Protein AF-A0A2V7U912-F1 (afdb_monomer_lite)

Secondary structure (DSSP, 8-state):
--EEEE-HHHHHHHHHHH--SS--HHHH-EE-SSGGG--B-TT--EEEEEEEEE-HHHHHTT--TT--HHHHHHHHHHHHHHHHHHHHHHHSSEEEEEEEGGGTEEEEEEEEEE-EEEEEEE--HHHHTTTHHHHTT-SS------EEEEEEETTEE---S--PPBPSS---TT-EEEEEE------SS--HHHHHHIIIIIHHHHHHHHHHHHHHHHHHHTT-HHHHHHHHHHHHHHHHHHHHHHHHHHHHH-HHHHHHHHHHHHHHHHHHHT-TTTTSSS-HHHHHHHHHHHHHHTHHHHHHSSS-S-HHHHHHHHHHHHHHHTTS-GGGS-GGGSHHHHHHHHHHHT------HHHHHHHHHHHHHHHHHHH-TTSHHHHHHHTTS-HHHHHHHHHHT--TTSHHHHHHHHHTHHHHHHH---HHHHHHHHHHHHHHHHHHHHIIIIIHHHHHHHHHHHHHHHHHH-S-SPPPP-SS-EEEEEEB--EEETTEEEPSEEEHHHHHHHHHHTTT-TTSPPPHHHHHTGGGS-TTSEEEEEE-----TT-TTPEEE-TTS-EEEEEEEE-GGGGGGGT----SS--EEEEEHHHHHHIIIIIS--HHHHHHHS--

Foldseek 3Di:
DQKAKFFCLVCVQQQLLPADPVGRCQAAWDAQPDPVRFAFRFLDKDWDWDDKDWCLCQLQVQDDPPDDLQRNLLSSLLSQLVVQVVVCVVPVFQWGWDQWLLNLTIMIITIDMFLRKTWHTDHHNLQSQFVHLVCFQAPPDFHPGMTMMFTDDPNHTDDDPDDFAADPDFADFFFKWKWKFFFAWFCQSPALLVLVCLQPFVLVVVLVLLVLVLVLLVVQLVPDVVSVSVCVSVNSVSSNVNLLSVLQNVLSVPPVNSVVRVVVNVVLQVLQCVDPVLPPDDQLSVLQNVLSVVCRVCVLLLPQQAQPQALLLVLLLCLLLQLVQVPDDLSPGDPCNHPSNVVSSLSSQLGLRDGDLVSRLSRQLSSLVSSCVRVHCPHLLNCLQAVVHRSSVSSNCLSVQAPSNDSVVSVCSNVVGPVSLVPDPRSSSVSSVSRNVSNVVSVCCCSRRNSSSSSVSSSSSSVSCCVVPNDPDGTIRNSDIDMWMWGQHWADDPNDIRHQFDWLLNLVVQCVVVPLDPSSHDDPLCVVQVVVFPRRHTFKGKTLTLHHPRQRRIFMAGPVSHGQWGFHHKHSNSSSSSHPGDRNHIITMTTTSRNVLRCCVGRVVPVVVSCVNHPD

Radius of gyration: 25.05 Å; chains: 1; bounding box: 56×65×64 Å

pLDDT: mean 96.37, std 2.94, range [59.22, 98.81]

Sequence (616 aa):
DGLMITNHHVGFGCIQNISTQDHDYVAEGFIAPSRDREPACPGYEVNVLMAFEDVTSKVLGAVRPSMSDKEAGEARKAATARIEKECADRTGQRCEVIPLYQGGEYQLYTYKKYTDVRLVFAPEQQTAFFGGDPDNFTFPRHDLDICIMRAYENGQPARPAAYLPWARTGAEDGDLVFVSGNPGSTSRLETYSQLESGRDVLQPRILSSLKRRRATLKAYAAKSPENERRAKEAIFGYENSIKARQGMLEALQDPKAMAAKAEAEKDLRARFAGDRELAAGADPWDTIAAAQKKYDQHLAEQRLVGFGGSELLHHAGNIVRYVAEKQKPNDVRLEEFRESNLASLENDLYSPAPIYDDLEEVMLADRLKEAAADLGPDHPFVKTVLGGRAPEEVAHEAVAGTKLKDVAARKALVAGGRSAVAASKDSMIVLARKIDPLARQARTFKEDEVDAVQKRAGERIAQARWKAFGRTLSPDATFTLRLAFGVVKPFPAGGTIVPARTTIHGLYDRSAAFRNRPPWNLMPRWVEHEKDLELETPLDFVCTADIIGGNSGSPVVNKDGEFVGIIFDGNIESLALDYYYTDEVARAVSVDARAIVEALRKVYGTTALVDELAPK

Structure (mmCIF, N/CA/C/O backbone):
data_AF-A0A2V7U912-F1
#
_entry.id   AF-A0A2V7U912-F1
#
loop_
_atom_site.group_PDB
_atom_site.id
_atom_site.type_symbol
_atom_site.label_atom_id
_atom_site.label_alt_id
_atom_site.label_comp_id
_atom_site.label_asym_id
_atom_site.label_entity_id
_atom_site.label_seq_id
_atom_site.pdbx_PDB_ins_code
_atom_site.Cartn_x
_atom_site.Cartn_y
_atom_site.Cartn_z
_atom_site.occupancy
_atom_site.B_iso_or_equiv
_atom_site.auth_seq_id
_atom_site.auth_comp_id
_atom_site.auth_asym_id
_atom_site.auth_atom_id
_atom_site.pdbx_PDB_model_num
ATOM 1 N N . ASP A 1 1 ? -22.887 -15.384 -1.761 1.00 93.25 1 ASP A N 1
ATOM 2 C CA . ASP A 1 1 ? -23.568 -14.083 -1.564 1.00 93.25 1 ASP A CA 1
ATOM 3 C C . ASP A 1 1 ? -22.586 -12.965 -1.198 1.00 93.25 1 ASP A C 1
ATOM 5 O O . ASP A 1 1 ? -22.634 -12.440 -0.091 1.00 93.25 1 ASP A O 1
ATOM 9 N N . GLY A 1 2 ? -21.658 -12.608 -2.092 1.00 95.44 2 GLY A N 1
ATOM 10 C CA . GLY A 1 2 ? -20.746 -11.473 -1.858 1.00 95.44 2 GLY A CA 1
ATOM 11 C C . GLY A 1 2 ? -19.746 -11.670 -0.716 1.00 95.44 2 GLY A C 1
ATOM 12 O O . GLY A 1 2 ? -19.146 -10.698 -0.268 1.00 95.44 2 GLY A O 1
ATOM 13 N N . LEU A 1 3 ? -19.599 -12.908 -0.233 1.00 96.88 3 LEU A N 1
ATOM 14 C CA . LEU A 1 3 ? -18.611 -13.293 0.764 1.00 96.88 3 LEU A CA 1
ATOM 15 C C . LEU A 1 3 ? -17.212 -13.180 0.153 1.00 96.88 3 LEU A C 1
ATOM 17 O O . LEU A 1 3 ? -17.006 -13.561 -1.000 1.00 96.88 3 LEU A O 1
ATOM 21 N N . MET A 1 4 ? -16.270 -12.662 0.926 1.00 96.94 4 MET A N 1
ATOM 22 C CA . MET A 1 4 ? -14.882 -12.495 0.526 1.00 96.94 4 MET A CA 1
ATOM 23 C C . MET A 1 4 ? -13.967 -12.889 1.675 1.00 96.94 4 MET A C 1
ATOM 25 O O . MET A 1 4 ? -14.248 -12.582 2.833 1.00 96.94 4 MET A O 1
ATOM 29 N N . ILE A 1 5 ? -12.874 -13.564 1.341 1.00 98.00 5 ILE A N 1
ATOM 30 C CA . ILE A 1 5 ? -11.811 -13.909 2.275 1.00 98.00 5 ILE A CA 1
ATOM 31 C C . ILE A 1 5 ? -10.584 -13.052 1.961 1.00 98.00 5 ILE A C 1
ATOM 33 O O . ILE A 1 5 ? -10.260 -12.811 0.801 1.00 98.00 5 ILE A O 1
ATOM 37 N N . THR A 1 6 ? -9.944 -12.550 3.004 1.00 98.56 6 THR A N 1
ATOM 38 C CA . THR A 1 6 ? -8.682 -11.808 2.978 1.00 98.56 6 THR A CA 1
ATOM 39 C C . THR A 1 6 ? -7.872 -12.200 4.218 1.00 98.56 6 THR A C 1
ATOM 41 O O . THR A 1 6 ? -8.276 -13.113 4.937 1.00 98.56 6 THR A O 1
ATOM 44 N N . ASN A 1 7 ? -6.746 -11.551 4.496 1.00 98.62 7 ASN A N 1
ATOM 45 C CA . ASN A 1 7 ? -6.005 -11.798 5.733 1.00 98.62 7 ASN A CA 1
ATOM 46 C C . ASN A 1 7 ? -6.579 -11.023 6.918 1.00 98.62 7 ASN A C 1
ATOM 48 O O . ASN A 1 7 ? -7.163 -9.947 6.756 1.00 98.62 7 ASN A O 1
ATOM 52 N N . HIS A 1 8 ? -6.346 -11.522 8.130 1.00 98.62 8 HIS A N 1
ATOM 53 C CA . HIS A 1 8 ? -6.655 -10.792 9.354 1.00 98.62 8 HIS A CA 1
ATOM 54 C C . HIS A 1 8 ? -5.934 -9.449 9.377 1.00 98.62 8 HIS A C 1
ATOM 56 O O . HIS A 1 8 ? -6.561 -8.434 9.671 1.00 98.62 8 HIS A O 1
ATOM 62 N N . HIS A 1 9 ? -4.651 -9.401 9.009 1.00 97.44 9 HIS A N 1
ATOM 63 C CA . HIS A 1 9 ? -3.916 -8.135 9.025 1.00 97.44 9 HIS A CA 1
ATOM 64 C C . HIS A 1 9 ? -4.405 -7.116 7.973 1.00 97.44 9 HIS A C 1
ATOM 66 O O . HIS A 1 9 ? -4.254 -5.915 8.179 1.00 97.44 9 HIS A O 1
ATOM 72 N N . VAL A 1 10 ? -5.057 -7.561 6.890 1.00 97.25 10 VAL A N 1
ATOM 73 C CA . VAL A 1 10 ? -5.756 -6.677 5.930 1.00 97.25 10 VAL A CA 1
ATOM 74 C C . VAL A 1 10 ? -7.081 -6.175 6.522 1.00 97.25 10 VAL A C 1
ATOM 76 O O . VAL A 1 10 ? -7.464 -5.011 6.371 1.00 97.25 10 VAL A O 1
ATOM 79 N N . GLY A 1 11 ? -7.784 -7.043 7.250 1.00 97.25 11 GLY A N 1
ATOM 80 C CA . GLY A 1 11 ? -8.996 -6.695 7.989 1.00 97.25 11 GLY A CA 1
ATOM 81 C C . GLY A 1 11 ? -8.764 -5.938 9.301 1.00 97.25 11 GLY A C 1
ATOM 82 O O . GLY A 1 11 ? -9.742 -5.479 9.890 1.00 97.25 11 GLY A O 1
ATOM 83 N N . PHE A 1 12 ? -7.514 -5.785 9.754 1.00 96.50 12 PHE A N 1
ATOM 84 C CA . PHE A 1 12 ? -7.175 -5.286 11.092 1.00 96.50 12 PHE A CA 1
ATOM 85 C C . PHE A 1 12 ? -7.799 -3.922 11.357 1.00 96.50 12 PHE A C 1
ATOM 87 O O . PHE A 1 12 ? -8.463 -3.743 12.375 1.00 96.50 12 PHE A O 1
ATOM 94 N N . GLY A 1 13 ? -7.651 -2.981 10.420 1.00 95.31 13 GLY A N 1
ATOM 95 C CA . GLY A 1 13 ? -8.232 -1.646 10.540 1.00 95.31 13 GLY A CA 1
ATOM 96 C C . GLY A 1 13 ? -9.737 -1.695 10.813 1.00 95.31 13 GLY A C 1
ATOM 97 O O . GLY A 1 13 ? -10.212 -1.034 11.732 1.00 95.31 13 GLY A O 1
ATOM 98 N N . CYS A 1 14 ? -10.488 -2.537 10.095 1.00 97.00 14 CYS A N 1
ATOM 99 C CA . CYS A 1 14 ? -11.912 -2.748 10.358 1.00 97.00 14 CYS A CA 1
ATOM 100 C C . CYS A 1 14 ? -12.139 -3.284 11.774 1.00 97.00 14 CYS A C 1
ATOM 102 O O . CYS A 1 14 ? -12.888 -2.667 12.527 1.00 97.00 14 CYS A O 1
ATOM 104 N N . ILE A 1 15 ? -11.465 -4.379 12.144 1.00 97.50 15 ILE A N 1
ATOM 105 C CA . ILE A 1 15 ? -11.622 -5.048 13.446 1.00 97.50 15 ILE A CA 1
ATOM 106 C C . ILE A 1 15 ? -11.336 -4.067 14.595 1.00 97.50 15 ILE A C 1
ATOM 108 O O . ILE A 1 15 ? -12.124 -3.962 15.536 1.00 97.50 15 ILE A O 1
ATOM 112 N N . GLN A 1 16 ? -10.260 -3.282 14.498 1.00 96.00 16 GLN A N 1
ATOM 113 C CA . GLN A 1 16 ? -9.899 -2.272 15.494 1.00 96.00 16 GLN A CA 1
ATOM 114 C C . GLN A 1 16 ? -10.906 -1.113 15.533 1.00 96.00 16 GLN A C 1
ATOM 116 O O . GLN A 1 16 ? -11.276 -0.665 16.618 1.00 96.00 16 GLN A O 1
ATOM 121 N N . ASN A 1 17 ? -11.378 -0.642 14.376 1.00 95.38 17 ASN A N 1
ATOM 122 C CA . ASN A 1 17 ? -12.305 0.491 14.287 1.00 95.38 17 ASN A CA 1
ATOM 123 C C . ASN A 1 17 ? -13.705 0.170 14.819 1.00 95.38 17 ASN A C 1
ATOM 125 O O . ASN A 1 17 ? -14.398 1.082 15.268 1.00 95.38 17 ASN A O 1
ATOM 129 N N . ILE A 1 18 ? -14.127 -1.096 14.773 1.00 95.38 18 ILE A N 1
ATOM 130 C CA . ILE A 1 18 ? -15.394 -1.542 15.372 1.00 95.38 18 ILE A CA 1
ATOM 131 C C . ILE A 1 18 ? -15.239 -1.993 16.833 1.00 95.38 18 ILE A C 1
ATOM 133 O O . ILE A 1 18 ? -16.243 -2.219 17.509 1.00 95.38 18 ILE A O 1
ATOM 137 N N . SER A 1 19 ? -14.003 -2.132 17.321 1.00 94.94 19 SER A N 1
ATOM 138 C CA . SER A 1 19 ? -13.712 -2.478 18.714 1.00 94.94 19 SER A CA 1
ATOM 139 C C . SER A 1 19 ? -13.918 -1.280 19.638 1.00 94.94 19 SER A C 1
ATOM 141 O O . SER A 1 19 ? -13.664 -0.126 19.286 1.00 94.94 19 SER A O 1
ATOM 143 N N . THR A 1 20 ? -14.342 -1.565 20.862 1.00 91.75 20 THR A N 1
ATOM 144 C CA . THR A 1 20 ? -14.591 -0.581 21.920 1.00 91.75 20 THR A CA 1
ATOM 145 C C . THR A 1 20 ? -13.786 -0.939 23.165 1.00 91.75 20 THR A C 1
ATOM 147 O O . THR A 1 20 ? -13.088 -1.947 23.189 1.00 91.75 20 THR A O 1
ATOM 150 N N . GLN A 1 21 ? -13.883 -0.120 24.211 1.00 90.06 21 GLN A N 1
ATOM 151 C CA . GLN A 1 21 ? -13.292 -0.459 25.505 1.00 90.06 21 GLN A CA 1
ATOM 152 C C . GLN A 1 21 ? -13.934 -1.715 26.132 1.00 90.06 21 GLN A C 1
ATOM 154 O O . GLN A 1 21 ? -13.252 -2.443 26.845 1.00 90.06 21 GLN A O 1
ATOM 159 N N . ASP A 1 22 ? -15.220 -1.969 25.857 1.00 92.50 22 ASP A N 1
ATOM 160 C CA . ASP A 1 22 ? -15.972 -3.096 26.429 1.00 92.50 22 ASP A CA 1
ATOM 161 C C . ASP A 1 22 ? -15.875 -4.379 25.585 1.00 92.50 22 ASP A C 1
ATOM 163 O O . ASP A 1 22 ? -16.114 -5.469 26.098 1.00 92.50 22 ASP A O 1
ATOM 167 N N . HIS A 1 23 ? -15.544 -4.245 24.297 1.00 93.25 23 HIS A N 1
ATOM 168 C CA . HIS A 1 23 ? -15.430 -5.346 23.338 1.00 93.25 23 HIS A CA 1
ATOM 169 C C . HIS A 1 23 ? -14.217 -5.127 22.437 1.00 93.25 23 HIS A C 1
ATOM 171 O O . HIS A 1 23 ? -14.279 -4.325 21.497 1.00 93.25 23 HIS A O 1
ATOM 177 N N . ASP A 1 24 ? -13.126 -5.837 22.718 1.00 95.25 24 ASP A N 1
ATOM 178 C CA . ASP A 1 24 ? -11.908 -5.787 21.913 1.00 95.25 24 ASP A CA 1
ATOM 179 C C . ASP A 1 24 ? -11.880 -6.967 20.939 1.00 95.25 24 ASP A C 1
ATOM 181 O O . ASP A 1 24 ? -11.305 -8.019 21.216 1.00 95.25 24 ASP A O 1
ATOM 185 N N . TYR A 1 25 ? -12.483 -6.791 19.763 1.00 97.06 25 TYR A N 1
ATOM 186 C CA . TYR A 1 25 ? -12.534 -7.839 18.741 1.00 97.06 25 TYR A CA 1
ATOM 187 C C . TYR A 1 25 ? -11.156 -8.195 18.173 1.00 97.06 25 TYR A C 1
ATOM 189 O O . TYR A 1 25 ? -11.006 -9.260 17.580 1.00 97.06 25 TYR A O 1
ATOM 197 N N . VAL A 1 26 ? -10.134 -7.352 18.368 1.00 96.12 26 VAL A N 1
ATOM 198 C CA . VAL A 1 26 ? -8.752 -7.703 18.013 1.00 96.12 26 VAL A CA 1
ATOM 199 C C . VAL A 1 26 ? -8.225 -8.787 18.961 1.00 96.12 26 VAL A C 1
ATOM 201 O O . VAL A 1 26 ? -7.520 -9.702 18.532 1.00 96.12 26 VAL A O 1
ATOM 204 N N . ALA A 1 27 ? -8.562 -8.706 20.249 1.00 95.31 27 ALA A N 1
ATOM 205 C CA . ALA A 1 27 ? -8.166 -9.688 21.256 1.00 95.31 27 ALA A CA 1
ATOM 206 C C . ALA A 1 27 ? -9.099 -10.910 21.310 1.00 95.31 27 ALA A C 1
ATOM 208 O O . ALA A 1 27 ? -8.628 -12.024 21.516 1.00 95.31 27 ALA A O 1
ATOM 209 N N . GLU A 1 28 ? -10.403 -10.704 21.130 1.00 96.50 28 GLU A N 1
ATOM 210 C CA . GLU A 1 28 ? -11.458 -11.714 21.313 1.00 96.50 28 GLU A CA 1
ATOM 211 C C . GLU A 1 28 ? -11.811 -12.471 20.022 1.00 96.50 28 GLU A C 1
ATOM 213 O O . GLU A 1 28 ? -12.401 -13.560 20.066 1.00 96.50 28 GLU A O 1
ATOM 218 N N . GLY A 1 29 ? -11.439 -11.909 18.867 1.00 97.62 29 GLY A N 1
ATOM 219 C CA . GLY A 1 29 ? -11.941 -12.327 17.564 1.00 97.62 29 GLY A CA 1
ATOM 220 C C . GLY A 1 29 ? -13.389 -11.877 17.355 1.00 97.62 29 GLY A C 1
ATOM 221 O O . GLY A 1 29 ? -14.019 -11.267 18.219 1.00 97.62 29 GLY A O 1
ATOM 222 N N . PHE A 1 30 ? -13.946 -12.182 16.188 1.00 98.25 30 PHE A N 1
ATOM 223 C CA . PHE A 1 30 ? -15.313 -11.828 15.832 1.00 98.25 30 PHE A CA 1
ATOM 224 C C . PHE A 1 30 ? -15.991 -12.936 15.024 1.00 98.25 30 PHE A C 1
ATOM 226 O O . PHE A 1 30 ? -15.418 -13.479 14.082 1.00 98.25 30 PHE A O 1
ATOM 233 N N . ILE A 1 31 ? -17.247 -13.229 15.361 1.00 97.94 31 ILE A N 1
ATOM 234 C CA . ILE A 1 31 ? -18.129 -14.117 14.600 1.00 97.94 31 ILE A CA 1
ATOM 235 C C . ILE A 1 31 ? -19.494 -13.439 14.507 1.00 97.94 31 ILE A C 1
ATOM 237 O O . ILE A 1 31 ? -20.138 -13.209 15.532 1.00 97.94 31 ILE A O 1
ATOM 241 N N . ALA A 1 32 ? -19.959 -13.138 13.294 1.00 97.25 32 ALA A N 1
ATOM 242 C CA . ALA A 1 32 ? -21.300 -12.603 13.091 1.00 97.25 32 ALA A CA 1
ATOM 243 C C . ALA A 1 32 ? -22.357 -13.660 13.482 1.00 97.25 32 ALA A C 1
ATOM 245 O O . ALA A 1 32 ? -22.371 -14.744 12.892 1.00 97.25 32 ALA A O 1
ATOM 246 N N . PRO A 1 33 ? -23.283 -13.370 14.420 1.00 93.56 33 PRO A N 1
ATOM 247 C CA . PRO A 1 33 ? -24.332 -14.324 14.803 1.00 93.56 33 PRO A CA 1
ATOM 248 C C . PRO A 1 33 ? -25.319 -14.635 13.668 1.00 93.56 33 PRO A C 1
ATOM 250 O O . PRO A 1 33 ? -25.927 -15.702 13.628 1.00 93.56 33 PRO A O 1
ATOM 253 N N . SER A 1 34 ? -25.506 -13.674 12.766 1.00 93.94 34 SER A N 1
ATOM 254 C CA . SER A 1 34 ? -26.397 -13.736 11.610 1.00 93.94 34 SER A CA 1
ATOM 255 C C . SER A 1 34 ? -26.018 -12.644 10.605 1.00 93.94 34 SER A C 1
ATOM 257 O O . SER A 1 34 ? -25.316 -11.690 10.947 1.00 93.94 34 SER A O 1
ATOM 259 N N . ARG A 1 35 ? -26.502 -12.755 9.360 1.00 92.94 35 ARG A N 1
ATOM 260 C CA . ARG A 1 35 ? -26.180 -11.807 8.272 1.00 92.94 35 ARG A CA 1
ATOM 261 C C . ARG A 1 35 ? -26.574 -10.358 8.594 1.00 92.94 35 ARG A C 1
ATOM 263 O O . ARG A 1 35 ? -25.845 -9.428 8.277 1.00 92.94 35 ARG A O 1
ATOM 270 N N . ASP A 1 36 ? -27.703 -10.150 9.267 1.00 93.44 36 ASP A N 1
ATOM 271 C CA . ASP A 1 36 ? -28.183 -8.826 9.695 1.00 93.44 36 ASP A CA 1
ATOM 272 C C . ASP A 1 36 ? -27.377 -8.220 10.860 1.00 93.44 36 ASP A C 1
ATOM 274 O O . ASP A 1 36 ? -27.572 -7.056 11.211 1.00 93.44 36 ASP A O 1
ATOM 278 N N . ARG A 1 37 ? -26.454 -8.994 11.443 1.00 95.81 37 ARG A N 1
ATOM 279 C CA . ARG A 1 37 ? -25.573 -8.597 12.548 1.00 95.81 37 ARG A CA 1
ATOM 280 C C . ARG A 1 37 ? -24.104 -8.471 12.132 1.00 95.81 37 ARG A C 1
ATOM 282 O O . ARG A 1 37 ? -23.261 -8.284 13.002 1.00 95.81 37 ARG A O 1
ATOM 289 N N . GLU A 1 38 ? -23.801 -8.541 10.837 1.00 97.56 38 GLU A N 1
ATOM 290 C CA . GLU A 1 38 ? -22.481 -8.221 10.280 1.00 97.56 38 GLU A CA 1
ATOM 291 C C . GLU A 1 38 ? -22.239 -6.694 10.396 1.00 97.56 38 GLU A C 1
ATOM 293 O O . GLU A 1 38 ? -22.992 -5.919 9.793 1.00 97.56 38 GLU A O 1
ATOM 298 N N . PRO A 1 39 ? -21.254 -6.209 11.181 1.00 96.94 39 PRO A N 1
ATOM 299 C CA . PRO A 1 39 ? -20.998 -4.780 11.336 1.00 96.94 39 PRO A CA 1
ATOM 300 C C . PRO A 1 39 ? -20.287 -4.214 10.106 1.00 96.94 39 PRO A C 1
ATOM 302 O O . PRO A 1 39 ? -19.410 -4.857 9.530 1.00 96.94 39 PRO A O 1
ATOM 305 N N . ALA A 1 40 ? -20.639 -2.988 9.718 1.00 96.50 40 ALA A N 1
ATOM 306 C CA . ALA A 1 40 ? -19.955 -2.280 8.640 1.00 96.50 40 ALA A CA 1
ATOM 307 C C . ALA A 1 40 ? -18.512 -1.930 9.029 1.00 96.50 40 ALA A C 1
ATOM 309 O O . ALA A 1 40 ? -18.262 -1.492 10.150 1.00 96.50 40 ALA A O 1
ATOM 310 N N . CYS A 1 41 ? -17.590 -2.074 8.080 1.00 96.81 41 CYS A N 1
ATOM 311 C CA . CYS A 1 41 ? -16.192 -1.679 8.183 1.00 96.81 41 CYS A CA 1
ATOM 312 C C . CYS A 1 41 ? -16.030 -0.207 7.755 1.00 96.81 41 CYS A C 1
ATOM 314 O O . CYS A 1 41 ? -16.136 0.094 6.562 1.00 96.81 41 CYS A O 1
ATOM 316 N N . PRO A 1 42 ? -15.782 0.736 8.686 1.00 93.81 42 PRO A N 1
ATOM 317 C CA . PRO A 1 42 ? -15.703 2.160 8.362 1.00 93.81 42 PRO A CA 1
ATOM 318 C C . PRO A 1 42 ? -14.592 2.474 7.353 1.00 93.81 42 PRO A C 1
ATOM 320 O O . PRO A 1 42 ? -13.438 2.124 7.582 1.00 93.81 42 PRO A O 1
ATOM 323 N N . GLY A 1 43 ? -14.933 3.149 6.250 1.00 90.50 43 GLY A N 1
ATOM 324 C CA . GLY A 1 43 ? -13.970 3.587 5.230 1.00 90.50 43 GLY A CA 1
ATOM 325 C C . GLY A 1 43 ? -13.440 2.481 4.309 1.00 90.50 43 GLY A C 1
ATOM 326 O O . GLY A 1 43 ? -12.653 2.776 3.413 1.00 90.50 43 GLY A O 1
ATOM 327 N N . TYR A 1 44 ? -13.880 1.229 4.475 1.00 95.31 44 TYR A N 1
ATOM 328 C CA . TYR A 1 44 ? -13.445 0.128 3.616 1.00 95.31 44 TYR A CA 1
ATOM 329 C C . TYR A 1 44 ? -14.061 0.223 2.217 1.00 95.31 44 TYR A C 1
ATOM 331 O O . TYR A 1 44 ? -15.184 0.693 2.020 1.00 95.31 44 TYR A O 1
ATOM 339 N N . GLU A 1 45 ? -13.302 -0.255 1.237 1.00 95.00 45 GLU A N 1
ATOM 340 C CA . GLU A 1 45 ? -13.673 -0.277 -0.170 1.00 95.00 45 GLU A CA 1
ATOM 341 C C . GLU A 1 45 ? -13.214 -1.598 -0.794 1.00 95.00 45 GLU A C 1
ATOM 343 O O . GLU A 1 45 ? -12.085 -2.033 -0.575 1.00 95.00 45 GLU A O 1
ATOM 348 N N . VAL A 1 46 ? -14.075 -2.219 -1.601 1.00 95.69 46 VAL A N 1
ATOM 349 C CA . VAL A 1 46 ? -13.728 -3.389 -2.420 1.00 95.69 46 VAL A CA 1
ATOM 350 C C . VAL A 1 46 ? -13.844 -3.012 -3.887 1.00 95.69 46 VAL A C 1
ATOM 352 O O . VAL A 1 46 ? -14.910 -2.589 -4.341 1.00 95.69 46 VAL A O 1
ATOM 355 N N . ASN A 1 47 ? -12.755 -3.198 -4.630 1.00 95.31 47 ASN A N 1
ATOM 356 C CA . ASN A 1 47 ? -12.679 -2.919 -6.059 1.00 95.31 47 ASN A CA 1
ATOM 357 C C . ASN A 1 47 ? -12.598 -4.222 -6.850 1.00 95.31 47 ASN A C 1
ATOM 359 O O . ASN A 1 47 ? -11.648 -4.986 -6.707 1.00 95.31 47 ASN A O 1
ATOM 363 N N . VAL A 1 48 ? -13.579 -4.455 -7.716 1.00 95.75 48 VAL A N 1
ATOM 364 C CA . VAL A 1 48 ? -13.607 -5.595 -8.635 1.00 95.75 48 VAL A CA 1
ATOM 365 C C . VAL A 1 48 ? -13.213 -5.104 -10.020 1.00 95.75 48 VAL A C 1
ATOM 367 O O . VAL A 1 48 ? -13.896 -4.246 -10.582 1.00 95.75 48 VAL A O 1
ATOM 370 N N . LEU A 1 49 ? -12.114 -5.630 -10.569 1.00 96.31 49 LEU A N 1
ATOM 371 C CA . LEU A 1 49 ? -11.686 -5.311 -11.931 1.00 96.31 49 LEU A CA 1
ATOM 372 C C . LEU A 1 49 ? -12.729 -5.813 -12.935 1.00 96.31 49 LEU A C 1
ATOM 374 O O . LEU A 1 49 ? -13.026 -7.004 -12.988 1.00 96.31 49 LEU A O 1
ATOM 378 N N . MET A 1 50 ? -13.260 -4.898 -13.741 1.00 96.00 50 MET A N 1
ATOM 379 C CA . MET A 1 50 ? -14.275 -5.184 -14.757 1.00 96.00 50 MET A CA 1
ATOM 380 C C . MET A 1 50 ? -13.678 -5.260 -16.160 1.00 96.00 50 MET A C 1
ATOM 382 O O . MET A 1 50 ? -14.107 -6.081 -16.967 1.00 96.00 50 MET A O 1
ATOM 386 N N . ALA A 1 51 ? -12.707 -4.396 -16.463 1.00 96.56 51 ALA A N 1
ATOM 387 C CA . ALA A 1 51 ? -12.042 -4.338 -17.760 1.00 96.56 51 ALA A CA 1
ATOM 388 C C . ALA A 1 51 ? -10.697 -3.610 -17.664 1.00 96.56 51 ALA A C 1
ATOM 390 O O . ALA A 1 51 ? -10.499 -2.778 -16.775 1.00 96.56 51 ALA A O 1
ATOM 391 N N . PHE A 1 52 ? -9.816 -3.870 -18.630 1.00 96.69 52 PHE A N 1
ATOM 392 C CA . PHE A 1 52 ? -8.650 -3.036 -18.902 1.00 96.69 52 PHE A CA 1
ATOM 393 C C . PHE A 1 52 ? -8.474 -2.806 -20.415 1.00 96.69 52 PHE A C 1
ATOM 395 O O . PHE A 1 52 ? -8.849 -3.657 -21.222 1.00 96.69 52 PHE A O 1
ATOM 402 N N . GLU A 1 53 ? -7.939 -1.647 -20.801 1.00 97.81 53 GLU A N 1
ATOM 403 C CA . GLU A 1 53 ? -7.727 -1.219 -22.196 1.00 97.81 53 GLU A CA 1
ATOM 404 C C . GLU A 1 53 ? -6.334 -0.588 -22.347 1.00 97.81 53 GLU A C 1
ATOM 406 O O . GLU A 1 53 ? -5.941 0.234 -21.522 1.00 97.81 53 GLU A O 1
ATOM 411 N N . ASP A 1 54 ? -5.599 -0.918 -23.414 1.00 98.06 54 ASP A N 1
ATOM 412 C CA . ASP A 1 54 ? -4.382 -0.183 -23.784 1.00 98.06 54 ASP A CA 1
ATOM 413 C C . ASP A 1 54 ? -4.754 1.203 -24.337 1.00 98.06 54 ASP A C 1
ATOM 415 O O . ASP A 1 54 ? -5.413 1.337 -25.370 1.00 98.06 54 ASP A O 1
ATOM 419 N N . VAL A 1 55 ? -4.313 2.250 -23.640 1.00 98.50 55 VAL A N 1
ATOM 420 C CA . VAL A 1 55 ? -4.536 3.656 -24.003 1.00 98.50 55 VAL A CA 1
ATOM 421 C C . VAL A 1 55 ? -3.226 4.389 -24.304 1.00 98.50 55 VAL A C 1
ATOM 423 O O . VAL A 1 55 ? -3.200 5.621 -24.381 1.00 98.50 55 VAL A O 1
ATOM 426 N N . THR A 1 56 ? -2.138 3.650 -24.531 1.00 97.50 56 THR A N 1
ATOM 427 C CA . THR A 1 56 ? -0.783 4.176 -24.744 1.00 97.50 56 THR A CA 1
ATOM 428 C C . THR A 1 56 ? -0.743 5.213 -25.856 1.00 97.50 56 THR A C 1
ATOM 430 O O . THR A 1 56 ? -0.261 6.324 -25.641 1.00 97.50 56 THR A O 1
ATOM 433 N N . SER A 1 57 ? -1.312 4.916 -27.028 1.00 97.56 57 SER A N 1
ATOM 434 C CA . SER A 1 57 ? -1.318 5.862 -28.153 1.00 97.56 57 SER A CA 1
ATOM 435 C C . SER A 1 57 ? -2.091 7.148 -27.848 1.00 97.56 57 SER A C 1
ATOM 437 O O . SER A 1 57 ? -1.696 8.215 -28.313 1.00 97.56 57 SER A O 1
ATOM 439 N N . LYS A 1 58 ? -3.162 7.074 -27.043 1.00 97.75 58 LYS A N 1
ATOM 440 C CA . LYS A 1 58 ? -3.956 8.248 -26.643 1.00 97.75 58 LYS A CA 1
ATOM 441 C C . LYS A 1 58 ? -3.162 9.145 -25.689 1.00 97.75 58 LYS A C 1
ATOM 443 O O . LYS A 1 58 ? -3.176 10.364 -25.844 1.00 97.75 58 LYS A O 1
ATOM 448 N N . VAL A 1 59 ? -2.448 8.549 -24.730 1.00 97.50 59 VAL A N 1
ATOM 449 C CA . VAL A 1 59 ? -1.644 9.293 -23.748 1.00 97.50 59 VAL A CA 1
ATOM 450 C C . VAL A 1 59 ? -0.373 9.858 -24.384 1.00 97.50 59 VAL A C 1
ATOM 452 O O . VAL A 1 59 ? -0.121 11.058 -24.283 1.00 97.50 59 VAL A O 1
ATOM 455 N N . LEU A 1 60 ? 0.412 9.026 -25.077 1.00 95.06 60 LEU A N 1
ATOM 456 C CA . LEU A 1 60 ? 1.661 9.452 -25.715 1.00 95.06 60 LEU A CA 1
ATOM 457 C C . LEU A 1 60 ? 1.416 10.428 -26.873 1.00 95.06 60 LEU A C 1
ATOM 459 O O . LEU A 1 60 ? 2.201 11.352 -27.067 1.00 95.06 60 LEU A O 1
ATOM 463 N N . GLY A 1 61 ? 0.300 10.288 -27.596 1.00 96.06 61 GLY A N 1
ATOM 464 C CA . GLY A 1 61 ? -0.084 11.194 -28.683 1.00 96.06 61 GLY A CA 1
ATOM 465 C C . GLY A 1 61 ? -0.371 12.634 -28.239 1.00 96.06 61 GLY A C 1
ATOM 466 O O . GLY A 1 61 ? -0.375 13.539 -29.072 1.00 96.06 61 GLY A O 1
ATOM 467 N N . ALA A 1 62 ? -0.573 12.879 -26.938 1.00 95.75 62 ALA A N 1
ATOM 468 C CA . ALA A 1 62 ? -0.731 14.229 -26.398 1.00 95.75 62 ALA A CA 1
ATOM 469 C C . ALA A 1 62 ? 0.599 15.006 -26.309 1.00 95.75 62 ALA A C 1
ATOM 471 O O . ALA A 1 62 ? 0.586 16.235 -26.196 1.00 95.75 62 ALA A O 1
ATOM 472 N N . VAL A 1 63 ? 1.741 14.312 -26.368 1.00 95.12 63 VAL A N 1
ATOM 473 C CA . VAL A 1 63 ? 3.074 14.899 -26.199 1.00 95.12 63 VAL A CA 1
ATOM 474 C C . VAL A 1 63 ? 3.681 15.245 -27.557 1.00 95.12 63 VAL A C 1
ATOM 476 O O . VAL A 1 63 ? 3.853 14.386 -28.418 1.00 95.12 63 VAL A O 1
ATOM 479 N N . ARG A 1 64 ? 4.048 16.517 -27.754 1.00 92.81 64 ARG A N 1
ATOM 480 C CA . ARG A 1 64 ? 4.729 16.979 -28.976 1.00 92.81 64 ARG A CA 1
ATOM 481 C C . ARG A 1 64 ? 6.247 16.998 -28.775 1.00 92.81 64 ARG A C 1
ATOM 483 O O . ARG A 1 64 ? 6.688 17.393 -27.698 1.00 92.81 64 ARG A O 1
ATOM 490 N N . PRO A 1 65 ? 7.063 16.701 -29.807 1.00 87.06 65 PRO A N 1
ATOM 491 C CA . PRO A 1 65 ? 8.525 16.691 -29.676 1.00 87.06 65 PRO A CA 1
ATOM 492 C C . PRO A 1 65 ? 9.135 17.996 -29.144 1.00 87.06 65 PRO A C 1
ATOM 494 O O . PRO A 1 65 ? 10.151 17.959 -28.455 1.00 87.06 65 PRO A O 1
ATOM 497 N N . SER A 1 66 ? 8.507 19.139 -29.441 1.00 92.25 66 SER A N 1
ATOM 498 C CA . SER A 1 66 ? 8.965 20.471 -29.033 1.00 92.25 66 SER A CA 1
ATOM 499 C C . SER A 1 66 ? 8.640 20.842 -27.583 1.00 92.25 66 SER A C 1
ATOM 501 O O . SER A 1 66 ? 9.043 21.915 -27.149 1.00 92.25 66 SER A O 1
ATOM 503 N N . MET A 1 67 ? 7.864 20.025 -26.863 1.00 95.75 67 MET A N 1
ATOM 504 C CA . MET A 1 67 ? 7.526 20.289 -25.465 1.00 95.75 67 MET A CA 1
ATOM 505 C C . MET A 1 67 ? 8.747 20.094 -24.561 1.00 95.75 67 MET A C 1
ATOM 507 O O . MET A 1 67 ? 9.521 19.137 -24.712 1.00 95.75 67 MET A O 1
ATOM 511 N N . SER A 1 68 ? 8.872 20.979 -23.577 1.00 95.00 68 SER A N 1
ATOM 512 C CA . SER A 1 68 ? 9.679 20.738 -22.383 1.00 95.00 68 SER A CA 1
ATOM 513 C C . SER A 1 68 ? 9.149 19.532 -21.598 1.00 95.00 68 SER A C 1
ATOM 515 O O . SER A 1 68 ? 8.015 19.090 -21.796 1.00 95.00 68 SER A O 1
ATOM 517 N N . ASP A 1 69 ? 9.959 18.994 -20.685 1.00 93.25 69 ASP A N 1
ATOM 518 C CA . ASP A 1 69 ? 9.551 17.845 -19.864 1.00 93.25 69 ASP A CA 1
ATOM 519 C C . ASP A 1 69 ? 8.320 18.175 -19.018 1.00 93.25 69 ASP A C 1
ATOM 521 O O . ASP A 1 69 ? 7.372 17.390 -18.977 1.00 93.25 69 ASP A O 1
ATOM 525 N N . LYS A 1 70 ? 8.278 19.386 -18.453 1.00 93.75 70 LYS A N 1
ATOM 526 C CA . LYS A 1 70 ? 7.114 19.916 -17.741 1.00 93.75 70 LYS A CA 1
ATOM 527 C C . LYS A 1 70 ? 5.854 19.925 -18.610 1.00 93.75 70 LYS A C 1
ATOM 529 O O . LYS A 1 70 ? 4.851 19.325 -18.231 1.00 93.75 70 LYS A O 1
ATOM 534 N N . GLU A 1 71 ? 5.904 20.559 -19.784 1.00 96.44 71 GLU A N 1
ATOM 535 C CA . GLU A 1 71 ? 4.750 20.630 -20.695 1.00 96.44 71 GLU A CA 1
ATOM 536 C C . GLU A 1 71 ? 4.296 19.232 -21.142 1.00 96.44 71 GLU A C 1
ATOM 538 O O . GLU A 1 71 ? 3.099 18.967 -21.249 1.00 96.44 71 GLU A O 1
ATOM 543 N N . ALA A 1 72 ? 5.238 18.309 -21.364 1.00 94.94 72 ALA A N 1
ATOM 544 C CA . ALA A 1 72 ? 4.930 16.917 -21.672 1.00 94.94 72 ALA A CA 1
ATOM 545 C C . ALA A 1 72 ? 4.242 16.209 -20.490 1.00 94.94 72 ALA A C 1
ATOM 547 O O . ALA A 1 72 ? 3.282 15.463 -20.691 1.00 94.94 72 ALA A O 1
ATOM 548 N N . GLY A 1 73 ? 4.698 16.446 -19.258 1.00 93.50 73 GLY A N 1
ATOM 549 C CA . GLY A 1 73 ? 4.075 15.935 -18.037 1.00 93.50 73 GLY A CA 1
ATOM 550 C C . GLY A 1 73 ? 2.641 16.440 -17.856 1.00 93.50 73 GLY A C 1
ATOM 551 O O . GLY A 1 73 ? 1.733 15.642 -17.610 1.00 93.50 73 GLY A O 1
ATOM 552 N N . GLU A 1 74 ? 2.415 17.740 -18.045 1.00 94.44 74 GLU A N 1
ATOM 553 C CA . GLU A 1 74 ? 1.085 18.364 -18.016 1.00 94.44 74 GLU A CA 1
ATOM 554 C C . GLU A 1 74 ? 0.168 17.799 -19.113 1.00 94.44 74 GLU A C 1
ATOM 556 O O . GLU A 1 74 ? -0.977 17.433 -18.836 1.00 94.44 74 GLU A O 1
ATOM 561 N N . ALA A 1 75 ? 0.676 17.636 -20.340 1.00 96.06 75 ALA A N 1
ATOM 562 C CA . ALA A 1 75 ? -0.085 17.072 -21.453 1.00 96.06 75 ALA A CA 1
ATOM 563 C C . ALA A 1 75 ? -0.547 15.631 -21.180 1.00 96.06 75 ALA A C 1
ATOM 565 O O . ALA A 1 75 ? -1.709 15.302 -21.437 1.00 96.06 75 ALA A O 1
ATOM 566 N N . ARG A 1 76 ? 0.325 14.786 -20.608 1.00 95.81 76 ARG A N 1
ATOM 567 C CA . ARG A 1 76 ? -0.031 13.416 -20.194 1.00 95.81 76 ARG A CA 1
ATOM 568 C C . ARG A 1 76 ? -1.080 13.420 -19.092 1.00 95.81 76 ARG A C 1
ATOM 570 O O . ARG A 1 76 ? -2.068 12.708 -19.218 1.00 95.81 76 ARG A O 1
ATOM 577 N N . LYS A 1 77 ? -0.898 14.231 -18.040 1.00 94.38 77 LYS A N 1
ATOM 578 C CA . LYS A 1 77 ? -1.867 14.348 -16.934 1.00 94.38 77 LYS A CA 1
ATOM 579 C C . LYS A 1 77 ? -3.249 14.736 -17.456 1.00 94.38 77 LYS A C 1
ATOM 581 O O . LYS A 1 77 ? -4.237 14.105 -17.087 1.00 94.38 77 LYS A O 1
ATOM 586 N N . ALA A 1 78 ? -3.306 15.713 -18.358 1.00 95.88 78 ALA A N 1
ATOM 587 C CA . ALA A 1 78 ? -4.557 16.158 -18.952 1.00 95.88 78 ALA A CA 1
ATOM 588 C C . ALA A 1 78 ? -5.190 15.079 -19.852 1.00 95.88 78 ALA A C 1
ATOM 590 O O . ALA A 1 78 ? -6.401 14.872 -19.811 1.00 95.88 78 ALA A O 1
ATOM 591 N N . ALA A 1 79 ? -4.389 14.358 -20.647 1.00 97.50 79 ALA A N 1
ATOM 592 C CA . ALA A 1 79 ? -4.873 13.241 -21.460 1.00 97.50 79 ALA A CA 1
ATOM 593 C C . ALA A 1 79 ? -5.429 12.101 -20.597 1.00 97.50 79 ALA A C 1
ATOM 595 O O . ALA A 1 79 ? -6.542 11.643 -20.845 1.00 97.50 79 ALA A O 1
ATOM 596 N N . THR A 1 80 ? -4.703 11.704 -19.550 1.00 97.31 80 THR A N 1
ATOM 597 C CA . THR A 1 80 ? -5.150 10.714 -18.567 1.00 97.31 80 THR A CA 1
ATOM 598 C C . THR A 1 80 ? -6.478 11.121 -17.932 1.00 97.31 80 THR A C 1
ATOM 600 O O . THR A 1 80 ? -7.431 10.352 -17.984 1.00 97.31 80 THR A O 1
ATOM 603 N N . ALA A 1 81 ? -6.584 12.347 -17.416 1.00 96.69 81 ALA A N 1
ATOM 604 C CA . ALA A 1 81 ? -7.804 12.817 -16.767 1.00 96.69 81 ALA A CA 1
ATOM 605 C C . ALA A 1 81 ? -9.024 12.824 -17.706 1.00 96.69 81 ALA A C 1
ATOM 607 O O . ALA A 1 81 ? -10.145 12.569 -17.264 1.00 96.69 81 ALA A O 1
ATOM 608 N N . ARG A 1 82 ? -8.822 13.103 -19.003 1.00 96.94 82 ARG A N 1
ATOM 609 C CA . ARG A 1 82 ? -9.883 12.998 -20.017 1.00 96.94 82 ARG A CA 1
ATOM 610 C C . ARG A 1 82 ? -10.298 11.549 -20.260 1.00 96.94 82 ARG A C 1
ATOM 612 O O . ARG A 1 82 ? -11.488 11.271 -20.227 1.00 96.94 82 ARG A O 1
ATOM 619 N N . ILE A 1 83 ? -9.341 10.635 -20.427 1.00 98.00 83 ILE A N 1
ATOM 620 C CA . ILE A 1 83 ? -9.608 9.199 -20.630 1.00 98.00 83 ILE A CA 1
ATOM 621 C C . ILE A 1 83 ? -10.375 8.607 -19.438 1.00 98.00 83 ILE A C 1
ATOM 623 O O . ILE A 1 83 ? -11.373 7.910 -19.623 1.00 98.00 83 ILE A O 1
ATOM 627 N N . GLU A 1 84 ? -9.937 8.908 -18.214 1.00 97.00 84 GLU A N 1
ATOM 628 C CA . GLU A 1 84 ? -10.596 8.460 -16.980 1.00 97.00 84 GLU A CA 1
ATOM 629 C C . GLU A 1 84 ? -12.023 8.992 -16.895 1.00 97.00 84 GLU A C 1
ATOM 631 O O . GLU A 1 84 ? -12.947 8.234 -16.601 1.00 97.00 84 GLU A O 1
ATOM 636 N N . LYS A 1 85 ? -12.217 10.278 -17.211 1.00 95.12 85 LYS A N 1
ATOM 637 C CA . LYS A 1 85 ? -13.540 10.897 -17.223 1.00 95.12 85 LYS A CA 1
ATOM 638 C C . LYS A 1 85 ? -14.459 10.277 -18.274 1.00 95.12 85 LYS A C 1
ATOM 640 O O . LYS A 1 85 ? -15.578 9.912 -17.943 1.00 95.12 85 LYS A O 1
ATOM 645 N N . GLU A 1 86 ? -14.003 10.131 -19.515 1.00 96.31 86 GLU A N 1
ATOM 646 C CA . GLU A 1 86 ? -14.786 9.513 -20.593 1.00 96.31 86 GLU A CA 1
ATOM 647 C C . GLU A 1 86 ? -15.208 8.082 -20.230 1.00 96.31 86 GLU A C 1
ATOM 649 O O . GLU A 1 86 ? -16.340 7.666 -20.486 1.00 96.31 86 GLU A O 1
ATOM 654 N N . CYS A 1 87 ? -14.314 7.328 -19.589 1.00 97.06 87 CYS A N 1
ATOM 655 C CA . CYS A 1 87 ? -14.617 6.003 -19.066 1.00 97.06 87 CYS A CA 1
ATOM 656 C C . CYS A 1 87 ? -15.657 6.046 -17.940 1.00 97.06 87 CYS A C 1
ATOM 658 O O . CYS A 1 87 ? -16.635 5.295 -17.995 1.00 97.06 87 CYS A O 1
ATOM 660 N N . ALA A 1 88 ? -15.485 6.933 -16.958 1.00 94.19 88 ALA A N 1
ATOM 661 C CA . ALA A 1 88 ? -16.401 7.076 -15.832 1.00 94.19 88 ALA A CA 1
ATOM 662 C C . ALA A 1 88 ? -17.800 7.520 -16.291 1.00 94.19 88 ALA A C 1
ATOM 664 O O . ALA A 1 88 ? -18.790 6.916 -15.890 1.00 94.19 88 ALA A O 1
ATOM 665 N N . ASP A 1 89 ? -17.893 8.492 -17.203 1.00 94.94 89 ASP A N 1
ATOM 666 C CA . ASP A 1 89 ? -19.159 8.967 -17.777 1.00 94.94 89 ASP A CA 1
ATOM 667 C C . ASP A 1 89 ? -19.880 7.847 -18.557 1.00 94.94 89 ASP A C 1
ATOM 669 O O . ASP A 1 89 ? -21.106 7.745 -18.522 1.00 94.94 89 ASP A O 1
ATOM 673 N N . ARG A 1 90 ? -19.124 6.974 -19.240 1.00 96.12 90 ARG A N 1
ATOM 674 C CA . ARG A 1 90 ? -19.667 5.843 -20.011 1.00 96.12 90 ARG A CA 1
ATOM 675 C C . ARG A 1 90 ? -20.138 4.678 -19.139 1.00 96.12 90 ARG A C 1
ATOM 677 O O . ARG A 1 90 ? -21.084 3.989 -19.512 1.00 96.12 90 ARG A O 1
ATOM 684 N N . THR A 1 91 ? -19.440 4.399 -18.043 1.00 94.75 91 THR A N 1
ATOM 685 C CA . THR A 1 91 ? -19.610 3.155 -17.268 1.00 94.75 91 THR A CA 1
ATOM 686 C C . THR A 1 91 ? -20.277 3.366 -15.913 1.00 94.75 91 THR A C 1
ATOM 688 O O . THR A 1 91 ? -20.810 2.416 -15.344 1.00 94.75 91 THR A O 1
ATOM 691 N N . GLY A 1 92 ? -20.228 4.587 -15.375 1.00 92.31 92 GLY A N 1
ATOM 692 C CA . GLY A 1 92 ? -20.550 4.875 -13.978 1.00 92.31 92 GLY A CA 1
ATOM 693 C C . GLY A 1 92 ? -19.578 4.233 -12.979 1.00 92.31 92 GLY A C 1
ATOM 694 O O . GLY A 1 92 ? -19.889 4.159 -11.792 1.00 92.31 92 GLY A O 1
ATOM 695 N N . GLN A 1 93 ? -18.436 3.720 -13.444 1.00 93.00 93 GLN A N 1
ATOM 696 C CA . GLN A 1 93 ? -17.458 2.982 -12.646 1.00 93.00 93 GLN A CA 1
ATOM 697 C C . GLN A 1 93 ? -16.206 3.821 -12.377 1.00 93.00 93 GLN A C 1
ATOM 699 O O . GLN A 1 93 ? -15.976 4.856 -13.006 1.00 93.00 93 GLN A O 1
ATOM 704 N N . ARG A 1 94 ? -15.382 3.373 -11.423 1.00 93.44 94 ARG A N 1
ATOM 705 C CA . ARG A 1 94 ? -14.074 3.986 -11.177 1.00 93.44 94 ARG A CA 1
ATOM 706 C C . ARG A 1 94 ? -13.144 3.606 -12.326 1.00 93.44 94 ARG A C 1
ATOM 708 O O . ARG A 1 94 ? -12.984 2.422 -12.608 1.00 93.44 94 ARG A O 1
ATOM 715 N N . CYS A 1 95 ? -12.523 4.596 -12.957 1.00 95.56 95 CYS A N 1
ATOM 716 C CA . CYS A 1 95 ? -11.587 4.391 -14.056 1.00 95.56 95 CYS A CA 1
ATOM 717 C C . CYS A 1 95 ? -10.248 5.061 -13.755 1.00 95.56 95 CYS A C 1
ATOM 719 O O . CYS A 1 95 ? -10.231 6.216 -13.331 1.00 95.56 95 CYS A O 1
ATOM 721 N N . GLU A 1 96 ? -9.151 4.350 -13.998 1.00 96.00 96 GLU A N 1
ATOM 722 C CA . GLU A 1 96 ? -7.800 4.796 -13.647 1.00 96.00 96 GLU A CA 1
ATOM 723 C C . GLU A 1 96 ? -6.800 4.410 -14.738 1.00 96.00 96 GLU A C 1
ATOM 725 O O . GLU A 1 96 ? -6.754 3.252 -15.157 1.00 96.00 96 GLU A O 1
ATOM 730 N N . VAL A 1 97 ? -6.008 5.369 -15.225 1.00 97.69 97 VAL A N 1
ATOM 731 C CA . VAL A 1 97 ? -4.937 5.085 -16.191 1.00 97.69 97 VAL A CA 1
ATOM 732 C C . VAL A 1 97 ? -3.625 4.870 -15.455 1.00 97.69 97 VAL A C 1
ATOM 734 O O . VAL A 1 97 ? -3.067 5.786 -14.854 1.00 97.69 97 VAL A O 1
ATOM 737 N N . ILE A 1 98 ? -3.070 3.677 -15.611 1.00 97.00 98 ILE A N 1
ATOM 738 C CA . ILE A 1 98 ? -1.863 3.239 -14.925 1.00 97.00 98 ILE A CA 1
ATOM 739 C C . ILE A 1 98 ? -0.684 3.246 -15.903 1.00 97.00 98 ILE A C 1
ATOM 741 O O . ILE A 1 98 ? -0.750 2.575 -16.939 1.00 97.00 98 ILE A O 1
ATOM 745 N N . PRO A 1 99 ? 0.402 3.986 -15.608 1.00 96.25 99 PRO A N 1
ATOM 746 C CA . PRO A 1 99 ? 1.638 3.886 -16.368 1.00 96.25 99 PRO A CA 1
ATOM 747 C C . PRO A 1 99 ? 2.367 2.580 -16.026 1.00 96.25 99 PRO A C 1
ATOM 749 O O . PRO A 1 99 ? 2.642 2.292 -14.865 1.00 96.25 99 PRO A O 1
ATOM 752 N N . LEU A 1 100 ? 2.740 1.823 -17.050 1.00 96.19 100 LEU A N 1
ATOM 753 C CA . LEU A 1 100 ? 3.548 0.611 -16.960 1.00 96.19 100 LEU A CA 1
ATOM 754 C C . LEU A 1 100 ? 4.907 0.850 -17.627 1.00 96.19 100 LEU A C 1
ATOM 756 O O . LEU A 1 100 ? 5.076 1.780 -18.420 1.00 96.19 100 LEU A O 1
ATOM 760 N N . TYR A 1 101 ? 5.897 0.018 -17.290 1.00 95.38 101 TYR A N 1
ATOM 761 C CA . TYR A 1 101 ? 7.243 0.088 -17.875 1.00 95.38 101 TYR A CA 1
ATOM 762 C C . TYR A 1 101 ? 7.866 1.492 -17.799 1.00 95.38 101 TYR A C 1
ATOM 764 O O . TYR A 1 101 ? 8.335 2.019 -18.804 1.00 95.38 101 TYR A O 1
ATOM 772 N N . GLN A 1 102 ? 7.818 2.129 -16.623 1.00 90.50 102 GLN A N 1
ATOM 773 C CA . GLN A 1 102 ? 8.365 3.479 -16.398 1.00 90.50 102 GLN A CA 1
ATOM 774 C C . GLN A 1 102 ? 7.777 4.554 -17.337 1.00 90.50 102 GLN A C 1
ATOM 776 O O . GLN A 1 102 ? 8.436 5.538 -17.662 1.00 90.50 102 GLN A O 1
ATOM 781 N N . GLY A 1 103 ? 6.524 4.374 -17.772 1.00 92.81 103 GLY A N 1
ATOM 782 C CA . GLY A 1 103 ? 5.829 5.280 -18.691 1.00 92.81 103 GLY A CA 1
ATOM 783 C C . GLY A 1 103 ? 5.852 4.837 -20.153 1.00 92.81 103 GLY A C 1
ATOM 784 O O . GLY A 1 103 ? 5.239 5.505 -20.979 1.00 92.81 103 GLY A O 1
ATOM 785 N N . GLY A 1 104 ? 6.502 3.717 -20.486 1.00 93.81 104 GLY A N 1
ATOM 786 C CA . GLY A 1 104 ? 6.483 3.174 -21.846 1.00 93.81 104 GLY A CA 1
ATOM 787 C C . GLY A 1 104 ? 5.085 2.769 -22.328 1.00 93.81 104 GLY A C 1
ATOM 788 O O . GLY A 1 104 ? 4.810 2.843 -23.524 1.00 93.81 104 GLY A O 1
ATOM 789 N N . GLU A 1 105 ? 4.204 2.355 -21.418 1.00 95.88 105 GLU A N 1
ATOM 790 C CA . GLU A 1 105 ? 2.841 1.901 -21.715 1.00 95.88 105 GLU A CA 1
ATOM 791 C C . GLU A 1 105 ? 1.839 2.497 -20.724 1.00 95.88 105 GLU A C 1
ATOM 793 O O . GLU A 1 105 ? 2.191 2.814 -19.587 1.00 95.88 105 GLU A O 1
ATOM 798 N N . TYR A 1 106 ? 0.586 2.643 -21.150 1.00 98.12 106 TYR A N 1
ATOM 799 C CA . TYR A 1 106 ? -0.513 3.106 -20.312 1.00 98.12 106 TYR A CA 1
ATOM 800 C C . TYR A 1 106 ? -1.737 2.226 -20.513 1.00 98.12 106 TYR A C 1
ATOM 802 O O . TYR A 1 106 ? -2.231 2.090 -21.632 1.00 98.12 106 TYR A O 1
ATOM 810 N N . GLN A 1 107 ? -2.264 1.694 -19.416 1.00 98.25 107 GLN A N 1
ATOM 811 C CA . GLN A 1 107 ? -3.485 0.898 -19.427 1.00 98.25 107 GLN A CA 1
ATOM 812 C C . GLN A 1 107 ? -4.564 1.566 -18.580 1.00 98.25 107 GLN A C 1
ATOM 814 O O . GLN A 1 107 ? -4.305 1.989 -17.458 1.00 98.25 107 GLN A O 1
ATOM 819 N N . LEU A 1 108 ? -5.775 1.662 -19.119 1.00 98.44 108 LEU A N 1
ATOM 820 C CA . LEU A 1 108 ? -6.966 2.105 -18.408 1.00 98.44 108 LEU A CA 1
ATOM 821 C C . LEU A 1 108 ? -7.605 0.903 -17.719 1.00 98.44 108 LEU A C 1
ATOM 823 O O . LEU A 1 108 ? -7.997 -0.034 -18.402 1.00 98.44 108 LEU A O 1
ATOM 827 N N . TYR A 1 109 ? -7.766 0.958 -16.404 1.00 97.88 109 TYR A N 1
ATOM 828 C CA . TYR A 1 109 ? -8.461 -0.044 -15.600 1.00 97.88 109 TYR A CA 1
ATOM 829 C C . TYR A 1 109 ? -9.838 0.482 -15.199 1.00 97.88 109 TYR A C 1
ATOM 831 O O . TYR A 1 109 ? -9.970 1.641 -14.812 1.00 97.88 109 TYR A O 1
ATOM 839 N N . THR A 1 110 ? -10.862 -0.366 -15.288 1.00 97.56 110 THR A N 1
ATOM 840 C CA . THR A 1 110 ? -12.243 -0.049 -14.891 1.00 97.56 110 THR A CA 1
ATOM 841 C C . THR A 1 110 ? -12.663 -0.948 -13.732 1.00 97.56 110 THR A C 1
ATOM 843 O O . THR A 1 110 ? -12.610 -2.172 -13.860 1.00 97.56 110 THR A O 1
ATOM 846 N N . TYR A 1 111 ? -13.116 -0.364 -12.623 1.00 96.44 111 TYR A N 1
ATOM 847 C CA . TYR A 1 111 ? -13.458 -1.074 -11.391 1.00 96.44 111 TYR A CA 1
ATOM 848 C C . TYR A 1 111 ? -14.909 -0.847 -10.965 1.00 96.44 111 TYR A C 1
ATOM 850 O O . TYR A 1 111 ? -15.365 0.293 -10.815 1.00 96.44 111 TYR A O 1
ATOM 858 N N . LYS A 1 112 ? -15.620 -1.940 -10.664 1.00 95.06 112 LYS A N 1
ATOM 859 C CA . LYS A 1 112 ? -16.849 -1.874 -9.869 1.00 95.06 112 LYS A CA 1
ATOM 860 C C . LYS A 1 112 ? -16.463 -1.770 -8.397 1.00 95.06 112 LYS A C 1
ATOM 862 O O . LYS A 1 112 ? -15.706 -2.596 -7.894 1.00 95.06 112 LYS A O 1
ATOM 867 N N . LYS A 1 113 ? -17.026 -0.779 -7.716 1.00 93.94 113 LYS A N 1
ATOM 868 C CA . LYS A 1 113 ? -16.739 -0.478 -6.318 1.00 93.94 113 LYS A CA 1
ATOM 869 C C . LYS A 1 113 ? -17.887 -0.891 -5.396 1.00 93.94 113 LYS A C 1
ATOM 871 O O . LYS A 1 113 ? -19.040 -0.594 -5.696 1.00 93.94 113 LYS A O 1
ATOM 876 N N . TYR A 1 114 ? -17.553 -1.474 -4.246 1.00 95.38 114 TYR A N 1
ATOM 877 C CA . TYR A 1 114 ? -18.452 -1.640 -3.101 1.00 95.38 114 TYR A CA 1
ATOM 878 C C . TYR A 1 114 ? -17.901 -0.872 -1.895 1.00 95.38 114 TYR A C 1
ATOM 880 O O . TYR A 1 114 ? -16.730 -1.024 -1.555 1.00 95.38 114 TYR A O 1
ATOM 888 N N . THR A 1 115 ? -18.741 -0.059 -1.253 1.00 94.38 115 THR A N 1
ATOM 889 C CA . THR A 1 115 ? -18.391 0.720 -0.045 1.00 94.38 115 THR A CA 1
ATOM 890 C C . THR A 1 115 ? -19.199 0.310 1.189 1.00 94.38 115 THR A C 1
ATOM 892 O O . THR A 1 115 ? -18.931 0.792 2.282 1.00 94.38 115 THR A O 1
ATOM 895 N N . ASP A 1 116 ? -20.199 -0.567 1.038 1.00 96.00 116 ASP A N 1
ATOM 896 C CA . ASP A 1 116 ? -20.828 -1.271 2.162 1.00 96.00 116 ASP A CA 1
ATOM 897 C C . ASP A 1 116 ? -20.145 -2.636 2.283 1.00 96.00 116 ASP A C 1
ATOM 899 O O . ASP A 1 116 ? -20.474 -3.590 1.578 1.00 96.00 116 ASP A O 1
ATOM 903 N N . VAL A 1 117 ? -19.105 -2.681 3.111 1.00 97.75 117 VAL A N 1
ATOM 904 C CA . VAL A 1 117 ? -18.301 -3.871 3.392 1.00 97.75 117 VAL A CA 1
ATOM 905 C C . VAL A 1 117 ? -18.491 -4.205 4.859 1.00 97.75 117 VAL A C 1
ATOM 907 O O . VAL A 1 117 ? -18.336 -3.325 5.704 1.00 97.75 117 VAL A O 1
ATOM 910 N N . ARG A 1 118 ? -18.835 -5.452 5.175 1.00 98.25 118 ARG A N 1
ATOM 911 C CA . ARG A 1 118 ? -19.166 -5.860 6.544 1.00 98.25 118 ARG A CA 1
ATOM 912 C C . ARG A 1 118 ? -18.320 -7.027 7.012 1.00 98.25 118 ARG A C 1
ATOM 914 O O . ARG A 1 118 ? -18.025 -7.922 6.224 1.00 98.25 118 ARG A O 1
ATOM 921 N N . LEU A 1 119 ? -17.945 -7.024 8.286 1.00 98.56 119 LEU A N 1
ATOM 922 C CA . LEU A 1 119 ? -17.176 -8.105 8.894 1.00 98.56 119 LEU A CA 1
ATOM 923 C C . LEU A 1 119 ? -18.082 -9.313 9.166 1.00 98.56 119 LEU A C 1
ATOM 925 O O . LEU A 1 119 ? -19.163 -9.171 9.735 1.00 98.56 119 LEU A O 1
ATOM 929 N N . VAL A 1 120 ? -17.631 -10.504 8.777 1.00 98.56 120 VAL A N 1
ATOM 930 C CA . VAL A 1 120 ? -18.344 -11.773 8.999 1.00 98.56 120 VAL A CA 1
ATOM 931 C C . VAL A 1 120 ? -17.615 -12.616 10.035 1.00 98.56 120 VAL A C 1
ATOM 933 O O . VAL A 1 120 ? -18.236 -13.141 10.957 1.00 98.56 120 VAL A O 1
ATOM 936 N N . PHE A 1 121 ? -16.297 -12.739 9.889 1.00 98.62 121 PHE A N 1
ATOM 937 C CA . PHE A 1 121 ? -15.460 -13.537 10.771 1.00 98.62 121 PHE A CA 1
ATOM 938 C C . PHE A 1 121 ? -14.039 -12.978 10.829 1.00 98.62 121 PHE A C 1
ATOM 940 O O . PHE A 1 121 ? -13.466 -12.624 9.801 1.00 98.62 121 PHE A O 1
ATOM 947 N N . ALA A 1 122 ? -13.455 -12.971 12.020 1.00 98.50 122 ALA A N 1
ATOM 948 C CA . ALA A 1 122 ? -12.026 -12.808 12.231 1.00 98.50 122 ALA A CA 1
ATOM 949 C C . ALA A 1 122 ? -11.611 -13.667 13.438 1.00 98.50 122 ALA A C 1
ATOM 951 O O . ALA A 1 122 ? -12.286 -13.612 14.469 1.00 98.50 122 ALA A O 1
ATOM 952 N N . PRO A 1 123 ? -10.534 -14.463 13.355 1.00 98.50 123 PRO A N 1
ATOM 953 C CA . PRO A 1 123 ? -9.960 -15.085 14.537 1.00 98.50 123 PRO A CA 1
ATOM 954 C C . PRO A 1 123 ? -9.318 -14.008 15.424 1.00 98.50 123 PRO A C 1
ATOM 956 O O . PRO A 1 123 ? -9.183 -12.852 15.028 1.00 98.50 123 PRO A O 1
ATOM 959 N N . GLU A 1 124 ? -8.918 -14.374 16.637 1.00 97.94 124 GLU A N 1
ATOM 960 C CA . GLU A 1 124 ? -8.161 -13.466 17.501 1.00 97.94 124 GLU A CA 1
ATOM 961 C C . GLU A 1 124 ? -6.820 -13.118 16.861 1.00 97.94 124 GLU A C 1
ATOM 963 O O . GLU A 1 124 ? -6.185 -13.989 16.261 1.00 97.94 124 GLU A O 1
ATOM 968 N N . GLN A 1 125 ? -6.315 -11.899 17.068 1.00 97.00 125 GLN A N 1
ATOM 969 C CA . GLN A 1 125 ? -4.999 -11.518 16.550 1.00 97.00 125 GLN A CA 1
ATOM 970 C C . GLN A 1 125 ? -3.903 -12.485 17.017 1.00 97.00 125 GLN A C 1
ATOM 972 O O . GLN A 1 125 ? -2.982 -12.768 16.264 1.00 97.00 125 GLN A O 1
ATOM 977 N N . GLN A 1 126 ? -3.995 -13.025 18.236 1.00 97.75 126 GLN A N 1
ATOM 978 C CA . GLN A 1 126 ? -3.029 -14.012 18.730 1.00 97.75 126 GLN A CA 1
ATOM 979 C C . GLN A 1 126 ? -3.013 -15.302 17.891 1.00 97.75 126 GLN A C 1
ATOM 981 O O . GLN A 1 126 ? -1.962 -15.918 17.751 1.00 97.75 126 GLN A O 1
ATOM 986 N N . THR A 1 127 ? -4.156 -15.706 17.333 1.00 98.38 127 THR A N 1
ATOM 987 C CA . THR A 1 127 ? -4.264 -16.844 16.407 1.00 98.38 127 THR A CA 1
ATOM 988 C C . THR A 1 127 ? -3.796 -16.449 15.003 1.00 98.38 127 THR A C 1
ATOM 990 O O . THR A 1 127 ? -3.090 -17.206 14.343 1.00 98.38 127 THR A O 1
ATOM 993 N N . ALA A 1 128 ? -4.188 -15.257 14.548 1.00 98.12 128 ALA A N 1
ATOM 994 C CA . ALA A 1 128 ? -3.919 -14.764 13.199 1.00 98.12 128 ALA A CA 1
ATOM 995 C C . ALA A 1 128 ? -2.487 -14.253 12.986 1.00 98.12 128 ALA A C 1
ATOM 997 O O . ALA A 1 128 ? -2.059 -14.052 11.859 1.00 98.12 128 ALA A O 1
ATOM 998 N N . PHE A 1 129 ? -1.773 -13.992 14.078 1.00 97.38 129 PHE A N 1
ATOM 999 C CA . PHE A 1 129 ? -0.402 -13.497 14.108 1.00 97.38 129 PHE A CA 1
ATOM 1000 C C . PHE A 1 129 ? 0.393 -14.240 15.189 1.00 97.38 129 PHE A C 1
ATOM 1002 O O . PHE A 1 129 ? 1.133 -13.646 15.982 1.00 97.38 129 PHE A O 1
ATOM 1009 N N . PHE A 1 130 ? 0.176 -15.556 15.274 1.00 98.44 130 PHE A N 1
ATOM 1010 C CA . PHE A 1 130 ? 0.872 -16.431 16.210 1.00 98.44 130 PHE A CA 1
ATOM 1011 C C . PHE A 1 130 ? 2.386 -16.357 15.979 1.00 98.44 130 PHE A C 1
ATOM 1013 O O . PHE A 1 130 ? 2.872 -16.432 14.854 1.00 98.44 130 PHE A O 1
ATOM 1020 N N . GLY A 1 131 ? 3.140 -16.180 17.065 1.00 97.25 131 GLY A N 1
ATOM 1021 C CA . GLY A 1 131 ? 4.578 -15.925 17.010 1.00 97.25 131 GLY A CA 1
ATOM 1022 C C . GLY A 1 131 ? 4.961 -14.459 16.808 1.00 97.25 131 GLY A C 1
ATOM 1023 O O . GLY A 1 131 ? 6.119 -14.103 17.025 1.00 97.25 131 GLY A O 1
ATOM 1024 N N . GLY A 1 132 ? 3.990 -13.586 16.527 1.00 95.56 132 GLY A N 1
ATOM 1025 C CA . GLY A 1 132 ? 4.146 -12.138 16.531 1.00 95.56 132 GLY A CA 1
ATOM 1026 C C . GLY A 1 132 ? 5.209 -11.627 15.560 1.00 95.56 132 GLY A C 1
ATOM 1027 O O . GLY A 1 132 ? 5.562 -12.281 14.580 1.00 95.56 132 GLY A O 1
ATOM 1028 N N . ASP A 1 133 ? 5.772 -10.452 15.867 1.00 93.00 133 ASP A N 1
ATOM 1029 C CA . ASP A 1 133 ? 6.864 -9.895 15.065 1.00 93.00 133 ASP A CA 1
ATOM 1030 C C . ASP A 1 133 ? 8.026 -10.888 14.888 1.00 93.00 133 ASP A C 1
ATOM 1032 O O . ASP A 1 133 ? 8.449 -11.018 13.753 1.00 93.00 133 ASP A O 1
ATOM 1036 N N . PRO A 1 134 ? 8.521 -11.652 15.887 1.00 94.75 134 PRO A N 1
ATOM 1037 C CA . PRO A 1 134 ? 9.587 -12.639 15.671 1.00 94.75 134 PRO A CA 1
ATOM 1038 C C . PRO A 1 134 ? 9.366 -13.608 14.504 1.00 94.75 134 PRO A C 1
ATOM 1040 O O . PRO A 1 134 ? 10.319 -13.872 13.771 1.00 94.75 134 PRO A O 1
ATOM 1043 N N . ASP A 1 135 ? 8.132 -14.074 14.305 1.00 95.75 135 ASP A N 1
ATOM 1044 C CA . ASP A 1 135 ? 7.799 -15.011 13.232 1.00 95.75 135 ASP A CA 1
ATOM 1045 C C . ASP A 1 135 ? 7.399 -14.301 11.925 1.00 95.75 135 ASP A C 1
ATOM 1047 O O . ASP A 1 135 ? 7.398 -14.944 10.875 1.00 95.75 135 ASP A O 1
ATOM 1051 N N . ASN A 1 136 ? 7.150 -12.983 11.954 1.00 95.19 136 ASN A N 1
ATOM 1052 C CA . ASN A 1 136 ? 6.856 -12.162 10.775 1.00 95.19 136 ASN A CA 1
ATOM 1053 C C . ASN A 1 136 ? 8.016 -12.151 9.762 1.00 95.19 136 ASN A C 1
ATOM 1055 O O . ASN A 1 136 ? 9.172 -11.928 10.148 1.00 95.19 136 ASN A O 1
ATOM 1059 N N . PHE A 1 137 ? 7.705 -12.326 8.477 1.00 95.12 137 PHE A N 1
ATOM 1060 C CA . PHE A 1 137 ? 8.645 -12.607 7.392 1.00 95.12 137 PHE A CA 1
ATOM 1061 C C . PHE A 1 137 ? 9.507 -13.858 7.618 1.00 95.12 137 PHE A C 1
ATOM 1063 O O . PHE A 1 137 ? 10.696 -13.869 7.311 1.00 95.12 137 PHE A O 1
ATOM 1070 N N . THR A 1 138 ? 8.964 -14.929 8.198 1.00 94.69 138 THR A N 1
ATOM 1071 C CA . THR A 1 138 ? 9.711 -16.183 8.400 1.00 94.69 138 THR A CA 1
ATOM 1072 C C . THR A 1 138 ? 8.891 -17.406 8.017 1.00 94.69 138 THR A C 1
ATOM 1074 O O . THR A 1 138 ? 7.662 -17.376 8.014 1.00 94.69 138 THR A O 1
ATOM 1077 N N . PHE A 1 139 ? 9.587 -18.501 7.719 1.00 96.88 139 PHE A N 1
ATOM 1078 C CA . PHE A 1 139 ? 8.999 -19.828 7.591 1.00 96.88 139 PHE A CA 1
ATOM 1079 C C . PHE A 1 139 ? 9.975 -20.856 8.195 1.00 96.88 139 PHE A C 1
ATOM 1081 O O . PHE A 1 139 ? 11.178 -20.715 7.952 1.00 96.88 139 PHE A O 1
ATOM 1088 N N . PRO A 1 140 ? 9.540 -21.869 8.975 1.00 96.88 140 PRO A N 1
ATOM 1089 C CA . PRO A 1 140 ? 8.164 -22.324 9.244 1.00 96.88 140 PRO A CA 1
ATOM 1090 C C . PRO A 1 140 ? 7.259 -21.326 9.977 1.00 96.88 140 PRO A C 1
ATOM 1092 O O . PRO A 1 140 ? 7.669 -20.762 10.997 1.00 96.88 140 PRO A O 1
ATOM 1095 N N . ARG A 1 141 ? 6.020 -21.180 9.489 1.00 97.81 141 ARG A N 1
ATOM 1096 C CA . ARG A 1 141 ? 4.966 -20.303 10.025 1.00 97.81 141 ARG A CA 1
ATOM 1097 C C . ARG A 1 141 ? 3.747 -21.121 10.483 1.00 97.81 141 ARG A C 1
ATOM 1099 O O . ARG A 1 141 ? 3.605 -22.267 10.054 1.00 97.81 141 ARG A O 1
ATOM 1106 N N . HIS A 1 142 ? 3.002 -20.600 11.461 1.00 98.06 142 HIS A N 1
ATOM 1107 C CA . HIS A 1 142 ? 1.905 -21.322 12.116 1.00 98.06 142 HIS A CA 1
ATOM 1108 C C . HIS A 1 142 ? 0.777 -20.369 12.547 1.00 98.06 142 HIS A C 1
ATOM 1110 O O . HIS A 1 142 ? 0.457 -20.307 13.734 1.00 98.06 142 HIS A O 1
ATOM 1116 N N . ASP A 1 143 ? 0.207 -19.590 11.634 1.00 96.38 143 ASP A N 1
ATOM 1117 C CA . ASP A 1 143 ? -0.877 -18.650 11.946 1.00 96.38 143 ASP A CA 1
ATOM 1118 C C . ASP A 1 143 ? -2.092 -18.799 11.022 1.00 96.38 143 ASP A C 1
ATOM 1120 O O . ASP A 1 143 ? -1.997 -19.081 9.837 1.00 96.38 143 ASP A O 1
ATOM 1124 N N . LEU A 1 144 ? -3.291 -18.603 11.578 1.00 98.44 144 LEU A N 1
ATOM 1125 C CA . LEU A 1 144 ? -4.532 -18.613 10.797 1.00 98.44 144 LEU A CA 1
ATOM 1126 C C . LEU A 1 144 ? -4.858 -17.183 10.347 1.00 98.44 144 LEU A C 1
ATOM 1128 O O . LEU A 1 144 ? -5.836 -16.585 10.805 1.00 98.44 144 LEU A O 1
ATOM 1132 N N . ASP A 1 145 ? -4.007 -16.606 9.498 1.00 98.69 145 ASP A N 1
ATOM 1133 C CA . ASP A 1 145 ? -4.116 -15.210 9.060 1.00 98.69 145 ASP A CA 1
ATOM 1134 C C . ASP A 1 145 ? -5.233 -15.005 8.020 1.00 98.69 145 ASP A C 1
ATOM 1136 O O . ASP A 1 145 ? -5.004 -14.799 6.823 1.00 98.69 145 ASP A O 1
ATOM 1140 N N . ILE A 1 146 ? -6.481 -15.071 8.492 1.00 98.69 146 ILE A N 1
ATOM 1141 C CA . ILE A 1 146 ? -7.687 -14.904 7.679 1.00 98.69 146 ILE A CA 1
ATOM 1142 C C . ILE A 1 146 ? -8.666 -13.906 8.292 1.00 98.69 146 ILE A C 1
ATOM 1144 O O . ILE A 1 146 ? -8.806 -13.777 9.503 1.00 98.69 146 ILE A O 1
ATOM 1148 N N . CYS A 1 147 ? -9.422 -13.243 7.434 1.00 98.56 147 CYS A N 1
ATOM 1149 C CA . CYS A 1 147 ? -10.591 -12.455 7.768 1.00 98.56 147 CYS A CA 1
ATOM 1150 C C . CYS A 1 147 ? -11.624 -12.663 6.670 1.00 98.56 147 CYS A C 1
ATOM 1152 O O . CYS A 1 147 ? -11.296 -12.698 5.484 1.00 98.56 147 CYS A O 1
ATOM 1154 N N . ILE A 1 148 ? -12.879 -12.824 7.064 1.00 98.62 148 ILE A N 1
ATOM 1155 C CA . ILE A 1 148 ? -13.986 -13.005 6.141 1.00 98.62 148 ILE A CA 1
ATOM 1156 C C . ILE A 1 148 ? -14.912 -11.814 6.296 1.00 98.62 148 ILE A C 1
ATOM 1158 O O . ILE A 1 148 ? -15.329 -11.440 7.394 1.00 98.62 148 ILE A O 1
ATOM 1162 N N . MET A 1 149 ? -15.246 -11.229 5.162 1.00 98.44 149 MET A N 1
ATOM 1163 C CA . MET A 1 149 ? -16.110 -10.074 5.052 1.00 98.44 149 MET A CA 1
ATOM 1164 C C . MET A 1 149 ? -17.167 -10.328 3.981 1.00 98.44 149 MET A C 1
ATOM 1166 O O . MET A 1 149 ? -17.121 -11.320 3.252 1.00 98.44 149 MET A O 1
ATOM 1170 N N . ARG A 1 150 ? -18.126 -9.418 3.860 1.00 98.31 150 ARG A N 1
ATOM 1171 C CA . ARG A 1 150 ? -19.166 -9.476 2.841 1.00 98.31 150 ARG A CA 1
ATOM 1172 C C . ARG A 1 150 ? -19.394 -8.103 2.234 1.00 98.31 150 ARG A C 1
ATOM 1174 O O . ARG A 1 150 ? -19.580 -7.124 2.953 1.00 98.31 150 ARG A O 1
ATOM 1181 N N . ALA A 1 151 ? -19.397 -8.039 0.909 1.00 98.00 151 ALA A N 1
ATOM 1182 C CA . ALA A 1 151 ? -19.805 -6.848 0.179 1.00 98.00 151 ALA A CA 1
ATOM 1183 C C . ALA A 1 151 ? -21.335 -6.788 0.078 1.00 98.00 151 ALA A C 1
ATOM 1185 O O . ALA A 1 151 ? -21.991 -7.795 -0.200 1.00 98.00 151 ALA A O 1
ATOM 1186 N N . TYR A 1 152 ? -21.892 -5.595 0.255 1.00 97.06 152 TYR A N 1
ATOM 1187 C CA . TYR A 1 152 ? -23.308 -5.289 0.101 1.00 97.06 152 TYR A CA 1
ATOM 1188 C C . TYR A 1 152 ? -23.513 -4.230 -0.983 1.00 97.06 152 TYR A C 1
ATOM 1190 O O . TYR A 1 152 ? -22.689 -3.345 -1.211 1.00 97.06 152 TYR A O 1
ATOM 1198 N N . GLU A 1 153 ? -24.653 -4.318 -1.657 1.00 94.81 153 GLU A N 1
ATOM 1199 C CA . GLU A 1 153 ? -25.114 -3.353 -2.646 1.00 94.81 153 GLU A CA 1
ATOM 1200 C C . GLU A 1 153 ? -26.606 -3.112 -2.408 1.00 94.81 153 GLU A C 1
ATOM 1202 O O . GLU A 1 153 ? -27.399 -4.051 -2.344 1.00 94.81 153 GLU A O 1
ATOM 1207 N N . ASN A 1 154 ? -26.995 -1.847 -2.222 1.00 93.06 154 ASN A N 1
ATOM 1208 C CA . ASN A 1 154 ? -28.379 -1.458 -1.921 1.00 93.06 154 ASN A CA 1
ATOM 1209 C C . ASN A 1 154 ? -28.977 -2.193 -0.700 1.00 93.06 154 ASN A C 1
ATOM 1211 O O . ASN A 1 154 ? -30.145 -2.581 -0.699 1.00 93.06 154 ASN A O 1
ATOM 1215 N N . GLY A 1 155 ? -28.160 -2.408 0.338 1.00 92.06 155 GLY A N 1
ATOM 1216 C CA . GLY A 1 155 ? -28.568 -3.076 1.578 1.00 92.06 155 GLY A CA 1
ATOM 1217 C C . GLY A 1 155 ? -28.763 -4.592 1.465 1.00 92.06 155 GLY A C 1
ATOM 1218 O O . GLY A 1 155 ? -29.228 -5.207 2.421 1.00 92.06 155 GLY A O 1
ATOM 1219 N N . GLN A 1 156 ? -28.412 -5.203 0.330 1.00 95.62 156 GLN A N 1
ATOM 1220 C CA . GLN A 1 156 ? -28.453 -6.651 0.115 1.00 95.62 156 GLN A CA 1
ATOM 1221 C C . GLN A 1 156 ? -27.044 -7.199 -0.134 1.00 95.62 156 GLN A C 1
ATOM 1223 O O . GLN A 1 156 ? -26.215 -6.470 -0.682 1.00 95.62 156 GLN A O 1
ATOM 1228 N N . PRO A 1 157 ? -26.755 -8.466 0.215 1.00 96.75 157 PRO A N 1
ATOM 1229 C CA . PRO A 1 157 ? -25.493 -9.096 -0.151 1.00 96.75 157 PRO A CA 1
ATOM 1230 C C . PRO A 1 157 ? -25.224 -8.983 -1.654 1.00 96.75 157 PRO A C 1
ATOM 1232 O O . PRO A 1 157 ? -26.092 -9.295 -2.478 1.00 96.75 157 PRO A O 1
ATOM 1235 N N . ALA A 1 158 ? -24.017 -8.549 -2.013 1.00 96.69 158 ALA A N 1
ATOM 1236 C CA . ALA A 1 158 ? -23.612 -8.416 -3.401 1.00 96.69 158 ALA A CA 1
ATOM 1237 C C . ALA A 1 158 ? -23.654 -9.779 -4.111 1.00 96.69 158 ALA A C 1
ATOM 1239 O O . ALA A 1 158 ? -23.379 -10.831 -3.528 1.00 96.69 158 ALA A O 1
ATOM 1240 N N . ARG A 1 159 ? -23.976 -9.770 -5.405 1.00 94.75 159 ARG A N 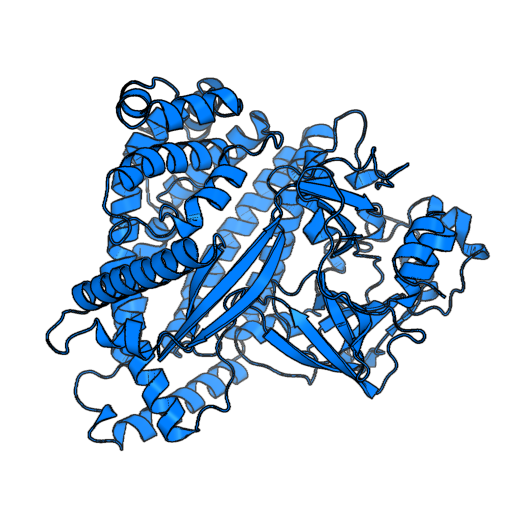1
ATOM 1241 C CA . ARG A 1 159 ? -23.983 -10.971 -6.251 1.00 94.75 159 ARG A CA 1
ATOM 1242 C C . ARG A 1 159 ? -22.924 -10.826 -7.343 1.00 94.75 159 ARG A C 1
ATOM 1244 O O . ARG A 1 159 ? -23.255 -10.358 -8.432 1.00 94.75 159 ARG A O 1
ATOM 1251 N N . PRO A 1 160 ? -21.648 -11.141 -7.047 1.00 92.19 160 PRO A N 1
ATOM 1252 C CA . PRO A 1 160 ? -20.595 -11.090 -8.054 1.00 92.19 160 PRO A CA 1
ATOM 1253 C C . PRO A 1 160 ? -20.865 -12.111 -9.168 1.00 92.19 160 PRO A C 1
ATOM 1255 O O . PRO A 1 160 ? -21.503 -13.138 -8.940 1.00 92.19 160 PRO A O 1
ATOM 1258 N N . ALA A 1 161 ? -20.375 -11.823 -10.375 1.00 91.44 161 ALA A N 1
ATOM 1259 C CA . ALA A 1 161 ? -20.587 -12.676 -11.548 1.00 91.44 161 ALA A CA 1
ATOM 1260 C C . ALA A 1 161 ? -19.826 -14.012 -11.474 1.00 91.44 161 ALA A C 1
ATOM 1262 O O . ALA A 1 161 ? -20.232 -14.983 -12.105 1.00 91.44 161 ALA A O 1
ATOM 1263 N N . ALA A 1 162 ? -18.733 -14.052 -10.710 1.00 92.62 162 ALA A N 1
ATOM 1264 C CA . ALA A 1 162 ? -17.900 -15.227 -10.505 1.00 92.62 162 ALA A CA 1
ATOM 1265 C C . ALA A 1 162 ? -17.339 -15.240 -9.076 1.00 92.62 162 ALA A C 1
ATOM 1267 O O . ALA A 1 162 ? -17.232 -14.195 -8.430 1.00 92.62 162 ALA A O 1
ATOM 1268 N N . TYR A 1 163 ? -16.985 -16.431 -8.606 1.00 94.56 163 TYR A N 1
ATOM 1269 C CA . TYR A 1 163 ? -16.274 -16.685 -7.356 1.00 94.56 163 TYR A CA 1
ATOM 1270 C C . TYR A 1 163 ? -15.380 -17.918 -7.543 1.00 94.56 163 TYR A C 1
ATOM 1272 O O . TYR A 1 163 ? -15.597 -18.699 -8.472 1.00 94.56 163 TYR A O 1
ATOM 1280 N N . LEU A 1 164 ? -14.372 -18.078 -6.686 1.00 95.38 164 LEU A N 1
ATOM 1281 C CA . LEU A 1 164 ? -13.477 -19.232 -6.732 1.00 95.38 164 LEU A CA 1
ATOM 1282 C C . LEU A 1 164 ? -14.141 -20.444 -6.061 1.00 95.38 164 LEU A C 1
ATOM 1284 O O . LEU A 1 164 ? -14.623 -20.301 -4.934 1.00 95.38 164 LEU A O 1
ATOM 1288 N N . PRO A 1 165 ? -14.173 -21.623 -6.707 1.00 95.38 165 PRO A N 1
ATOM 1289 C CA . PRO A 1 165 ? -14.558 -22.853 -6.031 1.00 95.38 165 PRO A CA 1
ATOM 1290 C C . PRO A 1 165 ? -13.505 -23.224 -4.983 1.00 95.38 165 PRO A C 1
ATOM 1292 O O . PRO A 1 165 ? -12.312 -23.004 -5.184 1.00 95.38 165 PRO A O 1
ATOM 1295 N N . TRP A 1 166 ? -13.941 -23.793 -3.862 1.00 96.00 166 TRP A N 1
ATOM 1296 C CA . TRP A 1 166 ? -13.034 -24.302 -2.835 1.00 96.00 166 TRP A CA 1
ATOM 1297 C C . TRP A 1 166 ? -12.470 -25.659 -3.254 1.00 96.00 166 TRP A C 1
ATOM 1299 O O . TRP A 1 166 ? -13.236 -26.540 -3.649 1.00 96.00 166 TRP A O 1
ATOM 1309 N N . ALA A 1 167 ? -11.155 -25.850 -3.157 1.00 94.44 167 ALA A N 1
ATOM 1310 C CA . ALA A 1 167 ? -10.545 -27.114 -3.547 1.00 94.44 167 ALA A CA 1
ATOM 1311 C C . ALA A 1 167 ? -10.918 -28.240 -2.569 1.00 94.44 167 ALA A C 1
ATOM 1313 O O . ALA A 1 167 ? -10.942 -28.058 -1.349 1.00 94.44 167 ALA A O 1
ATOM 1314 N N . ARG A 1 168 ? -11.180 -29.442 -3.096 1.00 85.19 168 ARG A N 1
ATOM 1315 C CA . ARG A 1 168 ? -11.427 -30.638 -2.261 1.00 85.19 168 ARG A CA 1
ATOM 1316 C C . ARG A 1 168 ? -10.148 -31.184 -1.631 1.00 85.19 168 ARG A C 1
ATOM 1318 O O . ARG A 1 168 ? -10.201 -31.852 -0.601 1.00 85.19 168 ARG A O 1
ATOM 1325 N N . THR A 1 169 ? -9.016 -30.906 -2.263 1.00 87.38 169 THR A N 1
ATOM 1326 C CA . THR A 1 169 ? -7.668 -31.228 -1.800 1.00 87.38 169 THR A CA 1
ATOM 1327 C C . THR A 1 169 ? -6.885 -29.927 -1.670 1.00 87.38 169 THR A C 1
ATOM 1329 O O . THR A 1 169 ? -7.035 -29.046 -2.511 1.00 87.38 169 THR A O 1
ATOM 1332 N N . GLY A 1 170 ? -6.069 -29.786 -0.627 1.00 88.19 170 GLY A N 1
ATOM 1333 C CA . GLY A 1 170 ? -5.191 -28.620 -0.498 1.00 88.19 170 GLY A CA 1
ATOM 1334 C C . GLY A 1 170 ? -3.956 -28.725 -1.394 1.00 88.19 170 GLY A C 1
ATOM 1335 O O . GLY A 1 170 ? -3.872 -29.602 -2.252 1.00 88.19 170 GLY A O 1
ATOM 1336 N N . ALA A 1 171 ? -2.998 -27.831 -1.167 1.00 93.38 171 ALA A N 1
ATOM 1337 C CA . ALA A 1 171 ? -1.731 -27.808 -1.885 1.00 93.38 171 ALA A CA 1
ATOM 1338 C C . ALA A 1 171 ? -0.793 -28.949 -1.440 1.00 93.38 171 ALA A C 1
ATOM 1340 O O . ALA A 1 171 ? -0.670 -29.238 -0.242 1.00 93.38 171 ALA A O 1
ATOM 1341 N N . GLU A 1 172 ? -0.102 -29.573 -2.395 1.00 95.56 172 GLU A N 1
ATOM 1342 C CA . GLU A 1 172 ? 0.897 -30.619 -2.165 1.00 95.56 172 GLU A CA 1
ATOM 1343 C C . GLU A 1 172 ? 2.259 -30.257 -2.778 1.00 95.56 172 GLU A C 1
ATOM 1345 O O . GLU A 1 172 ? 2.368 -29.454 -3.705 1.00 95.56 172 GLU A O 1
ATOM 1350 N N . ASP A 1 173 ? 3.328 -30.856 -2.253 1.00 96.69 173 ASP A N 1
ATOM 1351 C CA . ASP A 1 173 ? 4.691 -30.657 -2.747 1.00 96.69 173 ASP A CA 1
ATOM 1352 C C . ASP A 1 173 ? 4.789 -30.982 -4.250 1.00 96.69 173 ASP A C 1
ATOM 1354 O O . ASP A 1 173 ? 4.476 -32.087 -4.693 1.00 96.69 173 ASP A O 1
ATOM 1358 N N . GLY A 1 174 ? 5.282 -30.025 -5.036 1.00 97.69 174 GLY A N 1
ATOM 1359 C CA . GLY A 1 174 ? 5.412 -30.134 -6.489 1.00 97.69 174 GLY A CA 1
ATOM 1360 C C . GLY A 1 174 ? 4.214 -29.611 -7.285 1.00 97.69 174 GLY A C 1
ATOM 1361 O O . GLY A 1 174 ? 4.321 -29.521 -8.510 1.00 97.69 174 GLY A O 1
ATOM 1362 N N . ASP A 1 175 ? 3.119 -29.215 -6.632 1.00 98.06 175 ASP A N 1
ATOM 1363 C CA . ASP A 1 175 ? 1.966 -28.642 -7.325 1.00 98.06 175 ASP A CA 1
ATOM 1364 C C . ASP A 1 175 ? 2.298 -27.291 -7.963 1.00 98.06 175 ASP A C 1
ATOM 1366 O O . ASP A 1 175 ? 2.912 -26.416 -7.345 1.00 98.06 175 ASP A O 1
ATOM 1370 N N . LEU A 1 176 ? 1.835 -27.108 -9.203 1.00 98.31 176 LEU A N 1
ATOM 1371 C CA . LEU A 1 176 ? 1.783 -25.806 -9.861 1.00 98.31 176 LEU A CA 1
ATOM 1372 C C . LEU A 1 176 ? 0.588 -25.019 -9.316 1.00 98.31 176 LEU A C 1
ATOM 1374 O O . LEU A 1 176 ? -0.560 -25.455 -9.444 1.00 98.31 176 LEU A O 1
ATOM 1378 N N . VAL A 1 177 ? 0.868 -23.840 -8.771 1.00 98.56 177 VAL A N 1
ATOM 1379 C CA . VAL A 1 177 ? -0.125 -22.925 -8.205 1.00 98.56 177 VAL A CA 1
ATOM 1380 C C . VAL A 1 177 ? -0.024 -21.539 -8.831 1.00 98.56 177 VAL A C 1
ATOM 1382 O O . VAL A 1 177 ? 1.033 -21.126 -9.319 1.00 98.56 177 VAL A O 1
ATOM 1385 N N . PHE A 1 178 ? -1.133 -20.807 -8.796 1.00 98.56 178 PHE A N 1
ATOM 1386 C CA . PHE A 1 178 ? -1.251 -19.454 -9.325 1.00 98.56 178 PHE A CA 1
ATOM 1387 C C . PHE A 1 178 ? -1.715 -18.502 -8.228 1.00 98.56 178 PHE A C 1
ATOM 1389 O O . PHE A 1 178 ? -2.590 -18.840 -7.435 1.00 98.56 178 PHE A O 1
ATOM 1396 N N . VAL A 1 179 ? -1.145 -17.303 -8.207 1.00 98.50 179 VAL A N 1
ATOM 1397 C CA . VAL A 1 179 ? -1.485 -16.236 -7.266 1.00 98.50 179 VAL A CA 1
ATOM 1398 C C . VAL A 1 179 ? -1.986 -15.045 -8.061 1.00 98.50 179 VAL A C 1
ATOM 1400 O O . VAL A 1 179 ? -1.242 -14.439 -8.833 1.00 98.50 179 VAL A O 1
ATOM 1403 N N . SER A 1 180 ? -3.262 -14.723 -7.881 1.00 96.88 180 SER A N 1
ATOM 1404 C CA . SER A 1 180 ? -3.892 -13.554 -8.491 1.00 96.88 180 SER A CA 1
ATOM 1405 C C . SER A 1 180 ? -4.025 -12.461 -7.440 1.00 96.88 180 SER A C 1
ATOM 1407 O O . SER A 1 180 ? -4.756 -12.647 -6.473 1.00 96.88 180 SER A O 1
ATOM 1409 N N . GLY A 1 181 ? -3.362 -11.324 -7.632 1.00 96.88 181 GLY A N 1
ATOM 1410 C CA . GLY A 1 181 ? -3.281 -10.290 -6.601 1.00 96.88 181 GLY A CA 1
ATOM 1411 C C . GLY A 1 181 ? -2.972 -8.899 -7.131 1.00 96.88 181 GLY A C 1
ATOM 1412 O O . GLY A 1 181 ? -2.797 -8.693 -8.333 1.00 96.88 181 GLY A O 1
ATOM 1413 N N . ASN A 1 182 ? -2.885 -7.939 -6.212 1.00 97.50 182 ASN A N 1
ATOM 1414 C CA . ASN A 1 182 ? -2.552 -6.544 -6.490 1.00 97.50 182 ASN A CA 1
ATOM 1415 C C . ASN A 1 182 ? -1.212 -6.196 -5.817 1.00 97.50 182 ASN A C 1
ATOM 1417 O O . ASN A 1 182 ? -1.200 -5.495 -4.806 1.00 97.50 182 ASN A O 1
ATOM 1421 N N . PRO A 1 183 ? -0.062 -6.680 -6.332 1.00 97.69 183 PRO A N 1
ATOM 1422 C CA . PRO A 1 183 ? 1.242 -6.306 -5.786 1.00 97.69 183 PRO A CA 1
ATOM 1423 C C . PRO A 1 183 ? 1.393 -4.781 -5.797 1.00 97.69 183 PRO A C 1
ATOM 1425 O O . PRO A 1 183 ? 1.137 -4.151 -6.821 1.00 97.69 183 PRO A O 1
ATOM 1428 N N . GLY A 1 184 ? 1.813 -4.190 -4.679 1.00 96.12 184 GLY A N 1
ATOM 1429 C CA . GLY A 1 184 ? 1.883 -2.743 -4.467 1.00 96.12 184 GLY A CA 1
ATOM 1430 C C . GLY A 1 184 ? 2.850 -2.048 -5.410 1.00 96.12 184 GLY A C 1
ATOM 1431 O O . GLY A 1 184 ? 2.433 -1.349 -6.331 1.00 96.12 184 GLY A O 1
ATOM 1432 N N . SER A 1 185 ? 4.143 -2.250 -5.193 1.00 96.12 185 SER A N 1
ATOM 1433 C CA . SER A 1 185 ? 5.200 -1.673 -6.022 1.00 96.12 185 SER A CA 1
ATOM 1434 C C . SER A 1 185 ? 6.412 -2.587 -6.056 1.00 96.12 185 SER A C 1
ATOM 1436 O O . SER A 1 185 ? 6.645 -3.317 -5.099 1.00 96.12 185 SER A O 1
ATOM 1438 N N . THR A 1 186 ? 7.173 -2.514 -7.144 1.00 97.62 186 THR A N 1
ATOM 1439 C CA . THR A 1 186 ? 8.530 -3.056 -7.244 1.00 97.62 186 THR A CA 1
ATOM 1440 C C . THR A 1 186 ? 9.417 -2.039 -7.955 1.00 97.62 186 THR A C 1
ATOM 1442 O O . THR A 1 186 ? 8.913 -1.185 -8.687 1.00 97.62 186 THR A O 1
ATOM 1445 N N . SER A 1 187 ? 10.728 -2.162 -7.773 1.00 96.88 187 SER A N 1
ATOM 1446 C CA . SER A 1 187 ? 11.750 -1.286 -8.354 1.00 96.88 187 SER A CA 1
ATOM 1447 C C . SER A 1 187 ? 12.703 -2.069 -9.268 1.00 96.88 187 SER A C 1
ATOM 1449 O O . SER A 1 187 ? 13.911 -1.834 -9.319 1.00 96.88 187 SER A O 1
ATOM 1451 N N . ARG A 1 188 ? 12.185 -3.049 -10.019 1.00 96.00 188 ARG A N 1
ATOM 1452 C CA . ARG A 1 188 ? 12.999 -3.953 -10.849 1.00 96.00 188 ARG A CA 1
ATOM 1453 C C . ARG A 1 188 ? 13.520 -3.274 -12.102 1.00 96.00 188 ARG A C 1
ATOM 1455 O O . ARG A 1 188 ? 14.584 -3.672 -12.588 1.00 96.00 188 ARG A O 1
ATOM 1462 N N . LEU A 1 189 ? 12.779 -2.297 -12.629 1.00 95.44 189 LEU A N 1
ATOM 1463 C CA . LEU A 1 189 ? 13.141 -1.562 -13.840 1.00 95.44 189 LEU A CA 1
ATOM 1464 C C . LEU A 1 189 ? 13.938 -0.281 -13.562 1.00 95.44 189 LEU A C 1
ATOM 1466 O O . LEU A 1 189 ? 14.414 0.320 -14.529 1.00 95.44 189 LEU A O 1
ATOM 1470 N N . GLU A 1 190 ? 14.075 0.132 -12.297 1.00 97.00 190 GLU A N 1
ATOM 1471 C CA . GLU A 1 190 ? 14.858 1.306 -11.888 1.00 97.00 190 GLU A CA 1
ATOM 1472 C C . GLU A 1 190 ? 16.298 1.261 -12.415 1.00 97.00 190 GLU A C 1
ATOM 1474 O O . GLU A 1 190 ? 16.899 0.191 -12.558 1.00 97.00 190 GLU A O 1
ATOM 1479 N N . THR A 1 191 ? 16.847 2.440 -12.723 1.00 98.12 191 THR A N 1
ATOM 1480 C CA . THR A 1 191 ? 18.248 2.569 -13.141 1.00 98.12 191 THR A CA 1
ATOM 1481 C C . THR A 1 191 ? 19.187 2.302 -11.973 1.00 98.12 191 THR A C 1
ATOM 1483 O O . THR A 1 191 ? 18.829 2.483 -10.809 1.00 98.12 191 THR A O 1
ATOM 1486 N N . TYR A 1 192 ? 20.436 1.954 -12.269 1.00 98.31 192 TYR A N 1
ATOM 1487 C CA . TYR A 1 192 ? 21.457 1.734 -11.249 1.00 98.31 192 TYR A CA 1
ATOM 1488 C C . TYR A 1 192 ? 21.604 2.950 -10.317 1.00 98.31 192 TYR A C 1
ATOM 1490 O O . TYR A 1 192 ? 21.651 2.792 -9.102 1.00 98.31 192 TYR A O 1
ATOM 1498 N N . SER A 1 193 ? 21.554 4.171 -10.860 1.00 98.31 193 SER A N 1
ATOM 1499 C CA . SER A 1 193 ? 21.585 5.413 -10.071 1.00 98.31 193 SER A CA 1
ATOM 1500 C C . SER A 1 193 ? 20.388 5.593 -9.123 1.00 98.31 193 SER A C 1
ATOM 1502 O O . SER A 1 193 ? 20.547 6.163 -8.042 1.00 98.31 193 SER A O 1
ATOM 1504 N N . GLN A 1 194 ? 19.198 5.107 -9.490 1.00 98.50 194 GLN A N 1
ATOM 1505 C CA . GLN A 1 194 ? 18.027 5.101 -8.607 1.00 98.50 194 GLN A CA 1
ATOM 1506 C C . GLN A 1 194 ? 18.188 4.058 -7.497 1.00 98.50 194 GLN A C 1
ATOM 1508 O O . GLN A 1 194 ? 17.955 4.378 -6.333 1.00 98.50 194 GLN A O 1
ATOM 1513 N N . LEU A 1 195 ? 18.695 2.866 -7.827 1.00 98.56 195 LEU A N 1
ATOM 1514 C CA . LEU A 1 195 ? 18.994 1.819 -6.845 1.00 98.56 195 LEU A CA 1
ATOM 1515 C C . LEU A 1 195 ? 20.068 2.266 -5.837 1.00 98.56 195 LEU A C 1
ATOM 1517 O O . LEU A 1 195 ? 19.931 2.024 -4.638 1.00 98.56 195 LEU A O 1
ATOM 1521 N N . GLU A 1 196 ? 21.111 2.973 -6.287 1.00 98.44 196 GLU A N 1
ATOM 1522 C CA . GLU A 1 196 ? 22.120 3.566 -5.397 1.00 98.44 196 GLU A CA 1
ATOM 1523 C C . GLU A 1 196 ? 21.527 4.633 -4.473 1.00 98.44 196 GLU A C 1
ATOM 1525 O O . GLU A 1 196 ? 21.795 4.623 -3.273 1.00 98.44 196 GLU A O 1
ATOM 1530 N N . SER A 1 197 ? 20.668 5.511 -4.995 1.00 98.31 197 SER A N 1
ATOM 1531 C CA . SER A 1 197 ? 19.922 6.466 -4.168 1.00 98.31 197 SER A CA 1
ATOM 1532 C C . SER A 1 197 ? 19.023 5.753 -3.145 1.00 98.31 197 SER A C 1
ATOM 1534 O O . SER A 1 197 ? 18.988 6.123 -1.966 1.00 98.31 197 SER A O 1
ATOM 1536 N N . GLY A 1 198 ? 18.363 4.668 -3.559 1.00 98.00 198 GLY A N 1
ATOM 1537 C CA . GLY A 1 198 ? 17.622 3.761 -2.687 1.00 98.00 198 GLY A CA 1
ATOM 1538 C C . GLY A 1 198 ? 18.467 3.278 -1.507 1.00 98.00 198 GLY A C 1
ATOM 1539 O O . GLY A 1 198 ? 18.060 3.429 -0.351 1.00 98.00 198 GLY A O 1
ATOM 1540 N N . ARG A 1 199 ? 19.664 2.760 -1.805 1.00 98.56 199 ARG A N 1
ATOM 1541 C CA . ARG A 1 199 ? 20.624 2.196 -0.844 1.00 98.56 199 ARG A CA 1
ATOM 1542 C C . ARG A 1 199 ? 21.160 3.247 0.122 1.00 98.56 199 ARG A C 1
ATOM 1544 O O . ARG A 1 199 ? 21.147 3.042 1.335 1.00 98.56 199 ARG A O 1
ATOM 1551 N N . ASP A 1 200 ? 21.632 4.363 -0.421 1.00 98.38 200 ASP A N 1
ATOM 1552 C CA . ASP A 1 200 ? 22.488 5.303 0.303 1.00 98.38 200 ASP A CA 1
ATOM 1553 C C . ASP A 1 200 ? 21.696 6.451 0.941 1.00 98.38 200 ASP A C 1
ATOM 1555 O O . ASP A 1 200 ? 22.151 7.060 1.912 1.00 98.38 200 ASP A O 1
ATOM 1559 N N . VAL A 1 201 ? 20.496 6.743 0.425 1.00 97.88 201 VAL A N 1
ATOM 1560 C CA . VAL A 1 201 ? 19.714 7.922 0.815 1.00 97.88 201 VAL A CA 1
ATOM 1561 C C . VAL A 1 201 ? 18.307 7.546 1.280 1.00 97.88 201 VAL A C 1
ATOM 1563 O O . VAL A 1 201 ? 17.944 7.833 2.424 1.00 97.88 201 VAL A O 1
ATOM 1566 N N . LEU A 1 202 ? 17.495 6.913 0.428 1.00 96.62 202 LEU A N 1
ATOM 1567 C CA . LEU A 1 202 ? 16.053 6.775 0.667 1.00 96.62 202 LEU A CA 1
ATOM 1568 C C . LEU A 1 202 ? 15.727 5.785 1.789 1.00 96.62 202 LEU A C 1
ATOM 1570 O O . LEU A 1 202 ? 15.065 6.159 2.764 1.00 96.62 202 LEU A O 1
ATOM 1574 N N . GLN A 1 203 ? 16.192 4.537 1.681 1.00 97.56 203 GLN A N 1
ATOM 1575 C CA . GLN A 1 203 ? 15.849 3.481 2.639 1.00 97.56 203 GLN A CA 1
ATOM 1576 C C . GLN A 1 203 ? 16.355 3.793 4.060 1.00 97.56 203 GLN A C 1
ATOM 1578 O O . GLN A 1 203 ? 15.553 3.691 4.996 1.00 97.56 203 GLN A O 1
ATOM 1583 N N . PRO A 1 204 ? 17.601 4.278 4.274 1.00 97.94 204 PRO A N 1
ATOM 1584 C CA . PRO A 1 204 ? 18.063 4.668 5.609 1.00 97.94 204 PRO A CA 1
ATOM 1585 C C . PRO A 1 204 ? 17.198 5.761 6.252 1.00 97.94 204 PRO A C 1
ATOM 1587 O O . PRO A 1 204 ? 16.867 5.695 7.441 1.00 97.94 204 PRO A O 1
ATOM 1590 N N . ARG A 1 205 ? 16.779 6.760 5.463 1.00 96.69 205 ARG A N 1
ATOM 1591 C CA . ARG A 1 205 ? 15.928 7.863 5.932 1.00 96.69 205 ARG A CA 1
ATOM 1592 C C . ARG A 1 205 ? 14.521 7.383 6.280 1.00 96.69 205 ARG A C 1
ATOM 1594 O O . ARG A 1 205 ? 13.977 7.802 7.302 1.00 96.69 205 ARG A O 1
ATOM 1601 N N . ILE A 1 206 ? 13.943 6.489 5.475 1.00 97.00 206 ILE A N 1
ATOM 1602 C CA . ILE A 1 206 ? 12.648 5.856 5.759 1.00 97.00 206 ILE A CA 1
ATOM 1603 C C . ILE A 1 206 ? 12.717 5.038 7.048 1.00 97.00 206 ILE A C 1
ATOM 1605 O O . ILE A 1 206 ? 11.911 5.267 7.951 1.00 97.00 206 ILE A O 1
ATOM 1609 N N . LEU A 1 207 ? 13.710 4.157 7.177 1.00 98.31 207 LEU A N 1
ATOM 1610 C CA . LEU A 1 207 ? 13.907 3.315 8.358 1.00 98.31 207 LEU A CA 1
ATOM 1611 C C . LEU A 1 207 ? 14.051 4.129 9.646 1.00 98.31 207 LEU A C 1
ATOM 1613 O O . LEU A 1 207 ? 13.460 3.762 10.661 1.00 98.31 207 LEU A O 1
ATOM 1617 N N . SER A 1 208 ? 14.800 5.234 9.610 1.00 97.88 208 SER A N 1
ATOM 1618 C CA . SER A 1 208 ? 14.958 6.123 10.767 1.00 97.88 208 SER A CA 1
ATOM 1619 C C . SER A 1 208 ? 13.605 6.656 11.257 1.00 97.88 208 SER A C 1
ATOM 1621 O O . SER A 1 208 ? 13.258 6.507 12.432 1.00 97.88 208 SER A O 1
ATOM 1623 N N . SER A 1 209 ? 12.782 7.176 10.341 1.00 97.56 209 SER A N 1
ATOM 1624 C CA . SER A 1 209 ? 11.455 7.707 10.668 1.00 97.56 209 SER A CA 1
ATOM 1625 C C . SER A 1 209 ? 10.493 6.637 11.183 1.00 97.56 209 SER A C 1
ATOM 1627 O O . SER A 1 209 ? 9.745 6.885 12.126 1.00 97.56 209 SER A O 1
ATOM 1629 N N . LEU A 1 210 ? 10.505 5.439 10.587 1.00 98.12 210 LEU A N 1
ATOM 1630 C CA . LEU A 1 210 ? 9.655 4.333 11.035 1.00 98.12 210 LEU A CA 1
ATOM 1631 C C . LEU A 1 210 ? 10.050 3.872 12.447 1.00 98.12 210 LEU A C 1
ATOM 1633 O O . LEU A 1 210 ? 9.189 3.729 13.314 1.00 98.12 210 LEU A O 1
ATOM 1637 N N . LYS A 1 211 ? 11.355 3.702 12.715 1.00 98.44 211 LYS A N 1
ATOM 1638 C CA . LYS A 1 211 ? 11.876 3.314 14.040 1.00 98.44 211 LYS A CA 1
ATOM 1639 C C . LYS A 1 211 ? 11.523 4.348 15.109 1.00 98.44 211 LYS A C 1
ATOM 1641 O O . LYS A 1 211 ? 11.124 3.962 16.209 1.00 98.44 211 LYS A O 1
ATOM 1646 N N . ARG A 1 212 ? 11.620 5.638 14.773 1.00 97.75 212 ARG A N 1
ATOM 1647 C CA . ARG A 1 212 ? 11.195 6.751 15.629 1.00 97.75 212 ARG A CA 1
ATOM 1648 C C . ARG A 1 212 ? 9.706 6.655 15.979 1.00 97.75 212 ARG A C 1
ATOM 1650 O O . ARG A 1 212 ? 9.371 6.613 17.159 1.00 97.75 212 ARG A O 1
ATOM 1657 N N . ARG A 1 213 ? 8.826 6.552 14.979 1.00 97.94 213 ARG A N 1
ATOM 1658 C CA . ARG A 1 213 ? 7.366 6.491 15.187 1.00 97.94 213 ARG A CA 1
ATOM 1659 C C . ARG A 1 213 ? 6.942 5.259 15.974 1.00 97.94 213 ARG A C 1
ATOM 1661 O O . ARG A 1 213 ? 6.141 5.375 16.897 1.00 97.94 213 ARG A O 1
ATOM 1668 N N . ARG A 1 214 ? 7.553 4.103 15.698 1.00 98.25 214 ARG A N 1
ATOM 1669 C CA . ARG A 1 214 ? 7.360 2.891 16.504 1.00 98.25 214 ARG A CA 1
ATOM 1670 C C . ARG A 1 214 ? 7.720 3.128 17.971 1.00 98.25 214 ARG A C 1
ATOM 1672 O O . ARG A 1 214 ? 6.974 2.709 18.848 1.00 98.25 214 ARG A O 1
ATOM 1679 N N . ALA A 1 215 ? 8.849 3.780 18.258 1.00 98.44 215 ALA A N 1
ATOM 1680 C CA . ALA A 1 215 ? 9.249 4.073 19.635 1.00 98.44 215 ALA A CA 1
ATOM 1681 C C . ALA A 1 215 ? 8.255 5.017 20.333 1.00 98.44 215 ALA A C 1
ATOM 1683 O O . ALA A 1 215 ? 7.858 4.752 21.467 1.00 98.44 215 ALA A O 1
ATOM 1684 N N . THR A 1 216 ? 7.801 6.061 19.635 1.00 98.50 216 THR A N 1
ATOM 1685 C CA . THR A 1 216 ? 6.763 6.980 20.121 1.00 98.50 216 THR A CA 1
ATOM 1686 C C . THR A 1 216 ? 5.468 6.236 20.456 1.00 98.50 216 THR A C 1
ATOM 1688 O O . THR A 1 216 ? 4.937 6.396 21.556 1.00 98.50 216 THR A O 1
ATOM 1691 N N . LEU A 1 217 ? 4.991 5.366 19.563 1.00 98.31 217 LEU A N 1
ATOM 1692 C CA . LEU A 1 217 ? 3.774 4.589 19.792 1.00 98.31 217 LEU A CA 1
ATOM 1693 C C . LEU A 1 217 ? 3.925 3.566 20.915 1.00 98.31 217 LEU A C 1
ATOM 1695 O O . LEU A 1 217 ? 3.010 3.433 21.717 1.00 98.31 217 LEU A O 1
ATOM 1699 N N . LYS A 1 218 ? 5.075 2.895 21.046 1.00 98.19 218 LYS A N 1
ATOM 1700 C CA . LYS A 1 218 ? 5.323 1.986 22.180 1.00 98.19 218 LYS A CA 1
ATOM 1701 C C . LYS A 1 218 ? 5.312 2.728 23.516 1.00 98.19 218 LYS A C 1
ATOM 1703 O O . LYS A 1 218 ? 4.747 2.230 24.485 1.00 98.19 218 LYS A O 1
ATOM 1708 N N . ALA A 1 219 ? 5.882 3.932 23.567 1.00 98.44 219 ALA A N 1
ATOM 1709 C CA . ALA A 1 219 ? 5.825 4.773 24.761 1.00 98.44 219 ALA A CA 1
ATOM 1710 C C . ALA A 1 219 ? 4.397 5.260 25.068 1.00 98.44 219 ALA A C 1
ATOM 1712 O O . ALA A 1 219 ? 4.035 5.389 26.235 1.00 98.44 219 ALA A O 1
ATOM 1713 N N . TYR A 1 220 ? 3.582 5.523 24.043 1.00 98.44 220 TYR A N 1
ATOM 1714 C CA . TYR A 1 220 ? 2.159 5.829 24.201 1.00 98.44 220 TYR A CA 1
ATOM 1715 C C . TYR A 1 220 ? 1.363 4.616 24.702 1.00 98.44 220 TYR A C 1
ATOM 1717 O O . TYR A 1 220 ? 0.647 4.742 25.693 1.00 98.44 220 TYR A O 1
ATOM 1725 N N . ALA A 1 221 ? 1.537 3.452 24.073 1.00 98.12 221 ALA A N 1
ATOM 1726 C CA . ALA A 1 221 ? 0.870 2.199 24.417 1.00 98.12 221 ALA A CA 1
ATOM 1727 C C . ALA A 1 221 ? 1.146 1.778 25.867 1.00 98.12 221 ALA A C 1
ATOM 1729 O O . ALA A 1 221 ? 0.232 1.399 26.586 1.00 98.12 221 ALA A O 1
ATOM 1730 N N . ALA A 1 222 ? 2.382 1.952 26.347 1.00 98.31 222 ALA A N 1
ATOM 1731 C CA . ALA A 1 222 ? 2.772 1.600 27.714 1.00 98.31 222 ALA A CA 1
ATOM 1732 C C . ALA A 1 222 ? 2.067 2.414 28.823 1.00 98.31 222 ALA A C 1
ATOM 1734 O O . ALA A 1 222 ? 2.231 2.101 30.002 1.00 98.31 222 ALA A O 1
ATOM 1735 N N . LYS A 1 223 ? 1.311 3.470 28.484 1.00 98.06 223 LYS A N 1
ATOM 1736 C CA . LYS A 1 223 ? 0.619 4.315 29.472 1.00 98.06 223 LYS A CA 1
ATOM 1737 C C . LYS A 1 223 ? -0.637 3.664 30.047 1.00 98.06 223 LYS A C 1
ATOM 1739 O O . LYS A 1 223 ? -0.958 3.917 31.205 1.00 98.06 223 LYS A O 1
ATOM 1744 N N . SER A 1 224 ? -1.375 2.889 29.250 1.00 97.12 224 SER A N 1
ATOM 1745 C CA . SER A 1 224 ? -2.596 2.209 29.692 1.00 97.12 224 SER A CA 1
ATOM 1746 C C . SER A 1 224 ? -3.003 1.101 28.708 1.00 97.12 224 SER A C 1
ATOM 1748 O O . SER A 1 224 ? -2.667 1.207 27.527 1.00 97.12 224 SER A O 1
ATOM 1750 N N . PRO A 1 225 ? -3.791 0.097 29.137 1.00 94.75 225 PRO A N 1
ATOM 1751 C CA . PRO A 1 225 ? -4.349 -0.904 28.223 1.00 94.75 225 PRO A CA 1
ATOM 1752 C C . PRO A 1 225 ? -5.170 -0.304 27.070 1.00 94.75 225 PRO A C 1
ATOM 1754 O O . PRO A 1 225 ? -5.128 -0.799 25.950 1.00 94.75 225 PRO A O 1
ATOM 1757 N N . GLU A 1 226 ? -5.878 0.803 27.308 1.00 94.94 226 GLU A N 1
ATOM 1758 C CA . GLU A 1 226 ? -6.650 1.473 26.255 1.00 94.94 226 GLU A CA 1
ATOM 1759 C C . GLU A 1 226 ? -5.735 2.171 25.236 1.00 94.94 226 GLU A C 1
ATOM 1761 O O . GLU A 1 226 ? -6.004 2.146 24.038 1.00 94.94 226 GLU A O 1
ATOM 1766 N N . ASN A 1 227 ? -4.612 2.745 25.677 1.00 97.12 227 ASN A N 1
ATOM 1767 C CA . ASN A 1 227 ? -3.613 3.309 24.767 1.00 97.12 227 ASN A CA 1
ATOM 1768 C C . ASN A 1 227 ? -2.950 2.207 23.931 1.00 97.12 227 ASN A C 1
ATOM 1770 O O . ASN A 1 227 ? -2.697 2.402 22.743 1.00 97.12 227 ASN A O 1
ATOM 1774 N N . GLU A 1 228 ? -2.680 1.049 24.535 1.00 95.62 228 GLU A N 1
ATOM 1775 C CA . GLU A 1 228 ? -2.180 -0.125 23.821 1.00 95.62 228 GLU A CA 1
ATOM 1776 C C . GLU A 1 228 ? -3.164 -0.580 22.740 1.00 95.62 228 GLU A C 1
ATOM 1778 O O . GLU A 1 228 ? -2.764 -0.706 21.582 1.00 95.62 228 GLU A O 1
ATOM 1783 N N . ARG A 1 229 ? -4.454 -0.724 23.078 1.00 94.19 229 ARG A N 1
ATOM 1784 C CA . ARG A 1 229 ? -5.511 -1.085 22.120 1.00 94.19 229 ARG A CA 1
ATOM 1785 C C . ARG A 1 229 ? -5.584 -0.104 20.947 1.00 94.19 229 ARG A C 1
ATOM 1787 O O . ARG A 1 229 ? -5.641 -0.530 19.799 1.00 94.19 229 ARG A O 1
ATOM 1794 N N . ARG A 1 230 ? -5.541 1.207 21.216 1.00 94.69 230 ARG A N 1
ATOM 1795 C CA . ARG A 1 230 ? -5.607 2.265 20.185 1.00 94.69 230 ARG A CA 1
ATOM 1796 C C . ARG A 1 230 ? -4.402 2.285 19.248 1.00 94.69 230 ARG A C 1
ATOM 1798 O O . ARG A 1 230 ? -4.551 2.620 18.078 1.00 94.69 230 ARG A O 1
ATOM 1805 N N . ALA A 1 231 ? -3.211 1.970 19.754 1.00 96.44 231 ALA A N 1
ATOM 1806 C CA . ALA A 1 231 ? -1.967 2.035 18.986 1.00 96.44 231 ALA A CA 1
ATOM 1807 C C . ALA A 1 231 ? -1.595 0.721 18.285 1.00 96.44 231 ALA A C 1
ATOM 1809 O O . ALA A 1 231 ? -0.600 0.689 17.560 1.00 96.44 231 ALA A O 1
ATOM 1810 N N . LYS A 1 232 ? -2.346 -0.360 18.515 1.00 94.69 232 LYS A N 1
ATOM 1811 C CA . LYS A 1 232 ? -1.947 -1.723 18.153 1.00 94.69 232 LYS A CA 1
ATOM 1812 C C . LYS A 1 232 ? -1.745 -1.914 16.651 1.00 94.69 232 LYS A C 1
ATOM 1814 O O . LYS A 1 232 ? -0.673 -2.363 16.247 1.00 94.69 232 LYS A O 1
ATOM 1819 N N . GLU A 1 233 ? -2.727 -1.524 15.838 1.00 94.25 233 GLU A N 1
ATOM 1820 C CA . GLU A 1 233 ? -2.642 -1.585 14.371 1.00 94.25 233 GLU A CA 1
ATOM 1821 C C . GLU A 1 233 ? -1.473 -0.741 13.843 1.00 94.25 233 GLU A C 1
ATOM 1823 O O . GLU A 1 233 ? -0.653 -1.235 13.069 1.00 94.25 233 GLU A O 1
ATOM 1828 N N . ALA A 1 234 ? -1.307 0.483 14.353 1.00 95.25 234 ALA A N 1
ATOM 1829 C CA . ALA A 1 234 ? -0.235 1.365 13.912 1.00 95.25 234 ALA A CA 1
ATOM 1830 C C . ALA A 1 234 ? 1.152 0.792 14.255 1.00 95.25 234 ALA A C 1
ATOM 1832 O O . ALA A 1 234 ? 2.058 0.811 13.420 1.00 95.25 234 ALA A O 1
ATOM 1833 N N . ILE A 1 235 ? 1.337 0.251 15.469 1.00 96.50 235 ILE A N 1
ATOM 1834 C CA . ILE A 1 235 ? 2.587 -0.415 15.873 1.00 96.50 235 ILE A CA 1
ATOM 1835 C C . ILE A 1 235 ? 2.881 -1.593 14.944 1.00 96.50 235 ILE A C 1
ATOM 1837 O O . ILE A 1 235 ? 4.002 -1.678 14.439 1.00 96.50 235 ILE A O 1
ATOM 1841 N N . PHE A 1 236 ? 1.884 -2.444 14.683 1.00 95.06 236 PHE A N 1
ATOM 1842 C CA . PHE A 1 236 ? 2.003 -3.571 13.760 1.00 95.06 236 PHE A CA 1
ATOM 1843 C C . PHE A 1 236 ? 2.438 -3.105 12.360 1.00 95.06 236 PHE A C 1
ATOM 1845 O O . PHE A 1 236 ? 3.434 -3.597 11.826 1.00 95.06 236 PHE A O 1
ATOM 1852 N N . GLY A 1 237 ? 1.776 -2.088 11.799 1.00 95.69 237 GLY A N 1
ATOM 1853 C CA . GLY A 1 237 ? 2.114 -1.530 10.487 1.00 95.69 237 GLY A CA 1
ATOM 1854 C C . GLY A 1 237 ? 3.541 -0.971 10.414 1.00 95.69 237 GLY A C 1
ATOM 1855 O O . GLY A 1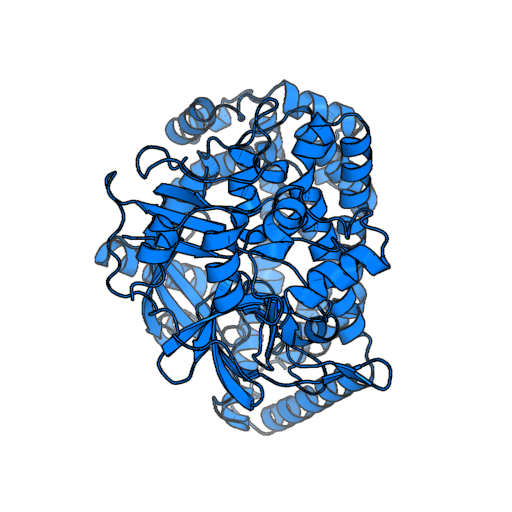 237 ? 4.256 -1.197 9.428 1.00 95.69 237 GLY A O 1
ATOM 1856 N N . TYR A 1 238 ? 4.005 -0.286 11.467 1.00 97.19 238 TYR A N 1
ATOM 1857 C CA . TYR A 1 238 ? 5.383 0.208 11.542 1.00 97.19 238 TYR A CA 1
ATOM 1858 C C . TYR A 1 238 ? 6.409 -0.916 11.699 1.00 97.19 238 TYR A C 1
ATOM 1860 O O . TYR A 1 238 ? 7.469 -0.838 11.081 1.00 97.19 238 TYR A O 1
ATOM 1868 N N . GLU A 1 239 ? 6.137 -1.944 12.501 1.00 96.00 239 GLU A N 1
ATOM 1869 C CA . GLU A 1 239 ? 7.034 -3.096 12.663 1.00 96.00 239 GLU A CA 1
ATOM 1870 C C . GLU A 1 239 ? 7.186 -3.875 11.360 1.00 96.00 239 GLU A C 1
ATOM 1872 O O . GLU A 1 239 ? 8.316 -4.085 10.906 1.00 96.00 239 GLU A O 1
ATOM 1877 N N . ASN A 1 240 ? 6.066 -4.153 10.690 1.00 95.44 240 ASN A N 1
ATOM 1878 C CA . ASN A 1 240 ? 6.050 -4.768 9.371 1.00 95.44 240 ASN A CA 1
ATOM 1879 C C . ASN A 1 240 ? 6.861 -3.947 8.354 1.00 95.44 240 ASN A C 1
ATOM 1881 O O . ASN A 1 240 ? 7.754 -4.460 7.678 1.00 95.44 240 ASN A O 1
ATOM 1885 N N . SER A 1 241 ? 6.624 -2.631 8.313 1.00 96.69 241 SER A N 1
ATOM 1886 C CA . SER A 1 241 ? 7.349 -1.723 7.420 1.00 96.69 241 SER A CA 1
ATOM 1887 C C . SER A 1 241 ? 8.846 -1.664 7.726 1.00 96.69 241 SER A C 1
ATOM 1889 O O . SER A 1 241 ? 9.650 -1.568 6.804 1.00 96.69 241 SER A O 1
ATOM 1891 N N . ILE A 1 242 ? 9.253 -1.705 8.999 1.00 97.88 242 ILE A N 1
ATOM 1892 C CA . ILE A 1 242 ? 10.674 -1.696 9.373 1.00 97.88 242 ILE A CA 1
ATOM 1893 C C . ILE A 1 242 ? 11.364 -2.949 8.846 1.00 97.88 242 ILE A C 1
ATOM 1895 O O . ILE A 1 242 ? 12.433 -2.819 8.255 1.00 97.88 242 ILE A O 1
ATOM 1899 N N . LYS A 1 243 ? 10.766 -4.130 9.030 1.00 95.81 243 LYS A N 1
ATOM 1900 C CA . LYS A 1 243 ? 11.327 -5.385 8.520 1.00 95.81 243 LYS A CA 1
ATOM 1901 C C . LYS A 1 243 ? 11.438 -5.374 7.002 1.00 95.81 243 LYS A C 1
ATOM 1903 O O . LYS A 1 243 ? 12.531 -5.577 6.484 1.00 95.81 243 LYS A O 1
ATOM 1908 N N . ALA A 1 244 ? 10.356 -5.020 6.310 1.00 95.56 244 ALA A N 1
ATOM 1909 C CA . ALA A 1 244 ? 10.344 -4.949 4.854 1.00 95.56 244 ALA A CA 1
ATOM 1910 C C . ALA A 1 244 ? 11.418 -3.990 4.311 1.00 95.56 244 ALA A C 1
ATOM 1912 O O . ALA A 1 244 ? 12.231 -4.363 3.469 1.00 95.56 244 ALA A O 1
ATOM 1913 N N . ARG A 1 245 ? 11.483 -2.763 4.844 1.00 97.12 245 ARG A N 1
ATOM 1914 C CA . ARG A 1 245 ? 12.460 -1.746 4.414 1.00 97.12 245 ARG A CA 1
ATOM 1915 C C . ARG A 1 245 ? 13.899 -2.133 4.760 1.00 97.12 245 ARG A C 1
ATOM 1917 O O . ARG A 1 245 ? 14.813 -1.755 4.034 1.00 97.12 245 ARG A O 1
ATOM 1924 N N . GLN A 1 246 ? 14.103 -2.875 5.848 1.00 97.75 246 GLN A N 1
ATOM 1925 C CA . GLN A 1 246 ? 15.413 -3.393 6.235 1.00 97.75 246 GLN A CA 1
ATOM 1926 C C . GLN A 1 246 ? 15.881 -4.479 5.257 1.00 97.75 246 GLN A C 1
ATOM 1928 O O . GLN A 1 246 ? 16.983 -4.355 4.734 1.00 97.75 246 GLN A O 1
ATOM 1933 N N . GLY A 1 247 ? 15.034 -5.460 4.927 1.00 96.62 247 GLY A N 1
ATOM 1934 C CA . GLY A 1 247 ? 15.368 -6.481 3.924 1.00 96.62 247 GLY A CA 1
ATOM 1935 C C . GLY A 1 247 ? 15.579 -5.893 2.524 1.00 96.62 247 GLY A C 1
ATOM 1936 O O . GLY A 1 247 ? 16.516 -6.269 1.825 1.00 96.62 247 GLY A O 1
ATOM 1937 N N . MET A 1 248 ? 14.790 -4.883 2.140 1.00 96.12 248 MET A N 1
ATOM 1938 C CA . MET A 1 248 ? 15.022 -4.121 0.908 1.00 96.12 248 MET A CA 1
ATOM 1939 C C . MET A 1 248 ? 16.389 -3.415 0.909 1.00 96.12 248 MET A C 1
ATOM 1941 O O . MET A 1 248 ? 17.083 -3.410 -0.105 1.00 96.12 248 MET A O 1
ATOM 1945 N N . LEU A 1 249 ? 16.789 -2.801 2.026 1.00 98.25 249 LEU A N 1
ATOM 1946 C CA . LEU A 1 249 ? 18.106 -2.170 2.139 1.00 98.25 249 LEU A CA 1
ATOM 1947 C C . LEU A 1 249 ? 19.232 -3.208 2.045 1.00 98.25 249 LEU A C 1
ATOM 1949 O O . LEU A 1 249 ? 20.215 -2.969 1.350 1.00 98.25 249 LEU A O 1
ATOM 1953 N N . GLU A 1 250 ? 19.078 -4.359 2.694 1.00 97.75 250 GLU A N 1
ATOM 1954 C CA . GLU A 1 250 ? 20.043 -5.462 2.631 1.00 97.75 250 GLU A CA 1
ATOM 1955 C C . GLU A 1 250 ? 20.199 -5.999 1.203 1.00 97.75 250 GLU A C 1
ATOM 1957 O O . GLU A 1 250 ? 21.323 -6.201 0.745 1.00 97.75 250 GLU A O 1
ATOM 1962 N N . ALA A 1 251 ? 19.101 -6.120 0.451 1.00 96.50 251 ALA A N 1
ATOM 1963 C CA . ALA A 1 251 ? 19.136 -6.509 -0.958 1.00 96.50 251 ALA A CA 1
ATOM 1964 C C . ALA A 1 251 ? 19.931 -5.519 -1.828 1.00 96.50 251 ALA A C 1
ATOM 1966 O O . ALA A 1 251 ? 20.681 -5.935 -2.709 1.00 96.50 251 ALA A O 1
ATOM 1967 N N . LEU A 1 252 ? 19.811 -4.214 -1.561 1.00 98.00 252 LEU A N 1
ATOM 1968 C CA . LEU A 1 252 ? 20.599 -3.179 -2.239 1.00 98.00 252 LEU A CA 1
ATOM 1969 C C . LEU A 1 252 ? 22.060 -3.121 -1.769 1.00 98.00 252 LEU A C 1
ATOM 1971 O O . LEU A 1 252 ? 22.913 -2.560 -2.457 1.00 98.00 252 LEU A O 1
ATOM 1975 N N . GLN A 1 253 ? 22.363 -3.666 -0.593 1.00 98.19 253 GLN A N 1
ATOM 1976 C CA . GLN A 1 253 ? 23.721 -3.760 -0.060 1.00 98.19 253 GLN A CA 1
ATOM 1977 C C . GLN A 1 253 ? 24.456 -5.022 -0.524 1.00 98.19 253 GLN A C 1
ATOM 1979 O O . GLN A 1 253 ? 25.679 -5.069 -0.387 1.00 98.19 253 GLN A O 1
ATOM 1984 N N . ASP A 1 254 ? 23.761 -6.008 -1.103 1.00 97.19 254 ASP A N 1
ATOM 1985 C CA . ASP A 1 254 ? 24.388 -7.194 -1.687 1.00 97.19 254 ASP A CA 1
ATOM 1986 C C . ASP A 1 254 ? 25.229 -6.816 -2.927 1.00 97.19 254 ASP A C 1
ATOM 1988 O O . ASP A 1 254 ? 24.681 -6.432 -3.972 1.00 97.19 254 ASP A O 1
ATOM 1992 N N . PRO A 1 255 ? 26.569 -6.970 -2.870 1.00 97.12 255 PRO A N 1
ATOM 1993 C CA . PRO A 1 255 ? 27.442 -6.637 -3.988 1.00 97.12 255 PRO A CA 1
ATOM 1994 C C . PRO A 1 255 ? 27.153 -7.456 -5.249 1.00 97.12 255 PRO A C 1
ATOM 1996 O O . PRO A 1 255 ? 27.349 -6.952 -6.353 1.00 97.12 255 PRO A O 1
ATOM 1999 N N . LYS A 1 256 ? 26.697 -8.710 -5.116 1.00 96.62 256 LYS A N 1
ATOM 2000 C CA . LYS A 1 256 ? 26.386 -9.571 -6.266 1.00 96.62 256 LYS A CA 1
ATOM 2001 C C . LYS A 1 256 ? 25.127 -9.093 -6.975 1.00 96.62 256 LYS A C 1
ATOM 2003 O O . LYS A 1 256 ? 25.139 -8.972 -8.200 1.00 96.62 256 LYS A O 1
ATOM 2008 N N . ALA A 1 257 ? 24.075 -8.784 -6.217 1.00 95.12 257 ALA A N 1
ATOM 2009 C CA . ALA A 1 257 ? 22.832 -8.255 -6.768 1.00 95.12 257 ALA A CA 1
ATOM 2010 C C . ALA A 1 257 ? 23.069 -6.917 -7.486 1.00 95.12 257 ALA A C 1
ATOM 2012 O O . ALA A 1 257 ? 22.671 -6.748 -8.641 1.00 95.12 257 ALA A O 1
ATOM 2013 N N . MET A 1 258 ? 23.800 -5.994 -6.850 1.00 97.94 258 MET A N 1
ATOM 2014 C CA . MET A 1 258 ? 24.122 -4.696 -7.450 1.00 97.94 258 MET A CA 1
ATOM 2015 C C . MET A 1 258 ? 25.041 -4.818 -8.671 1.00 97.94 258 MET A C 1
ATOM 2017 O O . MET A 1 258 ? 24.825 -4.123 -9.663 1.00 97.94 258 MET A O 1
ATOM 2021 N N . ALA A 1 259 ? 26.016 -5.733 -8.662 1.00 98.19 259 ALA A N 1
ATOM 2022 C CA . ALA A 1 259 ? 26.850 -5.995 -9.836 1.00 98.19 259 ALA A CA 1
ATOM 2023 C C . ALA A 1 259 ? 26.032 -6.546 -11.018 1.00 98.19 259 ALA A C 1
ATOM 2025 O O . ALA A 1 259 ? 26.233 -6.115 -12.154 1.00 98.19 259 ALA A O 1
ATOM 2026 N N . ALA A 1 260 ? 25.078 -7.449 -10.763 1.00 97.12 260 ALA A N 1
ATOM 2027 C CA . ALA A 1 260 ? 24.182 -7.964 -11.797 1.00 97.12 260 ALA A CA 1
ATOM 2028 C C . ALA A 1 260 ? 23.305 -6.852 -12.398 1.00 97.12 260 ALA A C 1
ATOM 2030 O O . ALA A 1 260 ? 23.139 -6.786 -13.618 1.00 97.12 260 ALA A O 1
ATOM 2031 N N . LYS A 1 261 ? 22.796 -5.935 -11.563 1.00 97.69 261 LYS A N 1
ATOM 2032 C CA . LYS A 1 261 ? 22.051 -4.750 -12.017 1.00 97.69 261 LYS A CA 1
ATOM 2033 C C . LYS A 1 261 ? 22.909 -3.811 -12.864 1.00 97.69 261 LYS A C 1
ATOM 2035 O O . LYS A 1 261 ? 22.459 -3.383 -13.925 1.00 97.69 261 LYS A O 1
ATOM 2040 N N . ALA A 1 262 ? 24.140 -3.538 -12.436 1.00 98.31 262 ALA A N 1
ATOM 2041 C CA . ALA A 1 262 ? 25.072 -2.695 -13.178 1.00 98.31 262 ALA A CA 1
ATOM 2042 C C . ALA A 1 262 ? 25.399 -3.275 -14.564 1.00 98.31 262 ALA A C 1
ATOM 2044 O O . ALA A 1 262 ? 25.377 -2.548 -15.557 1.00 98.31 262 ALA A O 1
ATOM 2045 N N . GLU A 1 263 ? 25.660 -4.584 -14.661 1.00 98.44 263 GLU A N 1
ATOM 2046 C CA . GLU A 1 263 ? 25.966 -5.211 -15.952 1.00 98.44 263 GLU A CA 1
ATOM 2047 C C . GLU A 1 263 ? 24.734 -5.267 -16.870 1.00 98.44 263 GLU A C 1
ATOM 2049 O O . GLU A 1 263 ? 24.856 -5.005 -18.066 1.00 98.44 263 GLU A O 1
ATOM 2054 N N . ALA A 1 264 ? 23.538 -5.523 -16.324 1.00 96.31 264 ALA A N 1
ATOM 2055 C CA . ALA A 1 264 ? 22.295 -5.486 -17.096 1.00 96.31 264 ALA A CA 1
ATOM 2056 C C . ALA A 1 264 ? 22.006 -4.085 -17.667 1.00 96.31 264 ALA A C 1
ATOM 2058 O O . ALA A 1 264 ? 21.620 -3.952 -18.831 1.00 96.31 264 ALA A O 1
ATOM 2059 N N . GLU A 1 265 ? 22.221 -3.032 -16.873 1.00 98.00 265 GLU A N 1
ATOM 2060 C CA . GLU A 1 265 ? 22.101 -1.652 -17.346 1.00 98.00 265 GLU A CA 1
ATOM 2061 C C . GLU A 1 265 ? 23.139 -1.335 -18.427 1.00 98.00 265 GLU A C 1
ATOM 2063 O O . GLU A 1 265 ? 22.795 -0.773 -19.467 1.00 98.00 265 GLU A O 1
ATOM 2068 N N . LYS A 1 266 ? 24.394 -1.737 -18.218 1.00 98.31 266 LYS A N 1
ATOM 2069 C CA . LYS A 1 266 ? 25.483 -1.531 -19.176 1.00 98.31 266 LYS A CA 1
ATOM 2070 C C . LYS A 1 266 ? 25.214 -2.210 -20.522 1.00 98.31 266 LYS A C 1
ATOM 2072 O O . LYS A 1 266 ? 25.438 -1.576 -21.553 1.00 98.31 266 LYS A O 1
ATOM 2077 N N . ASP A 1 267 ? 24.710 -3.447 -20.538 1.00 97.75 267 ASP A N 1
ATOM 2078 C CA . ASP A 1 267 ? 24.322 -4.137 -21.780 1.00 97.75 267 ASP A CA 1
ATOM 2079 C C . ASP A 1 267 ? 23.190 -3.390 -22.502 1.00 97.75 267 ASP A C 1
ATOM 2081 O O . ASP A 1 267 ? 23.301 -3.088 -23.694 1.00 97.75 267 ASP A O 1
ATOM 2085 N N . LEU A 1 268 ? 22.127 -3.005 -21.786 1.00 96.75 268 LEU A N 1
ATOM 2086 C CA . LEU A 1 268 ? 21.013 -2.270 -22.388 1.00 96.75 268 LEU A CA 1
ATOM 2087 C C . LEU A 1 268 ? 21.450 -0.894 -22.920 1.00 96.75 268 LEU A C 1
ATOM 2089 O O . LEU A 1 268 ? 21.077 -0.517 -24.034 1.00 96.75 268 LEU A O 1
ATOM 2093 N N . ARG A 1 269 ? 22.276 -0.164 -22.166 1.00 97.44 269 ARG A N 1
ATOM 2094 C CA . ARG A 1 269 ? 22.817 1.141 -22.567 1.00 97.44 269 ARG A CA 1
ATOM 2095 C C . ARG A 1 269 ? 23.744 1.024 -23.782 1.00 97.44 269 ARG A C 1
ATOM 2097 O O . ARG A 1 269 ? 23.681 1.869 -24.674 1.00 97.44 269 ARG A O 1
ATOM 2104 N N . ALA A 1 270 ? 24.536 -0.047 -23.885 1.00 96.75 270 ALA A N 1
ATOM 2105 C CA . ALA A 1 270 ? 25.360 -0.323 -25.065 1.00 96.75 270 ALA A CA 1
ATOM 2106 C C . ALA A 1 270 ? 24.512 -0.609 -26.318 1.00 96.75 270 ALA A C 1
ATOM 2108 O O . ALA A 1 270 ? 24.798 -0.075 -27.392 1.00 96.75 270 ALA A O 1
ATOM 2109 N N . ARG A 1 271 ? 23.434 -1.395 -26.188 1.00 95.50 271 ARG A N 1
ATOM 2110 C CA . ARG A 1 271 ? 22.483 -1.653 -27.288 1.00 95.50 271 ARG A CA 1
ATOM 2111 C C . ARG A 1 271 ? 21.761 -0.384 -27.727 1.00 95.50 271 ARG A C 1
ATOM 2113 O O . ARG A 1 271 ? 21.628 -0.149 -28.924 1.00 95.50 271 ARG A O 1
ATOM 2120 N N . PHE A 1 272 ? 21.345 0.443 -26.768 1.00 96.06 272 PHE A N 1
ATOM 2121 C CA . PHE A 1 272 ? 20.760 1.755 -27.026 1.00 96.06 272 PHE A CA 1
ATOM 2122 C C . PHE A 1 272 ? 21.716 2.657 -27.816 1.00 96.06 272 PHE A C 1
ATOM 2124 O O . PHE A 1 272 ? 21.315 3.219 -28.829 1.00 96.06 272 PHE A O 1
ATOM 2131 N N . ALA A 1 273 ? 22.989 2.744 -27.416 1.00 95.25 273 ALA A N 1
ATOM 2132 C CA . ALA A 1 273 ? 23.989 3.562 -28.106 1.00 95.25 273 ALA A CA 1
ATOM 2133 C C . ALA A 1 273 ? 24.284 3.090 -29.545 1.00 95.25 273 ALA A C 1
ATOM 2135 O O . ALA A 1 273 ? 24.667 3.894 -30.395 1.00 95.25 273 ALA A O 1
ATOM 2136 N N . GLY A 1 274 ? 24.089 1.799 -29.834 1.00 93.69 274 GLY A N 1
ATOM 2137 C CA . GLY A 1 274 ? 24.190 1.241 -31.186 1.00 93.69 274 GLY A CA 1
ATOM 2138 C C . GLY A 1 274 ? 23.037 1.631 -32.120 1.00 93.69 274 GLY A C 1
ATOM 2139 O O . GLY A 1 274 ? 23.126 1.413 -33.330 1.00 93.69 274 GLY A O 1
ATOM 2140 N N . ASP A 1 275 ? 21.966 2.220 -31.589 1.00 93.50 275 ASP A N 1
ATOM 2141 C CA . ASP A 1 275 ? 20.757 2.565 -32.322 1.00 93.50 275 ASP A CA 1
ATOM 2142 C C . ASP A 1 275 ? 20.666 4.068 -32.605 1.00 93.50 275 ASP A C 1
ATOM 2144 O O . ASP A 1 275 ? 20.366 4.866 -31.722 1.00 93.50 275 ASP A O 1
ATOM 2148 N N . ARG A 1 276 ? 20.891 4.474 -33.861 1.00 90.12 276 ARG A N 1
ATOM 2149 C CA . ARG A 1 276 ? 20.956 5.902 -34.234 1.00 90.12 276 ARG A CA 1
ATOM 2150 C C . ARG A 1 276 ? 19.656 6.668 -33.977 1.00 90.12 276 ARG A C 1
ATOM 2152 O O . ARG A 1 276 ? 19.719 7.877 -33.781 1.00 90.12 276 ARG A O 1
ATOM 2159 N N . GLU A 1 277 ? 18.506 5.999 -34.034 1.00 87.94 277 GLU A N 1
ATOM 2160 C CA . GLU A 1 277 ? 17.203 6.638 -33.844 1.00 87.94 277 GLU A CA 1
ATOM 2161 C C . GLU A 1 277 ? 16.901 6.808 -32.352 1.00 87.94 277 GLU A C 1
ATOM 2163 O O . GLU A 1 277 ? 16.562 7.907 -31.916 1.00 87.94 277 GLU A O 1
ATOM 2168 N N . LEU A 1 278 ? 17.104 5.758 -31.548 1.00 87.38 278 LEU A N 1
ATOM 2169 C CA . LEU A 1 278 ? 16.877 5.820 -30.099 1.00 87.38 278 LEU A CA 1
ATOM 2170 C C . LEU A 1 278 ? 17.912 6.701 -29.381 1.00 87.38 278 LEU A C 1
ATOM 2172 O O . LEU A 1 278 ? 17.559 7.470 -28.477 1.00 87.38 278 LEU A O 1
ATOM 2176 N N . ALA A 1 279 ? 19.175 6.626 -29.809 1.00 90.56 279 ALA A N 1
ATOM 2177 C CA . ALA A 1 279 ? 20.286 7.391 -29.248 1.00 90.56 279 ALA A CA 1
ATOM 2178 C C . ALA A 1 279 ? 20.275 8.879 -29.636 1.00 90.56 279 ALA A C 1
ATOM 2180 O O . ALA A 1 279 ? 21.167 9.624 -29.230 1.00 90.56 279 ALA A O 1
ATOM 2181 N N . ALA A 1 280 ? 19.284 9.347 -30.401 1.00 88.94 280 ALA A N 1
ATOM 2182 C CA . ALA A 1 280 ? 19.127 10.768 -30.670 1.00 88.94 280 ALA A CA 1
ATOM 2183 C C . ALA A 1 280 ? 18.778 11.536 -29.376 1.00 88.94 280 ALA A C 1
ATOM 2185 O O . ALA A 1 280 ? 17.804 11.223 -28.691 1.00 88.94 280 ALA A O 1
ATOM 2186 N N . GLY A 1 281 ? 19.555 12.575 -29.054 1.00 88.31 281 GLY A N 1
ATOM 2187 C CA . GLY A 1 281 ? 19.346 13.432 -27.879 1.00 88.31 281 GLY A CA 1
ATOM 2188 C C . GLY A 1 281 ? 20.189 13.037 -26.662 1.00 88.31 281 GLY A C 1
ATOM 2189 O O . GLY A 1 281 ? 21.206 12.364 -26.791 1.00 88.31 281 GLY A O 1
ATOM 2190 N N . ALA A 1 282 ? 19.787 13.497 -25.473 1.00 92.31 282 ALA A N 1
ATOM 2191 C CA . ALA A 1 282 ? 20.494 13.202 -24.224 1.00 92.31 282 ALA A CA 1
ATOM 2192 C C . ALA A 1 282 ? 20.431 11.707 -23.871 1.00 92.31 282 ALA A C 1
ATOM 2194 O O . ALA A 1 282 ? 19.480 11.020 -24.243 1.00 92.31 282 ALA A O 1
ATOM 2195 N N . ASP A 1 283 ? 21.403 11.206 -23.116 1.00 96.44 283 ASP A N 1
ATOM 2196 C CA . ASP A 1 283 ? 21.353 9.849 -22.576 1.00 96.44 283 ASP A CA 1
ATOM 2197 C C . ASP A 1 283 ? 20.270 9.757 -21.475 1.00 96.44 283 ASP A C 1
ATOM 2199 O O . ASP A 1 283 ? 20.274 10.575 -20.544 1.00 96.44 283 ASP A O 1
ATOM 2203 N N . PRO A 1 284 ? 19.300 8.824 -21.568 1.00 97.25 284 PRO A N 1
ATOM 2204 C CA . PRO A 1 284 ? 18.202 8.765 -20.608 1.00 97.25 284 PRO A CA 1
ATOM 2205 C C . PRO A 1 284 ? 18.638 8.296 -19.209 1.00 97.25 284 PRO A C 1
ATOM 2207 O O . PRO A 1 284 ? 18.028 8.725 -18.231 1.00 97.25 284 PRO A O 1
ATOM 2210 N N . TRP A 1 285 ? 19.704 7.499 -19.076 1.00 98.50 285 TRP A N 1
ATOM 2211 C CA . TRP A 1 285 ? 20.226 7.084 -17.769 1.00 98.50 285 TRP A CA 1
ATOM 2212 C C . TRP A 1 285 ? 20.875 8.250 -17.033 1.00 98.50 285 TRP A C 1
ATOM 2214 O O . TRP A 1 285 ? 20.575 8.484 -15.861 1.00 98.50 285 TRP A O 1
ATOM 2224 N N . ASP A 1 286 ? 21.700 9.036 -17.728 1.00 98.44 286 ASP A N 1
ATOM 2225 C CA . ASP A 1 286 ? 22.327 10.223 -17.134 1.00 98.44 286 ASP A CA 1
ATOM 2226 C C . ASP A 1 286 ? 21.274 11.289 -16.781 1.00 98.44 286 ASP A C 1
ATOM 2228 O O . ASP A 1 286 ? 21.378 11.971 -15.758 1.00 98.44 286 ASP A O 1
ATOM 2232 N N . THR A 1 287 ? 20.214 11.391 -17.592 1.00 98.12 287 THR A N 1
ATOM 2233 C CA . THR A 1 287 ? 19.063 12.270 -17.332 1.00 98.12 287 THR A CA 1
ATOM 2234 C C . THR A 1 287 ? 18.346 11.882 -16.033 1.00 98.12 287 THR A C 1
ATOM 2236 O O . THR A 1 287 ? 18.104 12.741 -15.181 1.00 98.12 287 THR A O 1
ATOM 2239 N N . ILE A 1 288 ? 18.058 10.588 -15.838 1.00 98.50 288 ILE A N 1
ATOM 2240 C CA . ILE A 1 288 ? 17.462 10.074 -14.595 1.00 98.50 288 ILE A CA 1
ATOM 2241 C C . ILE A 1 288 ? 18.404 10.288 -13.410 1.00 98.50 288 ILE A C 1
ATOM 2243 O O . ILE A 1 288 ? 17.953 10.755 -12.367 1.00 98.50 288 ILE A O 1
ATOM 2247 N N . ALA A 1 289 ? 19.704 10.020 -13.566 1.00 98.75 289 ALA A N 1
ATOM 2248 C CA . ALA A 1 289 ? 20.687 10.216 -12.501 1.00 98.75 289 ALA A CA 1
ATOM 2249 C C . ALA A 1 289 ? 20.733 11.679 -12.018 1.00 98.75 289 ALA A C 1
ATOM 2251 O O . ALA A 1 289 ? 20.768 11.944 -10.814 1.00 98.75 289 ALA A O 1
ATOM 2252 N N . ALA A 1 290 ? 20.674 12.644 -12.942 1.00 98.62 290 ALA A N 1
ATOM 2253 C CA . ALA A 1 290 ? 20.631 14.064 -12.603 1.00 98.62 290 ALA A CA 1
ATOM 2254 C C . ALA A 1 290 ? 19.337 14.454 -11.866 1.00 98.62 290 ALA A C 1
ATOM 2256 O O . ALA A 1 290 ? 19.397 15.175 -10.866 1.00 98.62 290 ALA A O 1
ATOM 2257 N N . ALA A 1 291 ? 18.179 13.965 -12.323 1.00 98.31 291 ALA A N 1
ATOM 2258 C CA . ALA A 1 291 ? 16.891 14.201 -11.667 1.00 98.31 291 ALA A CA 1
ATOM 2259 C C . ALA A 1 291 ? 16.826 13.556 -10.271 1.00 98.31 291 ALA A C 1
ATOM 2261 O O . ALA A 1 291 ? 16.386 14.192 -9.314 1.00 98.31 291 ALA A O 1
ATOM 2262 N N . GLN A 1 292 ? 17.341 12.331 -10.125 1.00 98.44 292 GLN A N 1
ATOM 2263 C CA . GLN A 1 292 ? 17.400 11.630 -8.844 1.00 98.44 292 GLN A CA 1
ATOM 2264 C C . GLN A 1 292 ? 18.262 12.391 -7.834 1.00 98.44 292 GLN A C 1
ATOM 2266 O O . GLN A 1 292 ? 17.843 12.617 -6.704 1.00 98.44 292 GLN A O 1
ATOM 2271 N N . LYS A 1 293 ? 19.423 12.902 -8.256 1.00 98.38 293 LYS A N 1
ATOM 2272 C CA . LYS A 1 293 ? 20.272 13.730 -7.391 1.00 98.38 293 LYS A CA 1
ATOM 2273 C C . LYS A 1 293 ? 19.555 14.993 -6.897 1.00 98.38 293 LYS A C 1
ATOM 2275 O O . LYS A 1 293 ? 19.726 15.370 -5.738 1.00 98.38 293 LYS A O 1
ATOM 2280 N N . LYS A 1 294 ? 18.753 15.649 -7.748 1.00 98.06 294 LYS A N 1
ATOM 2281 C CA . LYS A 1 294 ? 17.918 16.794 -7.335 1.00 98.06 294 LYS A CA 1
ATOM 2282 C C . LYS A 1 294 ? 16.876 16.378 -6.294 1.00 98.06 294 LYS A C 1
ATOM 2284 O O . LYS A 1 294 ? 16.673 17.110 -5.325 1.00 98.06 294 LYS A O 1
ATOM 2289 N N . TYR A 1 295 ? 16.232 15.225 -6.482 1.00 98.19 295 TYR A N 1
ATOM 2290 C CA . TYR A 1 295 ? 15.267 14.683 -5.525 1.00 98.19 295 TYR A CA 1
ATOM 2291 C C . TYR A 1 295 ? 15.917 14.404 -4.166 1.00 98.19 295 TYR A C 1
ATOM 2293 O O . TYR A 1 295 ? 15.408 14.855 -3.143 1.00 98.19 295 TYR A O 1
ATOM 2301 N N . ASP A 1 296 ? 17.085 13.761 -4.157 1.00 98.12 296 ASP A N 1
ATOM 2302 C CA . ASP A 1 296 ? 17.817 13.412 -2.934 1.00 98.12 296 ASP A CA 1
ATOM 2303 C C . ASP A 1 296 ? 18.199 14.649 -2.112 1.00 98.12 296 ASP A C 1
ATOM 2305 O O . ASP A 1 296 ? 18.096 14.642 -0.884 1.00 98.12 296 ASP A O 1
ATOM 2309 N N . GLN A 1 297 ? 18.562 15.746 -2.785 1.00 97.06 297 GLN A N 1
ATOM 2310 C CA . GLN A 1 297 ? 18.851 17.037 -2.150 1.00 97.06 297 GLN A CA 1
ATOM 2311 C C . GLN A 1 297 ? 17.629 17.664 -1.462 1.00 97.06 297 GLN A C 1
ATOM 2313 O O . GLN A 1 297 ? 17.796 18.400 -0.493 1.00 97.06 297 GLN A O 1
ATOM 2318 N N . HIS A 1 298 ? 16.416 17.354 -1.928 1.00 97.25 298 HIS A N 1
ATOM 2319 C CA . HIS A 1 298 ? 15.157 17.881 -1.387 1.00 97.25 298 HIS A CA 1
ATOM 2320 C C . HIS A 1 298 ? 14.362 16.821 -0.613 1.00 97.25 298 HIS A C 1
ATOM 2322 O O . HIS A 1 298 ? 13.210 17.051 -0.243 1.00 97.25 298 HIS A O 1
ATOM 2328 N N . LEU A 1 299 ? 14.954 15.655 -0.331 1.00 97.06 299 LEU A N 1
ATOM 2329 C CA . LEU A 1 299 ? 14.239 14.519 0.249 1.00 97.06 299 LEU A CA 1
ATOM 2330 C C . LEU A 1 299 ? 13.569 14.861 1.584 1.00 97.06 299 LEU A C 1
ATOM 2332 O O . LEU A 1 299 ? 12.449 14.421 1.841 1.00 97.06 299 LEU A O 1
ATOM 2336 N N . ALA A 1 300 ? 14.238 15.639 2.439 1.00 96.62 300 ALA A N 1
ATOM 2337 C CA . ALA A 1 300 ? 13.669 16.055 3.717 1.00 96.62 300 ALA A CA 1
ATOM 2338 C C . ALA A 1 300 ? 12.374 16.855 3.505 1.00 96.62 300 ALA A C 1
ATOM 2340 O O . ALA A 1 300 ? 11.355 16.536 4.116 1.00 96.62 300 ALA A O 1
ATOM 2341 N N . GLU A 1 301 ? 12.372 17.823 2.583 1.00 96.94 301 GLU A N 1
ATOM 2342 C CA . GLU A 1 301 ? 11.181 18.610 2.248 1.00 96.94 301 GLU A CA 1
ATOM 2343 C C . GLU A 1 301 ? 10.068 17.721 1.690 1.00 96.94 301 GLU A C 1
ATOM 2345 O O . GLU A 1 301 ? 8.946 17.759 2.195 1.00 96.94 301 GLU A O 1
ATOM 2350 N N . GLN A 1 302 ? 10.396 16.851 0.729 1.00 97.19 302 GLN A N 1
ATOM 2351 C CA . GLN A 1 302 ? 9.442 15.919 0.115 1.00 97.19 302 GLN A CA 1
ATOM 2352 C C . GLN A 1 302 ? 8.796 14.978 1.136 1.00 97.19 302 GLN A C 1
ATOM 2354 O O . GLN A 1 302 ? 7.630 14.608 1.007 1.00 97.19 302 GLN A O 1
ATOM 2359 N N . ARG A 1 303 ? 9.546 14.588 2.171 1.00 96.00 303 ARG A N 1
ATOM 2360 C CA . ARG A 1 303 ? 9.059 13.675 3.205 1.00 96.00 303 ARG A CA 1
ATOM 2361 C C . ARG A 1 303 ? 8.335 14.369 4.337 1.00 96.00 303 ARG A C 1
ATOM 2363 O O . ARG A 1 303 ? 7.514 13.700 4.964 1.00 96.00 303 ARG A O 1
ATOM 2370 N N . LEU A 1 304 ? 8.662 15.622 4.657 1.00 97.00 304 LEU A N 1
ATOM 2371 C CA . LEU A 1 304 ? 8.259 16.281 5.907 1.00 97.00 304 LEU A CA 1
ATOM 2372 C C . LEU A 1 304 ? 7.235 17.404 5.706 1.00 97.00 304 LEU A C 1
ATOM 2374 O O . LEU A 1 304 ? 6.368 17.577 6.565 1.00 97.00 304 LEU A O 1
ATOM 2378 N N . VAL A 1 305 ? 7.259 18.097 4.564 1.00 98.06 305 VAL A N 1
ATOM 2379 C CA . VAL A 1 305 ? 6.361 19.221 4.265 1.00 98.06 305 VAL A CA 1
ATOM 2380 C C . VAL A 1 305 ? 5.030 18.707 3.715 1.00 98.06 305 VAL A C 1
ATOM 2382 O O . VAL A 1 305 ? 4.917 18.309 2.559 1.00 98.06 305 VAL A O 1
ATOM 2385 N N . GLY A 1 306 ? 3.989 18.728 4.544 1.00 97.00 306 GLY A N 1
ATOM 2386 C CA . GLY A 1 306 ? 2.656 18.276 4.150 1.00 97.00 306 GLY A CA 1
ATOM 2387 C C . GLY A 1 306 ? 1.738 18.039 5.341 1.00 97.00 306 GLY A C 1
ATOM 2388 O O . GLY A 1 306 ? 1.990 18.530 6.438 1.00 97.00 306 GLY A O 1
ATOM 2389 N N . PHE A 1 307 ? 0.683 17.261 5.119 1.00 97.00 307 PHE A N 1
ATOM 2390 C CA . PHE A 1 307 ? -0.369 16.980 6.103 1.00 97.00 307 PHE A CA 1
ATOM 2391 C C . PHE A 1 307 ? -0.179 15.629 6.810 1.00 97.00 307 PHE A C 1
ATOM 2393 O O . PHE A 1 307 ? -1.143 14.918 7.063 1.00 97.00 307 PHE A O 1
ATOM 2400 N N . GLY A 1 308 ? 1.072 15.224 7.038 1.00 93.31 308 GLY A N 1
ATOM 2401 C CA . GLY A 1 308 ? 1.388 13.932 7.655 1.00 93.31 308 GLY A CA 1
ATOM 2402 C C . GLY A 1 308 ? 1.367 13.977 9.184 1.00 93.31 308 GLY A C 1
ATOM 2403 O O . GLY A 1 308 ? 1.473 15.049 9.776 1.00 93.31 308 GLY A O 1
ATOM 2404 N N . GLY A 1 309 ? 1.325 12.798 9.809 1.00 92.19 309 GLY A N 1
ATOM 2405 C CA . GLY A 1 309 ? 1.475 12.621 11.259 1.00 92.19 309 GLY A CA 1
ATOM 2406 C C . GLY A 1 309 ? 0.193 12.747 12.083 1.00 92.19 309 GLY A C 1
ATOM 2407 O O . GLY A 1 309 ? 0.263 12.558 13.286 1.00 92.19 309 GLY A O 1
ATOM 2408 N N . SER A 1 310 ? -0.949 13.058 11.472 1.00 96.69 310 SER A N 1
ATOM 2409 C CA . SER A 1 310 ? -2.256 13.116 12.138 1.00 96.69 310 SER A CA 1
ATOM 2410 C C . SER A 1 310 ? -3.361 12.921 11.102 1.00 96.69 310 SER A C 1
ATOM 2412 O O . SER A 1 310 ? -3.324 13.558 10.044 1.00 96.69 3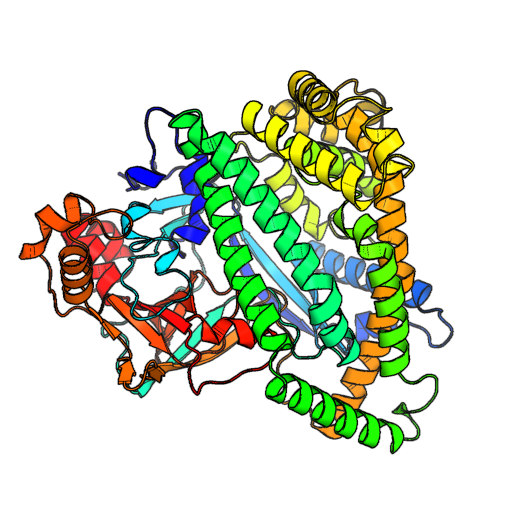10 SER A O 1
ATOM 2414 N N . GLU A 1 311 ? -4.343 12.078 11.416 1.00 96.62 311 GLU A N 1
ATOM 2415 C CA . GLU A 1 311 ? -5.529 11.864 10.578 1.00 96.62 311 GLU A CA 1
ATOM 2416 C C . GLU A 1 311 ? -6.377 13.139 10.478 1.00 96.62 311 GLU A C 1
ATOM 2418 O O . GLU A 1 311 ? -6.868 13.509 9.410 1.00 96.62 311 GLU A O 1
ATOM 2423 N N . LEU A 1 312 ? -6.481 13.905 11.567 1.00 98.56 312 LEU A N 1
ATOM 2424 C CA . LEU A 1 312 ? -7.182 15.191 11.582 1.00 98.56 312 LEU A CA 1
ATOM 2425 C C . LEU A 1 312 ? -6.512 16.225 10.672 1.00 98.56 312 LEU A C 1
ATOM 2427 O O . LEU A 1 312 ? -7.203 16.945 9.942 1.00 98.56 312 LEU A O 1
ATOM 2431 N N . LEU A 1 313 ? -5.177 16.295 10.678 1.00 98.69 313 LEU A N 1
ATOM 2432 C CA . LEU A 1 313 ? -4.439 17.175 9.774 1.00 98.69 313 LEU A CA 1
ATOM 2433 C C . LEU A 1 313 ? -4.557 16.701 8.320 1.00 98.69 313 LEU A C 1
ATOM 2435 O O . LEU A 1 313 ? -4.712 17.538 7.425 1.00 98.69 313 LEU A O 1
ATOM 2439 N N . HIS A 1 314 ? -4.537 15.386 8.084 1.00 98.25 314 HIS A N 1
ATOM 2440 C CA . HIS A 1 314 ? -4.768 14.799 6.767 1.00 98.25 314 HIS A CA 1
ATOM 2441 C C . HIS A 1 314 ? -6.150 15.187 6.218 1.00 98.25 314 HIS A C 1
ATOM 2443 O O . HIS A 1 314 ? -6.244 15.779 5.138 1.00 98.25 314 HIS A O 1
ATOM 2449 N N . HIS A 1 315 ? -7.220 14.975 6.992 1.00 98.62 315 HIS A N 1
ATOM 2450 C CA . HIS A 1 315 ? -8.576 15.387 6.628 1.00 98.62 315 HIS A CA 1
ATOM 2451 C C . HIS A 1 315 ? -8.683 16.896 6.389 1.00 98.62 315 HIS A C 1
ATOM 2453 O O . HIS A 1 315 ? -9.305 17.323 5.413 1.00 98.62 315 HIS A O 1
ATOM 2459 N N . ALA A 1 316 ? -8.056 17.724 7.229 1.00 98.81 316 ALA A N 1
ATOM 2460 C CA . ALA A 1 316 ? -8.040 19.171 7.038 1.00 98.81 316 ALA A CA 1
ATOM 2461 C C . ALA A 1 316 ? -7.372 19.574 5.717 1.00 98.81 316 ALA A C 1
ATOM 2463 O O . ALA A 1 316 ? -7.913 20.394 4.970 1.00 98.81 316 ALA A O 1
ATOM 2464 N N . GLY A 1 317 ? -6.220 18.973 5.409 1.00 98.56 317 GLY A N 1
ATOM 2465 C CA . GLY A 1 317 ? -5.506 19.156 4.150 1.00 98.56 317 GLY A CA 1
ATOM 2466 C C . GLY A 1 317 ? -6.341 18.751 2.938 1.00 98.56 317 GLY A C 1
ATOM 2467 O O . GLY A 1 317 ? -6.451 19.520 1.978 1.00 98.56 317 GLY A O 1
ATOM 2468 N N . ASN A 1 318 ? -6.999 17.593 3.014 1.00 98.56 318 ASN A N 1
ATOM 2469 C CA . ASN A 1 318 ? -7.906 17.118 1.974 1.00 98.56 318 ASN A CA 1
ATOM 2470 C C . ASN A 1 318 ? -9.093 18.059 1.788 1.00 98.56 318 ASN A C 1
ATOM 2472 O O . ASN A 1 318 ? -9.384 18.411 0.654 1.00 98.56 318 ASN A O 1
ATOM 2476 N N . ILE A 1 319 ? -9.728 18.559 2.851 1.00 98.81 319 ILE A N 1
ATOM 2477 C CA . ILE A 1 319 ? -10.829 19.533 2.745 1.00 98.81 319 ILE A CA 1
ATOM 2478 C C . ILE A 1 319 ? -10.359 20.832 2.077 1.00 98.81 319 ILE A C 1
ATOM 2480 O O . ILE A 1 319 ? -11.018 21.327 1.158 1.00 98.81 319 ILE A O 1
ATOM 2484 N N . VAL A 1 320 ? -9.214 21.378 2.508 1.00 98.75 320 VAL A N 1
ATOM 2485 C CA . VAL A 1 320 ? -8.635 22.612 1.947 1.00 98.75 320 VAL A CA 1
ATOM 2486 C C . VAL A 1 320 ? -8.361 22.457 0.452 1.00 98.75 320 VAL A C 1
ATOM 2488 O O . VAL A 1 320 ? -8.729 23.332 -0.338 1.00 98.75 320 VAL A O 1
ATOM 2491 N N . ARG A 1 321 ? -7.761 21.332 0.048 1.00 98.44 321 ARG A N 1
ATOM 2492 C CA . ARG A 1 321 ? -7.488 21.039 -1.360 1.00 98.44 321 ARG A CA 1
ATOM 2493 C C . ARG A 1 321 ? -8.758 20.722 -2.139 1.00 98.44 321 ARG A C 1
ATOM 2495 O O . ARG A 1 321 ? -8.927 21.278 -3.216 1.00 98.44 321 ARG A O 1
ATOM 2502 N N . TYR A 1 322 ? -9.681 19.938 -1.591 1.00 98.44 322 TYR A N 1
ATOM 2503 C CA . TYR A 1 322 ? -10.926 19.521 -2.242 1.00 98.44 322 TYR A CA 1
ATOM 2504 C C . TYR A 1 322 ? -11.709 20.728 -2.747 1.00 98.44 322 TYR A C 1
ATOM 2506 O O . TYR A 1 322 ? -12.025 20.823 -3.935 1.00 98.44 322 TYR A O 1
ATOM 2514 N N . VAL A 1 323 ? -11.992 21.695 -1.867 1.00 98.06 323 VAL A N 1
ATOM 2515 C CA . VAL A 1 323 ? -12.814 22.854 -2.245 1.00 98.06 323 VAL A CA 1
ATOM 2516 C C . VAL A 1 323 ? -12.107 23.767 -3.247 1.00 98.06 323 VAL A C 1
ATOM 2518 O O . VAL A 1 323 ? -12.773 24.496 -3.981 1.00 98.06 323 VAL A O 1
ATOM 2521 N N . ALA A 1 324 ? -10.772 23.744 -3.291 1.00 97.88 324 ALA A N 1
ATOM 2522 C CA . ALA A 1 324 ? -9.974 24.505 -4.244 1.00 97.88 324 ALA A CA 1
ATOM 2523 C C . ALA A 1 324 ? -9.879 23.801 -5.608 1.00 97.88 324 ALA A C 1
ATOM 2525 O O . ALA A 1 324 ? -10.108 24.436 -6.636 1.00 97.88 324 ALA A O 1
ATOM 2526 N N . GLU A 1 325 ? -9.580 22.501 -5.629 1.00 97.75 325 GLU A N 1
ATOM 2527 C CA . GLU A 1 325 ? -9.439 21.703 -6.851 1.00 97.75 325 GLU A CA 1
ATOM 2528 C C . GLU A 1 325 ? -10.776 21.541 -7.577 1.00 97.75 325 GLU A C 1
ATOM 2530 O O . GLU A 1 325 ? -10.818 21.656 -8.798 1.00 97.75 325 GLU A O 1
ATOM 2535 N N . LYS A 1 326 ? -11.895 21.394 -6.855 1.00 95.56 326 LYS A N 1
ATOM 2536 C CA . LYS A 1 326 ? -13.230 21.261 -7.466 1.00 95.56 326 LYS A CA 1
ATOM 2537 C C . LYS A 1 326 ? -13.659 22.486 -8.289 1.00 95.56 326 LYS A C 1
ATOM 2539 O O . LYS A 1 326 ? -14.542 22.369 -9.131 1.00 95.56 326 LYS A O 1
ATOM 2544 N N . GLN A 1 327 ? -13.032 23.648 -8.081 1.00 95.75 327 GLN A N 1
ATOM 2545 C CA . GLN A 1 327 ? -13.263 24.859 -8.886 1.00 95.75 327 GLN A CA 1
ATOM 2546 C C . GLN A 1 327 ? -12.483 24.875 -10.204 1.00 95.75 327 GLN A C 1
ATOM 2548 O O . GLN A 1 327 ? -12.711 25.743 -11.043 1.00 95.75 327 GLN A O 1
ATOM 2553 N N . LYS A 1 328 ? -11.535 23.954 -10.378 1.00 96.44 328 LYS A N 1
ATOM 2554 C CA . LYS A 1 328 ? -10.734 23.850 -11.590 1.00 96.44 328 LYS A CA 1
ATOM 2555 C C . LYS A 1 328 ? -11.357 22.843 -12.568 1.00 96.44 328 LYS A C 1
ATOM 2557 O O . LYS A 1 328 ? -12.037 21.907 -12.120 1.00 96.44 328 LYS A O 1
ATOM 2562 N N . PRO A 1 329 ? -11.097 22.989 -13.882 1.00 96.06 329 PRO A N 1
ATOM 2563 C CA . PRO A 1 329 ? -11.379 21.940 -14.860 1.00 96.06 329 PRO A CA 1
ATOM 2564 C C . PRO A 1 329 ? -10.770 20.601 -14.432 1.00 96.06 329 PRO A C 1
ATOM 2566 O O . PRO A 1 329 ? -9.685 20.575 -13.854 1.00 96.06 329 PRO A O 1
ATOM 2569 N N . ASN A 1 330 ? -11.472 19.493 -14.687 1.00 93.25 330 ASN A N 1
ATOM 2570 C CA . ASN A 1 330 ? -11.081 18.171 -14.188 1.00 93.25 330 ASN A CA 1
ATOM 2571 C C . ASN A 1 330 ? -9.657 17.760 -14.610 1.00 93.25 330 ASN A C 1
ATOM 2573 O O . ASN A 1 330 ? -8.933 17.149 -13.832 1.00 93.25 330 ASN A O 1
ATOM 2577 N N . ASP A 1 331 ? -9.239 18.140 -15.816 1.00 93.00 331 ASP A N 1
ATOM 2578 C CA . ASP A 1 331 ? -7.952 17.776 -16.411 1.00 93.00 331 ASP A CA 1
ATOM 2579 C C . ASP A 1 331 ? -6.753 18.598 -15.921 1.00 93.00 331 ASP A C 1
ATOM 2581 O O . ASP A 1 331 ? -5.612 18.252 -16.225 1.00 93.00 331 ASP A O 1
ATOM 2585 N N . VAL A 1 332 ? -6.993 19.626 -15.103 1.00 93.88 332 VAL A N 1
ATOM 2586 C CA . VAL A 1 332 ? -5.943 20.393 -14.409 1.00 93.88 332 VAL A CA 1
ATOM 2587 C C . VAL A 1 332 ? -5.966 20.194 -12.890 1.00 93.88 332 VAL A C 1
ATOM 2589 O O . VAL A 1 332 ? -5.189 20.828 -12.171 1.00 93.88 332 VAL A O 1
ATOM 2592 N N . ARG A 1 333 ? -6.876 19.356 -12.374 1.00 95.19 333 ARG A N 1
ATOM 2593 C CA . ARG A 1 333 ? -6.910 19.023 -10.947 1.00 95.19 333 ARG A CA 1
ATOM 2594 C C . ARG A 1 333 ? -5.729 18.141 -10.581 1.00 95.19 333 ARG A C 1
ATOM 2596 O O . ARG A 1 333 ? -5.267 17.315 -11.374 1.00 95.19 333 ARG A O 1
ATOM 2603 N N . LEU A 1 334 ? -5.311 18.271 -9.327 1.00 95.06 334 LEU A N 1
ATOM 2604 C CA . LEU A 1 334 ? -4.541 17.220 -8.672 1.00 95.06 334 LEU A CA 1
ATOM 2605 C C . LEU A 1 334 ? -5.292 15.882 -8.789 1.00 95.06 334 LEU A C 1
ATOM 2607 O O . LEU A 1 334 ? -6.519 15.848 -8.682 1.00 95.06 334 LEU A O 1
ATOM 2611 N N . GLU A 1 335 ? -4.548 14.805 -9.034 1.00 92.94 335 GLU A N 1
ATOM 2612 C CA . GLU A 1 335 ? -5.076 13.471 -9.343 1.00 92.94 335 GLU A CA 1
ATOM 2613 C C . GLU A 1 335 ? -6.111 12.989 -8.326 1.00 92.94 335 GLU A C 1
ATOM 2615 O O . GLU A 1 335 ? -7.206 12.573 -8.698 1.00 92.94 335 GLU A O 1
ATOM 2620 N N . GLU A 1 336 ? -5.817 13.165 -7.043 1.00 94.12 336 GLU A N 1
ATOM 2621 C CA . GLU A 1 336 ? -6.646 12.747 -5.911 1.00 94.12 336 GLU A CA 1
ATOM 2622 C C . GLU A 1 336 ? -8.018 13.447 -5.882 1.00 94.12 336 GLU A C 1
ATOM 2624 O O . GLU A 1 336 ? -8.957 12.966 -5.255 1.00 94.12 336 GLU A O 1
ATOM 2629 N N . PHE A 1 337 ? -8.150 14.579 -6.580 1.00 96.19 337 PHE A N 1
ATOM 2630 C CA . PHE A 1 337 ? -9.347 15.425 -6.605 1.00 96.19 337 PHE A CA 1
ATOM 2631 C C . PHE A 1 337 ? -10.038 15.450 -7.979 1.00 96.19 337 PHE A C 1
ATOM 2633 O O . PHE A 1 337 ? -10.960 16.247 -8.209 1.00 96.19 337 PHE A O 1
ATOM 2640 N N . ARG A 1 338 ? -9.601 14.596 -8.913 1.00 93.94 338 ARG A N 1
ATOM 2641 C CA . ARG A 1 338 ? -10.316 14.347 -10.170 1.00 93.94 338 ARG A CA 1
ATOM 2642 C C . ARG A 1 338 ? -11.645 13.659 -9.899 1.00 93.94 338 ARG A C 1
ATOM 2644 O O . ARG A 1 338 ? -11.788 12.930 -8.923 1.00 93.94 338 ARG A O 1
ATOM 2651 N N . GLU A 1 339 ? -12.610 13.868 -10.788 1.00 91.25 339 GLU A N 1
ATOM 2652 C CA . GLU A 1 339 ? -13.960 13.296 -10.698 1.00 91.25 339 GLU A CA 1
ATOM 2653 C C . GLU A 1 339 ? -13.954 11.777 -10.470 1.00 91.25 339 GLU A C 1
ATOM 2655 O O . GLU A 1 339 ? -14.712 11.300 -9.629 1.00 91.25 339 GLU A O 1
ATOM 2660 N N . SER A 1 340 ? -13.051 11.044 -11.132 1.00 89.06 340 SER A N 1
ATOM 2661 C CA . SER A 1 340 ? -12.872 9.590 -10.983 1.00 89.06 340 SER A CA 1
ATOM 2662 C C . SER A 1 340 ? -12.492 9.149 -9.564 1.00 89.06 340 SER A C 1
ATOM 2664 O O . SER A 1 340 ? -12.823 8.031 -9.170 1.00 89.06 340 SER A O 1
ATOM 2666 N N . ASN A 1 341 ? -11.856 10.027 -8.782 1.00 91.25 341 ASN A N 1
ATOM 2667 C CA . ASN A 1 341 ? -11.313 9.725 -7.456 1.00 91.25 341 ASN A CA 1
ATOM 2668 C C . ASN A 1 341 ? -12.141 10.316 -6.304 1.00 91.25 341 ASN A C 1
ATOM 2670 O O . ASN A 1 341 ? -12.009 9.871 -5.161 1.00 91.25 341 ASN A O 1
ATOM 2674 N N . LEU A 1 342 ? -13.045 11.267 -6.585 1.00 92.62 342 LEU A N 1
ATOM 2675 C CA . LEU A 1 342 ? -13.820 11.963 -5.548 1.00 92.62 342 LEU A CA 1
ATOM 2676 C C . LEU A 1 342 ? -14.629 11.011 -4.667 1.00 92.62 342 LEU A C 1
ATOM 2678 O O . LEU A 1 342 ? -14.667 11.200 -3.458 1.00 92.62 342 LEU A O 1
ATOM 2682 N N . ALA A 1 343 ? -15.244 9.975 -5.238 1.00 91.94 343 ALA A N 1
ATOM 2683 C CA . ALA A 1 343 ? -16.074 9.059 -4.461 1.00 91.94 343 ALA A CA 1
ATOM 2684 C C . ALA A 1 343 ? -15.264 8.244 -3.436 1.00 91.94 343 ALA A C 1
ATOM 2686 O O . ALA A 1 343 ? -15.794 7.884 -2.390 1.00 91.94 343 ALA A O 1
ATOM 2687 N N . SER A 1 344 ? -14.008 7.903 -3.737 1.00 92.44 344 SER A N 1
ATOM 2688 C CA . SER A 1 344 ? -13.131 7.190 -2.794 1.00 92.44 344 SER A CA 1
ATOM 2689 C C . SER A 1 344 ? -12.537 8.156 -1.768 1.00 92.44 344 SER A C 1
ATOM 2691 O O . SER A 1 344 ? -12.532 7.851 -0.580 1.00 92.44 344 SER A O 1
ATOM 2693 N N . LEU A 1 345 ? -12.169 9.369 -2.195 1.00 94.94 345 LEU A N 1
ATOM 2694 C CA . LEU A 1 345 ? -11.767 10.444 -1.286 1.00 94.94 345 LEU A CA 1
ATOM 2695 C C . LEU A 1 345 ? -12.876 10.807 -0.282 1.00 94.94 345 LEU A C 1
ATOM 2697 O O . LEU A 1 345 ? -12.597 11.042 0.886 1.00 94.94 345 LEU A O 1
ATOM 2701 N N . GLU A 1 346 ? -14.137 10.856 -0.714 1.00 96.06 346 GLU A N 1
ATOM 2702 C CA . GLU A 1 346 ? -15.284 11.128 0.161 1.00 96.06 346 GLU A CA 1
ATOM 2703 C C . GLU A 1 346 ? -15.587 9.960 1.108 1.00 96.06 346 GLU A C 1
ATOM 2705 O O . GLU A 1 346 ? -16.000 10.201 2.240 1.00 96.06 346 GLU A O 1
ATOM 2710 N N . ASN A 1 347 ? -15.357 8.713 0.683 1.00 95.38 347 ASN A N 1
ATOM 2711 C CA . ASN A 1 347 ? -15.494 7.540 1.551 1.00 95.38 347 ASN A CA 1
ATOM 2712 C C . ASN A 1 347 ? -14.505 7.594 2.725 1.00 95.38 347 ASN A C 1
ATOM 2714 O O . ASN A 1 347 ? -14.904 7.400 3.871 1.00 95.38 347 ASN A O 1
ATOM 2718 N N . ASP A 1 348 ? -13.244 7.931 2.442 1.00 94.88 348 ASP A N 1
ATOM 2719 C CA . ASP A 1 348 ? -12.214 8.163 3.458 1.00 94.88 348 ASP A CA 1
ATOM 2720 C C . ASP A 1 348 ? -12.558 9.374 4.344 1.00 94.88 348 ASP A C 1
ATOM 2722 O O . ASP A 1 348 ? -12.717 9.263 5.563 1.00 94.88 348 ASP A O 1
ATOM 2726 N N . LEU A 1 349 ? -12.793 10.532 3.719 1.00 96.69 349 LEU A N 1
ATOM 2727 C CA . LEU A 1 349 ? -13.033 11.789 4.422 1.00 96.69 349 LEU A CA 1
ATOM 2728 C C . LEU A 1 349 ? -14.294 11.766 5.295 1.00 96.69 349 LEU A C 1
ATOM 2730 O O . LEU A 1 349 ? -14.406 12.562 6.226 1.00 96.69 349 LEU A O 1
ATOM 2734 N N . TYR A 1 350 ? -15.266 10.905 4.995 1.00 97.12 350 TYR A N 1
ATOM 2735 C CA . TYR A 1 350 ? -16.502 10.766 5.765 1.00 97.12 350 TYR A CA 1
ATOM 2736 C C . TYR A 1 350 ? -16.590 9.456 6.543 1.00 97.12 350 TYR A C 1
ATOM 2738 O O . TYR A 1 350 ? -17.657 9.159 7.090 1.00 97.12 350 TYR A O 1
ATOM 2746 N N . SER A 1 351 ? -15.487 8.711 6.639 1.00 96.38 351 SER A N 1
ATOM 2747 C CA . SER A 1 351 ? -15.411 7.510 7.460 1.00 96.38 351 SER A CA 1
ATOM 2748 C C . SER A 1 351 ? -15.724 7.844 8.926 1.00 96.38 351 SER A C 1
ATOM 2750 O O . SER A 1 351 ? -15.133 8.777 9.481 1.00 96.38 351 SER A O 1
ATOM 2752 N N . PRO A 1 352 ? -16.638 7.106 9.583 1.00 95.81 352 PRO A N 1
ATOM 2753 C CA . PRO A 1 352 ? -16.927 7.267 11.004 1.00 95.81 352 PRO A CA 1
ATOM 2754 C C . PRO A 1 352 ? -15.922 6.533 11.907 1.00 95.81 352 PRO A C 1
ATOM 2756 O O . PRO A 1 352 ? -16.214 6.348 13.087 1.00 95.81 352 PRO A O 1
ATOM 2759 N N . ALA A 1 353 ? -14.782 6.078 11.369 1.00 95.44 353 ALA A N 1
ATOM 2760 C CA . ALA A 1 353 ? -13.737 5.432 12.156 1.00 95.44 353 ALA A CA 1
ATOM 2761 C C . ALA A 1 353 ? -13.362 6.288 13.387 1.00 95.44 353 ALA A C 1
ATOM 2763 O O . ALA A 1 353 ? -13.286 7.518 13.271 1.00 95.44 353 ALA A O 1
ATOM 2764 N N . PRO A 1 354 ? -13.144 5.674 14.566 1.00 94.88 354 PRO A N 1
ATOM 2765 C CA . PRO A 1 354 ? -12.756 6.411 15.761 1.00 94.88 354 PRO A CA 1
ATOM 2766 C C . PRO A 1 354 ? -11.446 7.183 15.565 1.00 94.88 354 PRO A C 1
ATOM 2768 O O . PRO A 1 354 ? -10.460 6.636 15.082 1.00 94.88 354 PRO A O 1
ATOM 2771 N N . ILE A 1 355 ? -11.425 8.441 16.009 1.00 96.38 355 ILE A N 1
ATOM 2772 C CA . ILE A 1 355 ? -10.221 9.278 16.064 1.00 96.38 355 ILE A CA 1
ATOM 2773 C C . ILE A 1 355 ? -9.981 9.662 17.524 1.00 96.38 355 ILE A C 1
ATOM 2775 O O . ILE A 1 355 ? -10.857 10.245 18.173 1.00 96.38 355 ILE A O 1
ATOM 2779 N N . TYR A 1 356 ? -8.798 9.335 18.037 1.00 96.44 356 TYR A N 1
ATOM 2780 C CA . TYR A 1 356 ? -8.438 9.515 19.442 1.00 96.44 356 TYR A CA 1
ATOM 2781 C C . TYR A 1 356 ? -7.522 10.731 19.608 1.00 96.44 356 TYR A C 1
ATOM 2783 O O . TYR A 1 356 ? -6.402 10.728 19.104 1.00 96.44 356 TYR A O 1
ATOM 2791 N N . ASP A 1 357 ? -7.989 11.760 20.323 1.00 97.56 357 ASP A N 1
ATOM 2792 C CA . ASP A 1 357 ? -7.251 13.027 20.481 1.00 97.56 357 ASP A CA 1
ATOM 2793 C C . ASP A 1 357 ? -5.838 12.821 21.026 1.00 97.56 357 ASP A C 1
ATOM 2795 O O . ASP A 1 357 ? -4.880 13.401 20.531 1.00 97.56 357 ASP A O 1
ATOM 2799 N N . ASP A 1 358 ? -5.696 11.964 22.034 1.00 97.19 358 ASP A N 1
ATOM 2800 C CA . ASP A 1 358 ? -4.423 11.712 22.698 1.00 97.19 358 ASP A CA 1
ATOM 2801 C C . ASP A 1 358 ? -3.403 11.021 21.780 1.00 97.19 358 ASP A C 1
ATOM 2803 O O . ASP A 1 358 ? -2.203 11.282 21.885 1.00 97.19 358 ASP A O 1
ATOM 2807 N N . LEU A 1 359 ? -3.866 10.168 20.863 1.00 97.75 359 LEU A N 1
ATOM 2808 C CA . LEU A 1 359 ? -3.022 9.560 19.836 1.00 97.75 359 LEU A CA 1
ATOM 2809 C C . LEU A 1 359 ? -2.656 10.576 18.744 1.00 97.75 359 LEU A C 1
ATOM 2811 O O . LEU A 1 359 ? -1.488 10.670 18.364 1.00 97.75 359 LEU A O 1
ATOM 2815 N N . GLU A 1 360 ? -3.626 11.372 18.290 1.00 98.44 360 GLU A N 1
ATOM 2816 C CA . GLU A 1 360 ? -3.425 12.433 17.296 1.00 98.44 360 GLU A CA 1
ATOM 2817 C C . GLU A 1 360 ? -2.409 13.480 17.774 1.00 98.44 360 GLU A C 1
ATOM 2819 O O . GLU A 1 360 ? -1.509 13.860 17.023 1.00 98.44 360 GLU A O 1
ATOM 2824 N N . GLU A 1 361 ? -2.494 13.908 19.037 1.00 98.38 361 GLU A N 1
ATOM 2825 C CA . GLU A 1 361 ? -1.540 14.842 19.643 1.00 98.38 361 GLU A CA 1
ATOM 2826 C C . GLU A 1 361 ? -0.120 14.271 19.654 1.00 98.38 361 GLU A C 1
ATOM 2828 O O . GLU A 1 361 ? 0.835 14.950 19.266 1.00 98.38 361 GLU A O 1
ATOM 2833 N N . VAL A 1 362 ? 0.030 13.011 20.074 1.00 98.38 362 VAL A N 1
ATOM 2834 C CA . VAL A 1 362 ? 1.336 12.347 20.161 1.00 98.38 362 VAL A CA 1
ATOM 2835 C C . VAL A 1 362 ? 1.972 12.193 18.783 1.00 98.38 362 VAL A C 1
ATOM 2837 O O . VAL A 1 362 ? 3.161 12.489 18.622 1.00 98.38 362 VAL A O 1
ATOM 2840 N N . MET A 1 363 ? 1.199 11.762 17.787 1.00 98.44 363 MET A N 1
ATOM 2841 C CA . MET A 1 363 ? 1.710 11.525 16.438 1.00 98.44 363 MET A CA 1
ATOM 2842 C C . MET A 1 363 ? 1.999 12.830 15.691 1.00 98.44 363 MET A C 1
ATOM 2844 O O . MET A 1 363 ? 3.045 12.939 15.038 1.00 98.44 363 MET A O 1
ATOM 2848 N N . LEU A 1 364 ? 1.160 13.858 15.860 1.00 98.69 364 LEU A N 1
ATOM 2849 C CA . LEU A 1 364 ? 1.418 15.172 15.281 1.00 98.69 364 LEU A CA 1
ATOM 2850 C C . LEU A 1 364 ? 2.661 15.802 15.914 1.00 98.69 364 LEU A C 1
ATOM 2852 O O . LEU A 1 364 ? 3.544 16.270 15.195 1.00 98.69 364 LEU A O 1
ATOM 2856 N N . ALA A 1 365 ? 2.791 15.758 17.242 1.00 98.69 365 ALA A N 1
ATOM 2857 C CA . ALA A 1 365 ? 3.976 16.269 17.924 1.00 98.69 365 ALA A CA 1
ATOM 2858 C C . ALA A 1 365 ? 5.254 15.545 17.472 1.00 98.69 365 ALA A C 1
ATOM 2860 O O . ALA A 1 365 ? 6.275 16.191 17.231 1.00 98.69 365 ALA A O 1
ATOM 2861 N N . ASP A 1 366 ? 5.215 14.216 17.319 1.00 98.50 366 ASP A N 1
ATOM 2862 C CA . ASP A 1 366 ? 6.350 13.441 16.809 1.00 98.50 366 ASP A CA 1
ATOM 2863 C C . ASP A 1 366 ? 6.770 13.883 15.407 1.00 98.50 366 ASP A C 1
ATOM 2865 O O . ASP A 1 366 ? 7.952 14.139 15.155 1.00 98.50 366 ASP A O 1
ATOM 2869 N N . ARG A 1 367 ? 5.792 14.046 14.516 1.00 97.69 367 ARG A N 1
ATOM 2870 C CA . ARG A 1 367 ? 6.019 14.506 13.150 1.00 97.69 367 ARG A CA 1
ATOM 2871 C C . ARG A 1 367 ? 6.615 15.911 13.101 1.00 97.69 367 ARG A C 1
ATOM 2873 O O . ARG A 1 367 ? 7.526 16.165 12.314 1.00 97.69 367 ARG A O 1
ATOM 2880 N N . LEU A 1 368 ? 6.125 16.822 13.934 1.00 98.25 368 LEU A N 1
ATOM 2881 C CA . LEU A 1 368 ? 6.626 18.192 14.000 1.00 98.25 368 LEU A CA 1
ATOM 2882 C C . LEU A 1 368 ? 8.043 18.269 14.584 1.00 98.25 368 LEU A C 1
ATOM 2884 O O . LEU A 1 368 ? 8.860 19.049 14.095 1.00 98.25 368 LEU A O 1
ATOM 2888 N N . LYS A 1 369 ? 8.372 17.423 15.566 1.00 98.19 369 LYS A N 1
ATOM 2889 C CA . LYS A 1 369 ? 9.747 17.269 16.071 1.00 98.19 369 LYS A CA 1
ATOM 2890 C C . LYS A 1 369 ? 10.697 16.763 14.992 1.00 98.19 369 LYS A C 1
ATOM 2892 O O . LYS A 1 369 ? 11.810 17.266 14.885 1.00 98.19 369 LYS A O 1
ATOM 2897 N N . GLU A 1 370 ? 10.279 15.764 14.218 1.00 98.06 370 GLU A N 1
ATOM 2898 C CA . GLU A 1 370 ? 11.071 15.254 13.097 1.00 98.06 370 GLU A CA 1
ATOM 2899 C C . GLU A 1 370 ? 11.303 16.348 12.049 1.00 98.06 370 GLU A C 1
ATOM 2901 O O . GLU A 1 370 ? 12.439 16.584 11.651 1.00 98.06 370 GLU A O 1
ATOM 2906 N N . ALA A 1 371 ? 10.251 17.082 11.672 1.00 97.94 371 ALA A N 1
ATOM 2907 C CA . ALA A 1 371 ? 10.366 18.195 10.737 1.00 97.94 371 ALA A CA 1
ATOM 2908 C C . ALA A 1 371 ? 11.330 19.283 11.237 1.00 97.94 371 ALA A C 1
ATOM 2910 O O . ALA A 1 371 ? 12.163 19.755 10.468 1.00 97.94 371 ALA A O 1
ATOM 2911 N N . ALA A 1 372 ? 11.258 19.657 12.517 1.00 97.44 372 ALA A N 1
ATOM 2912 C CA . ALA A 1 372 ? 12.163 20.641 13.107 1.00 97.44 372 ALA A CA 1
ATOM 2913 C C . ALA A 1 372 ? 13.627 20.171 13.127 1.00 97.44 372 ALA A C 1
ATOM 2915 O O . ALA A 1 372 ? 14.524 20.982 12.901 1.00 97.44 372 ALA A O 1
ATOM 2916 N N . ALA A 1 373 ? 13.867 18.880 13.379 1.00 97.19 373 ALA A N 1
ATOM 2917 C CA . ALA A 1 373 ? 15.208 18.303 13.408 1.00 97.19 373 ALA A CA 1
ATOM 2918 C C . ALA A 1 373 ? 15.835 18.202 12.007 1.00 97.19 373 ALA A C 1
ATOM 2920 O O . ALA A 1 373 ? 16.989 18.587 11.829 1.00 97.19 373 ALA A O 1
ATOM 2921 N N . ASP A 1 374 ? 15.075 17.723 11.020 1.00 96.81 374 ASP A N 1
ATOM 2922 C CA . ASP A 1 374 ? 15.605 17.394 9.692 1.00 96.81 374 ASP A CA 1
ATOM 2923 C C . ASP A 1 374 ? 15.596 18.586 8.722 1.00 96.81 374 ASP A C 1
ATOM 2925 O O . ASP A 1 374 ? 16.477 18.680 7.870 1.00 96.81 374 ASP A O 1
ATOM 2929 N N . LEU A 1 375 ? 14.627 19.502 8.838 1.00 97.50 375 LEU A N 1
ATOM 2930 C CA . LEU A 1 375 ? 14.575 20.723 8.017 1.00 97.50 375 LEU A CA 1
ATOM 2931 C C . LEU A 1 375 ? 15.315 21.900 8.670 1.00 97.50 375 LEU A C 1
ATOM 2933 O O . LEU A 1 375 ? 15.707 22.845 7.988 1.00 97.50 375 LEU A O 1
ATOM 2937 N N . GLY A 1 376 ? 15.491 21.855 9.992 1.00 96.19 376 GLY A N 1
ATOM 2938 C CA . GLY A 1 376 ? 16.053 22.937 10.790 1.00 96.19 376 GLY A CA 1
ATOM 2939 C C . GLY A 1 376 ? 15.031 24.018 11.184 1.00 96.19 376 GLY A C 1
ATOM 2940 O O . GLY A 1 376 ? 13.997 24.197 10.531 1.00 96.19 376 GLY A O 1
ATOM 2941 N N . PRO A 1 377 ? 15.319 24.788 12.252 1.00 93.31 377 PRO A N 1
ATOM 2942 C CA . PRO A 1 377 ? 14.388 25.763 12.828 1.00 93.31 377 PRO A CA 1
ATOM 2943 C C . PRO A 1 377 ? 14.077 26.940 11.895 1.00 93.31 377 PRO A C 1
ATOM 2945 O O . PRO A 1 377 ? 13.045 27.595 12.047 1.00 93.31 377 PRO A O 1
ATOM 2948 N N . ASP A 1 378 ? 14.952 27.212 10.924 1.00 95.44 378 ASP A N 1
ATOM 2949 C CA . ASP A 1 378 ? 14.807 28.345 10.016 1.00 95.44 378 ASP A CA 1
ATOM 2950 C C . ASP A 1 378 ? 13.952 28.070 8.782 1.00 95.44 378 ASP A C 1
ATOM 2952 O O . ASP A 1 378 ? 13.561 29.025 8.100 1.00 95.44 378 ASP A O 1
ATOM 2956 N N . HIS A 1 379 ? 13.635 26.801 8.517 1.00 98.06 379 HIS A N 1
ATOM 2957 C CA . HIS A 1 379 ? 12.885 26.392 7.340 1.00 98.06 379 HIS A CA 1
ATOM 2958 C C . HIS A 1 379 ? 11.455 26.977 7.350 1.00 98.06 379 HIS A C 1
ATOM 2960 O O . HIS A 1 379 ? 10.789 26.943 8.394 1.00 98.06 379 HIS A O 1
ATOM 2966 N N . PRO A 1 380 ? 10.920 27.471 6.210 1.00 97.94 380 PRO A N 1
ATOM 2967 C CA . PRO A 1 380 ? 9.606 28.119 6.151 1.00 97.94 380 PRO A CA 1
ATOM 2968 C C . PRO A 1 380 ? 8.466 27.279 6.726 1.00 97.94 380 PRO A C 1
ATOM 2970 O O . PRO A 1 380 ? 7.608 27.813 7.423 1.00 97.94 380 PRO A O 1
ATOM 2973 N N . PHE A 1 381 ? 8.466 25.964 6.495 1.00 98.19 381 PHE A N 1
ATOM 2974 C CA . PHE A 1 381 ? 7.471 25.059 7.083 1.00 98.19 381 PHE A CA 1
ATOM 2975 C C . PHE A 1 381 ? 7.543 25.036 8.614 1.00 98.19 381 PHE A C 1
ATOM 2977 O O . PHE A 1 381 ? 6.522 25.195 9.277 1.00 98.19 381 PHE A O 1
ATOM 2984 N N . VAL A 1 382 ? 8.747 24.918 9.179 1.00 98.31 382 VAL A N 1
ATOM 2985 C CA . VAL A 1 382 ? 8.953 24.841 10.631 1.00 98.31 382 VAL A CA 1
ATOM 2986 C C . VAL A 1 382 ? 8.556 26.159 11.293 1.00 98.31 382 VAL A C 1
ATOM 2988 O O . VAL A 1 382 ? 7.788 26.151 12.251 1.00 98.31 382 VAL A O 1
ATOM 2991 N N . LYS A 1 383 ? 8.968 27.302 10.733 1.00 97.88 383 LYS A N 1
ATOM 2992 C CA . LYS A 1 383 ? 8.531 28.629 11.204 1.00 97.88 383 LYS A CA 1
ATOM 2993 C C . LYS A 1 383 ? 7.016 28.808 11.131 1.00 97.88 383 LYS A C 1
ATOM 2995 O O . LYS A 1 383 ? 6.423 29.352 12.055 1.00 97.88 383 LYS A O 1
ATOM 3000 N N . THR A 1 384 ? 6.399 28.340 10.048 1.00 96.75 384 THR A N 1
ATOM 3001 C CA . THR A 1 384 ? 4.956 28.474 9.804 1.00 96.75 384 THR A CA 1
ATOM 3002 C C . THR A 1 384 ? 4.121 27.650 10.779 1.00 96.75 384 THR A C 1
ATOM 3004 O O . THR A 1 384 ? 3.083 28.123 11.246 1.00 96.75 384 THR A O 1
ATOM 3007 N N . VAL A 1 385 ? 4.557 26.420 11.066 1.00 96.94 385 VAL A N 1
ATOM 3008 C CA . VAL A 1 385 ? 3.809 25.485 11.912 1.00 96.94 385 VAL A CA 1
ATOM 3009 C C . VAL A 1 385 ? 4.135 25.674 13.391 1.00 96.94 385 VAL A C 1
ATOM 3011 O O . VAL A 1 385 ? 3.216 25.701 14.201 1.00 96.94 385 VAL A O 1
ATOM 3014 N N . LEU A 1 386 ? 5.411 25.848 13.751 1.00 97.44 386 LEU A N 1
ATOM 3015 C CA . LEU A 1 386 ? 5.824 25.972 15.151 1.00 97.44 386 LEU A CA 1
ATOM 3016 C C . LEU A 1 386 ? 5.839 27.410 15.663 1.00 97.44 386 LEU A C 1
ATOM 3018 O O . LEU A 1 386 ? 5.525 27.645 16.825 1.00 97.44 386 LEU A O 1
ATOM 3022 N N . GLY A 1 387 ? 6.245 28.382 14.842 1.00 93.56 387 GLY A N 1
ATOM 3023 C CA . GLY A 1 387 ? 6.379 29.775 15.285 1.00 93.56 387 GLY A CA 1
ATOM 3024 C C . GLY A 1 387 ? 7.292 29.960 16.507 1.00 93.56 387 GLY A C 1
ATOM 3025 O O . GLY A 1 387 ? 7.084 30.889 17.280 1.00 93.56 387 GLY A O 1
ATOM 3026 N N . GLY A 1 388 ? 8.261 29.059 16.715 1.00 93.25 388 GLY A N 1
ATOM 3027 C CA . GLY A 1 388 ? 9.152 29.045 17.884 1.00 93.25 388 GLY A CA 1
ATOM 3028 C C . GLY A 1 388 ? 8.597 28.346 19.133 1.00 93.25 388 GLY A C 1
ATOM 3029 O O . GLY A 1 388 ? 9.296 28.286 20.140 1.00 93.25 388 GLY A O 1
ATOM 3030 N N . ARG A 1 389 ? 7.373 27.809 19.082 1.00 97.38 389 ARG A N 1
ATOM 3031 C CA . ARG A 1 389 ? 6.755 27.039 20.173 1.00 97.38 389 ARG A CA 1
ATOM 3032 C C . ARG A 1 389 ? 7.174 25.573 20.152 1.00 97.38 389 ARG A C 1
ATOM 3034 O O . ARG A 1 389 ? 7.657 25.067 19.136 1.00 97.38 389 ARG A O 1
ATOM 3041 N N . ALA A 1 390 ? 6.950 24.883 21.269 1.00 97.81 390 ALA A N 1
ATOM 3042 C CA . ALA A 1 390 ? 7.212 23.454 21.350 1.00 97.81 390 ALA A CA 1
ATOM 3043 C C . ALA A 1 390 ? 6.235 22.663 20.450 1.00 97.81 390 ALA A C 1
ATOM 3045 O O . ALA A 1 390 ? 5.039 22.975 20.428 1.00 97.81 390 ALA A O 1
ATOM 3046 N N . PRO A 1 391 ? 6.702 21.627 19.725 1.00 98.19 391 PRO A N 1
ATOM 3047 C CA . PRO A 1 391 ? 5.848 20.763 18.909 1.00 98.19 391 PRO A CA 1
ATOM 3048 C C . PRO A 1 391 ? 4.619 20.205 19.637 1.00 98.19 391 PRO A C 1
ATOM 3050 O O . PRO A 1 391 ? 3.544 20.132 19.052 1.00 98.19 391 PRO A O 1
ATOM 3053 N N . GLU A 1 392 ? 4.763 19.847 20.911 1.00 98.44 392 GLU A N 1
ATOM 3054 C CA . GLU A 1 392 ? 3.692 19.332 21.765 1.00 98.44 392 GLU A CA 1
ATOM 3055 C C . GLU A 1 392 ? 2.598 20.368 22.015 1.00 98.44 392 GLU A C 1
ATOM 3057 O O . GLU A 1 392 ? 1.418 20.042 21.947 1.00 98.44 392 GLU A O 1
ATOM 3062 N N . GLU A 1 393 ? 2.973 21.624 22.262 1.00 98.44 393 GLU A N 1
ATOM 3063 C CA . GLU A 1 393 ? 2.011 22.707 22.492 1.00 98.44 393 GLU A CA 1
ATOM 3064 C C . GLU A 1 393 ? 1.193 22.994 21.232 1.00 98.44 393 GLU A C 1
ATOM 3066 O O . GLU A 1 393 ? -0.012 23.227 21.307 1.00 98.44 393 GLU A O 1
ATOM 3071 N N . VAL A 1 394 ? 1.851 22.972 20.070 1.00 98.31 394 VAL A N 1
ATOM 3072 C CA . VAL A 1 394 ? 1.200 23.178 18.772 1.00 98.31 394 VAL A CA 1
ATOM 3073 C C . VAL A 1 394 ? 0.270 22.017 18.446 1.00 98.31 394 VAL A C 1
ATOM 3075 O O . VAL A 1 394 ? -0.851 22.252 18.002 1.00 98.31 394 VAL A O 1
ATOM 3078 N N . ALA A 1 395 ? 0.711 20.779 18.681 1.00 98.62 395 ALA A N 1
ATOM 3079 C CA . ALA A 1 395 ? -0.111 19.597 18.466 1.00 98.62 395 ALA A CA 1
ATOM 3080 C C . ALA A 1 395 ? -1.351 19.603 19.370 1.00 98.62 395 ALA A C 1
ATOM 3082 O O . ALA A 1 395 ? -2.460 19.436 18.867 1.00 98.62 395 ALA A O 1
ATOM 3083 N N . HIS A 1 396 ? -1.177 19.883 20.664 1.00 98.62 396 HIS A N 1
ATOM 3084 C CA . HIS A 1 396 ? -2.278 19.973 21.621 1.00 98.62 396 HIS A CA 1
ATOM 3085 C C . HIS A 1 396 ? -3.302 21.043 21.225 1.00 98.62 396 HIS A C 1
ATOM 3087 O O . HIS A 1 396 ? -4.492 20.760 21.137 1.00 98.62 396 HIS A O 1
ATOM 3093 N N . GLU A 1 397 ? -2.863 22.265 20.907 1.00 98.12 397 GLU A N 1
ATOM 3094 C CA . GLU A 1 397 ? -3.784 23.327 20.480 1.00 98.12 397 GLU A CA 1
ATOM 3095 C C . GLU A 1 397 ? -4.498 22.982 19.164 1.00 98.12 397 GLU A C 1
ATOM 3097 O O . GLU A 1 397 ? -5.693 23.253 19.005 1.00 98.12 397 GLU A O 1
ATOM 3102 N N . ALA A 1 398 ? -3.782 22.364 18.219 1.00 98.25 398 ALA A N 1
ATOM 3103 C CA . ALA A 1 398 ? -4.352 21.948 16.947 1.00 98.25 398 ALA A CA 1
ATOM 3104 C C . ALA A 1 398 ? -5.439 20.880 17.131 1.00 98.25 398 ALA A C 1
ATOM 3106 O O . ALA A 1 398 ? -6.504 21.009 16.531 1.00 98.25 398 ALA A O 1
ATOM 3107 N N . VAL A 1 399 ? -5.212 19.869 17.968 1.00 98.69 399 VAL A N 1
ATOM 3108 C CA . VAL A 1 399 ? -6.187 18.797 18.217 1.00 98.69 399 VAL A CA 1
ATOM 3109 C C . VAL A 1 399 ? -7.339 19.285 19.097 1.00 98.69 399 VAL A C 1
ATOM 3111 O O . VAL A 1 399 ? -8.499 19.098 18.740 1.00 98.69 399 VAL A O 1
ATOM 3114 N N . ALA A 1 400 ? -7.068 20.002 20.189 1.00 98.31 400 ALA A N 1
ATOM 3115 C CA . ALA A 1 400 ? -8.112 20.486 21.095 1.00 98.31 400 ALA A CA 1
ATOM 3116 C C . ALA A 1 400 ? -9.068 21.507 20.442 1.00 98.31 400 ALA A C 1
ATOM 3118 O O . ALA A 1 400 ? -10.236 21.607 20.821 1.00 98.31 400 ALA A O 1
ATOM 3119 N N . GLY A 1 401 ? -8.585 22.282 19.463 1.00 98.19 401 GLY A N 1
ATOM 3120 C CA . GLY A 1 401 ? -9.359 23.326 18.785 1.00 98.19 401 GLY A CA 1
ATOM 3121 C C . GLY A 1 401 ? -10.193 22.865 17.582 1.00 98.19 401 GLY A C 1
ATOM 3122 O O . GLY A 1 401 ? -10.853 23.703 16.956 1.00 98.19 401 GLY A O 1
ATOM 3123 N N . THR A 1 402 ? -10.147 21.580 17.212 1.00 98.69 402 THR A N 1
ATOM 3124 C CA . THR A 1 402 ? -10.764 21.084 15.974 1.00 98.69 402 THR A CA 1
ATOM 3125 C C . THR A 1 402 ? -12.076 20.344 16.217 1.00 98.69 402 THR A C 1
ATOM 3127 O O . THR A 1 402 ? -12.303 19.720 17.252 1.00 98.69 402 THR A O 1
ATOM 3130 N N . LYS A 1 403 ? -12.965 20.392 15.225 1.00 98.25 403 LYS A N 1
ATOM 3131 C CA . LYS A 1 403 ? -14.207 19.616 15.160 1.00 98.25 403 LYS A CA 1
ATOM 3132 C C . LYS A 1 403 ? -14.159 18.523 14.099 1.00 98.25 403 LYS A C 1
ATOM 3134 O O . LYS A 1 403 ? -15.168 17.865 13.877 1.00 98.25 403 LYS A O 1
ATOM 3139 N N . LEU A 1 404 ? -13.014 18.301 13.449 1.00 98.50 404 LEU A N 1
ATOM 3140 C CA . LEU A 1 404 ? -12.915 17.382 12.310 1.00 98.50 404 LEU A CA 1
ATOM 3141 C C . LEU A 1 404 ? -13.076 15.894 12.663 1.00 98.50 404 LEU A C 1
ATOM 3143 O O . LEU A 1 404 ? -13.261 15.092 11.752 1.00 98.50 404 LEU A O 1
ATOM 3147 N N . LYS A 1 405 ? -13.111 15.529 13.952 1.00 97.31 405 LYS A N 1
ATOM 3148 C CA . LYS A 1 405 ? -13.584 14.202 14.391 1.00 97.31 405 LYS A CA 1
ATOM 3149 C C . LYS A 1 405 ? -15.041 13.943 14.009 1.00 97.31 405 LYS A C 1
ATOM 3151 O O . LYS A 1 405 ? -15.427 12.812 13.741 1.00 97.31 405 LYS A O 1
ATOM 3156 N N . ASP A 1 406 ? -15.856 14.994 13.977 1.00 98.00 406 ASP A N 1
ATOM 3157 C CA . ASP A 1 406 ? -17.253 14.899 13.582 1.00 98.00 406 ASP A CA 1
ATOM 3158 C C . ASP A 1 406 ? -17.372 14.839 12.049 1.00 98.00 406 ASP A C 1
ATOM 3160 O O . ASP A 1 406 ? -16.999 15.767 11.321 1.00 98.00 406 ASP A O 1
ATOM 3164 N N . VAL A 1 407 ? -17.938 13.739 11.547 1.00 98.25 407 VAL A N 1
ATOM 3165 C CA . VAL A 1 407 ? -18.261 13.552 10.124 1.00 98.25 407 VAL A CA 1
ATOM 3166 C C . VAL A 1 407 ? -19.153 14.689 9.610 1.00 98.25 407 VAL A C 1
ATOM 3168 O O . VAL A 1 407 ? -18.961 15.156 8.485 1.00 98.25 407 VAL A O 1
ATOM 3171 N N . ALA A 1 408 ? -20.108 15.173 10.411 1.00 98.50 408 ALA A N 1
ATOM 3172 C CA . ALA A 1 408 ? -20.999 16.257 10.009 1.00 98.50 408 ALA A CA 1
ATOM 3173 C C . ALA A 1 408 ? -20.236 17.576 9.812 1.00 98.50 408 ALA A C 1
ATOM 3175 O O . ALA A 1 408 ? -20.507 18.296 8.849 1.00 98.50 408 ALA A O 1
ATOM 3176 N N . ALA A 1 409 ? -19.232 17.861 10.649 1.00 98.44 409 ALA A N 1
ATOM 3177 C CA . ALA A 1 409 ? -18.367 19.029 10.489 1.00 98.44 409 ALA A CA 1
ATOM 3178 C C . ALA A 1 409 ? -17.529 18.947 9.200 1.00 98.44 409 ALA A C 1
ATOM 3180 O O . ALA A 1 409 ? -17.478 19.918 8.437 1.00 98.44 409 ALA A O 1
ATOM 3181 N N . ARG A 1 410 ? -16.941 17.777 8.902 1.00 98.62 410 ARG A N 1
ATOM 3182 C CA . ARG A 1 410 ? -16.212 17.532 7.642 1.00 98.62 410 ARG A CA 1
ATOM 3183 C C . ARG A 1 410 ? -17.117 17.735 6.421 1.00 98.62 410 ARG A C 1
ATOM 3185 O O . ARG A 1 410 ? -16.754 18.469 5.499 1.00 98.62 410 ARG A O 1
ATOM 3192 N N . LYS A 1 411 ? -18.328 17.165 6.438 1.00 98.56 411 LYS A N 1
ATOM 3193 C CA . LYS A 1 411 ? -19.335 17.342 5.373 1.00 98.56 411 LYS A CA 1
ATOM 3194 C C . LYS A 1 411 ? -19.754 18.802 5.204 1.00 98.56 411 LYS A C 1
ATOM 3196 O O . LYS A 1 411 ? -19.815 19.284 4.076 1.00 98.56 411 LYS A O 1
ATOM 3201 N N . ALA A 1 412 ? -19.998 19.520 6.300 1.00 98.50 412 ALA A N 1
ATOM 3202 C CA . ALA A 1 412 ? -20.399 20.925 6.263 1.00 98.50 412 ALA A CA 1
ATOM 3203 C C . ALA A 1 412 ? -19.323 21.825 5.632 1.00 98.50 412 ALA A C 1
ATOM 3205 O O . ALA A 1 412 ? -19.654 22.712 4.845 1.00 98.50 412 ALA A O 1
ATOM 3206 N N . LEU A 1 413 ? -18.040 21.578 5.920 1.00 98.69 413 LEU A N 1
ATOM 3207 C CA . LEU A 1 413 ? -16.932 22.325 5.314 1.00 98.69 413 LEU A CA 1
ATOM 3208 C C . LEU A 1 413 ? -16.818 22.075 3.808 1.00 98.69 413 LEU A C 1
ATOM 3210 O O . LEU A 1 413 ? -16.655 23.027 3.046 1.00 98.69 413 LEU A O 1
ATOM 3214 N N . VAL A 1 414 ? -16.943 20.818 3.372 1.00 98.31 414 VAL A N 1
ATOM 3215 C CA . VAL A 1 414 ? -16.922 20.479 1.941 1.00 98.31 414 VAL A CA 1
ATOM 3216 C C . VAL A 1 414 ? -18.127 21.083 1.215 1.00 98.31 414 VAL A C 1
ATOM 3218 O O . VAL A 1 414 ? -17.953 21.727 0.180 1.00 98.31 414 VAL A O 1
ATOM 3221 N N . ALA A 1 415 ? -19.333 20.939 1.772 1.00 98.06 415 ALA A N 1
ATOM 3222 C CA . ALA A 1 415 ? -20.563 21.478 1.191 1.00 98.06 415 ALA A CA 1
ATOM 3223 C C . ALA A 1 415 ? -20.563 23.016 1.136 1.00 98.06 415 ALA A C 1
ATOM 3225 O O . ALA A 1 415 ? -21.002 23.602 0.149 1.00 98.06 415 ALA A O 1
ATOM 3226 N N . GLY A 1 416 ? -20.026 23.676 2.166 1.00 97.94 416 GLY A N 1
ATOM 3227 C CA . GLY A 1 416 ? -19.882 25.132 2.220 1.00 97.94 416 GLY A CA 1
ATOM 3228 C C . GLY A 1 416 ? -18.781 25.698 1.308 1.00 97.94 416 GLY A C 1
ATOM 3229 O O . GLY A 1 416 ? -18.667 26.919 1.157 1.00 97.94 416 GLY A O 1
ATOM 3230 N N . GLY A 1 417 ? -17.971 24.833 0.691 1.00 97.88 417 GLY A N 1
ATOM 3231 C CA . GLY A 1 417 ? -16.980 25.194 -0.316 1.00 97.88 417 GLY A CA 1
ATOM 3232 C C . GLY A 1 417 ? -15.879 26.135 0.188 1.00 97.88 417 GLY A C 1
ATOM 3233 O O . GLY A 1 417 ? -15.573 26.225 1.380 1.00 97.88 417 GLY A O 1
ATOM 3234 N N . ARG A 1 418 ? -15.259 26.871 -0.747 1.00 97.38 418 ARG A N 1
ATOM 3235 C CA . ARG A 1 418 ? -14.118 27.761 -0.454 1.00 97.38 418 ARG A CA 1
ATOM 3236 C C . ARG A 1 418 ? -14.443 28.815 0.599 1.00 97.38 418 ARG A C 1
ATOM 3238 O O . ARG A 1 418 ? -13.582 29.117 1.418 1.00 97.38 418 ARG A O 1
ATOM 3245 N N . SER A 1 419 ? -15.661 29.354 0.591 1.00 97.75 419 SER A N 1
ATOM 3246 C CA . SER A 1 419 ? -16.086 30.384 1.542 1.00 97.75 419 SER A CA 1
ATOM 3247 C C . SER A 1 419 ? -16.119 29.849 2.973 1.00 97.75 419 SER A C 1
ATOM 3249 O O . SER A 1 419 ? -15.572 30.492 3.867 1.00 97.75 419 SER A O 1
ATOM 3251 N N . ALA A 1 420 ? -16.679 28.652 3.190 1.00 98.25 420 ALA A N 1
ATOM 3252 C CA . ALA A 1 420 ? -16.702 28.029 4.513 1.00 98.25 420 ALA A CA 1
ATOM 3253 C C . ALA A 1 420 ? -15.291 27.682 5.006 1.00 98.25 420 ALA A C 1
ATOM 3255 O O . ALA A 1 420 ? -14.939 28.005 6.138 1.00 98.25 420 ALA A O 1
ATOM 3256 N N . VAL A 1 421 ? -14.448 27.103 4.146 1.00 98.44 421 VAL A N 1
ATOM 3257 C CA . VAL A 1 421 ? -13.055 26.770 4.495 1.00 98.44 421 VAL A CA 1
ATOM 3258 C C . VAL A 1 421 ? -12.221 28.025 4.783 1.00 98.44 421 VAL A C 1
ATOM 3260 O O . VAL A 1 421 ? -11.442 28.045 5.735 1.00 98.44 421 VAL A O 1
ATOM 3263 N N . ALA A 1 422 ? -12.398 29.101 4.011 1.00 98.06 422 ALA A N 1
ATOM 3264 C CA . ALA A 1 422 ? -11.695 30.365 4.230 1.00 98.06 422 ALA A CA 1
ATOM 3265 C C . ALA A 1 422 ? -12.146 31.080 5.517 1.00 98.06 422 ALA A C 1
ATOM 3267 O O . ALA A 1 422 ? -11.317 31.670 6.212 1.00 98.06 422 ALA A O 1
ATOM 3268 N N . ALA A 1 423 ? -13.435 31.011 5.855 1.00 98.25 423 ALA A N 1
ATOM 3269 C CA . ALA A 1 423 ? -13.984 31.603 7.075 1.00 98.25 423 ALA A CA 1
ATOM 3270 C C . ALA A 1 423 ? -13.788 30.727 8.326 1.00 98.25 423 ALA A C 1
ATOM 3272 O O . ALA A 1 423 ? -13.971 31.212 9.445 1.00 98.25 423 ALA A O 1
ATOM 3273 N N . SER A 1 424 ? -13.427 29.451 8.152 1.00 98.50 424 SER A N 1
ATOM 3274 C CA . SER A 1 424 ? -13.289 28.502 9.253 1.00 98.50 424 SER A CA 1
ATOM 3275 C C . SER A 1 424 ? -12.232 28.951 10.262 1.00 98.50 424 SER A C 1
ATOM 3277 O O . SER A 1 424 ? -11.121 29.354 9.903 1.00 98.50 424 SER A O 1
ATOM 3279 N N . LYS A 1 425 ? -12.595 28.847 11.540 1.00 98.31 425 LYS A N 1
ATOM 3280 C CA . LYS A 1 425 ? -11.708 29.059 12.692 1.00 98.31 425 LYS A CA 1
ATOM 3281 C C . LYS A 1 425 ? -11.253 27.740 13.323 1.00 98.31 425 LYS A C 1
ATOM 3283 O O . LYS A 1 425 ? -10.590 27.774 14.350 1.00 98.31 425 LYS A O 1
ATOM 3288 N N . ASP A 1 426 ? -11.623 26.609 12.724 1.00 98.69 426 ASP A N 1
ATOM 3289 C CA . ASP A 1 426 ? -11.163 25.287 13.143 1.00 98.69 426 ASP A CA 1
ATOM 3290 C C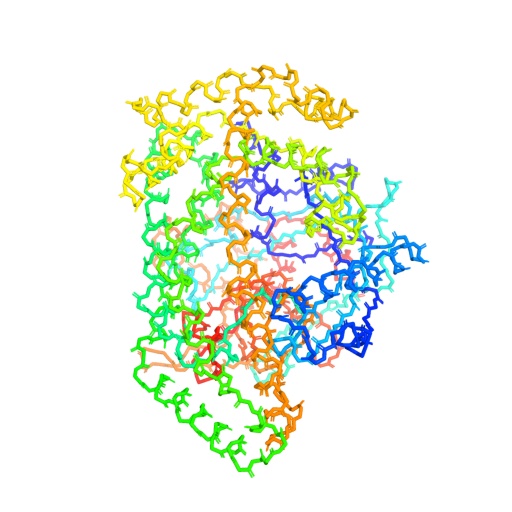 . ASP A 1 426 ? -9.633 25.222 13.062 1.00 98.69 426 ASP A C 1
ATOM 3292 O O . ASP A 1 426 ? -9.051 25.555 12.024 1.00 98.69 426 ASP A O 1
ATOM 3296 N N . SER A 1 427 ? -8.985 24.833 14.159 1.00 98.56 427 SER A N 1
ATOM 3297 C CA . SER A 1 427 ? -7.525 24.870 14.307 1.00 98.56 427 SER A CA 1
ATOM 3298 C C . SER A 1 427 ? -6.795 24.033 13.252 1.00 98.56 427 SER A C 1
ATOM 3300 O O . SER A 1 427 ? -5.804 24.505 12.690 1.00 98.56 427 SER A O 1
ATOM 3302 N N . MET A 1 428 ? -7.308 22.849 12.900 1.00 98.62 428 MET A N 1
ATOM 3303 C CA . MET A 1 428 ? -6.708 21.995 11.870 1.00 98.62 428 MET A CA 1
ATOM 3304 C C . MET A 1 428 ? -6.902 22.577 10.470 1.00 98.62 428 MET A C 1
ATOM 3306 O O . MET A 1 428 ? -5.971 22.566 9.669 1.00 98.62 428 MET A O 1
ATOM 3310 N N . ILE A 1 429 ? -8.059 23.181 10.172 1.00 98.81 429 ILE A N 1
ATOM 3311 C CA . ILE A 1 429 ? -8.267 23.891 8.895 1.00 98.81 429 ILE A CA 1
ATOM 3312 C C . ILE A 1 429 ? -7.372 25.131 8.792 1.00 98.81 429 ILE A C 1
ATOM 3314 O O . ILE A 1 429 ? -6.829 25.428 7.726 1.00 98.81 429 ILE A O 1
ATOM 3318 N N . VAL A 1 430 ? -7.198 25.883 9.882 1.00 98.62 430 VAL A N 1
ATOM 3319 C CA . VAL A 1 430 ? -6.265 27.019 9.935 1.00 98.62 430 VAL A CA 1
ATOM 3320 C C . VAL A 1 430 ? -4.836 26.545 9.674 1.00 98.62 430 VAL A C 1
ATOM 3322 O O . VAL A 1 430 ? -4.144 27.148 8.852 1.00 98.62 430 VAL A O 1
ATOM 3325 N N . LEU A 1 431 ? -4.407 25.463 10.324 1.00 98.31 431 LEU A N 1
ATOM 3326 C CA . LEU A 1 431 ? -3.083 24.881 10.135 1.00 98.31 431 LEU A CA 1
ATOM 3327 C C . LEU A 1 431 ? -2.887 24.373 8.697 1.00 98.31 431 LEU A C 1
ATOM 3329 O O . LEU A 1 431 ? -1.920 24.753 8.036 1.00 98.31 431 LEU A O 1
ATOM 3333 N N . ALA A 1 432 ? -3.841 23.610 8.165 1.00 98.69 432 ALA A N 1
ATOM 3334 C CA . ALA A 1 432 ? -3.796 23.084 6.805 1.00 98.69 432 ALA A CA 1
ATOM 3335 C C . ALA A 1 432 ? -3.718 24.193 5.743 1.00 98.69 432 ALA A C 1
ATOM 3337 O O . ALA A 1 432 ? -2.927 24.089 4.810 1.00 98.69 432 ALA A O 1
ATOM 3338 N N . ARG A 1 433 ? -4.458 25.301 5.899 1.00 98.62 433 ARG A N 1
ATOM 3339 C CA . ARG A 1 433 ? -4.364 26.456 4.982 1.00 98.62 433 ARG A CA 1
ATOM 3340 C C . ARG A 1 433 ? -2.987 27.117 4.977 1.00 98.62 433 ARG A C 1
ATOM 3342 O O . ARG A 1 433 ? -2.578 27.630 3.941 1.00 98.62 433 ARG A O 1
ATOM 3349 N N . LYS A 1 434 ? -2.287 27.126 6.115 1.00 98.06 434 LYS A N 1
ATOM 3350 C CA . LYS A 1 434 ? -0.913 27.645 6.208 1.00 98.06 434 LYS A CA 1
ATOM 3351 C C . LYS A 1 434 ? 0.098 26.694 5.563 1.00 98.06 434 LYS A C 1
ATOM 3353 O O . LYS A 1 434 ? 1.052 27.153 4.945 1.00 98.06 434 LYS A O 1
ATOM 3358 N N . ILE A 1 435 ? -0.122 25.385 5.693 1.00 98.50 435 ILE A N 1
ATOM 3359 C CA . ILE A 1 435 ? 0.759 24.345 5.147 1.00 98.50 435 ILE A CA 1
ATOM 3360 C C . ILE A 1 435 ? 0.575 24.167 3.633 1.00 98.50 435 ILE A C 1
ATOM 3362 O O . ILE A 1 435 ? 1.564 23.949 2.933 1.00 98.50 435 ILE A O 1
ATOM 3366 N N . ASP A 1 436 ? -0.655 24.261 3.111 1.00 98.56 436 ASP A N 1
ATOM 3367 C CA . ASP A 1 436 ? -0.970 23.895 1.720 1.00 98.56 436 ASP A CA 1
ATOM 3368 C C . ASP A 1 436 ? -0.086 24.588 0.666 1.00 98.56 436 ASP A C 1
ATOM 3370 O O . ASP A 1 436 ? 0.409 23.882 -0.214 1.00 98.56 436 ASP A O 1
ATOM 3374 N N . PRO A 1 437 ? 0.205 25.906 0.742 1.00 98.38 437 PRO A N 1
ATOM 3375 C CA . PRO A 1 437 ? 1.088 26.556 -0.227 1.00 98.38 437 PRO A CA 1
ATOM 3376 C C . PRO A 1 437 ? 2.499 25.951 -0.267 1.00 98.38 437 PRO A C 1
ATOM 3378 O O . PRO A 1 437 ? 3.030 25.710 -1.349 1.00 98.38 437 PRO A O 1
ATOM 3381 N N . LEU A 1 438 ? 3.082 25.646 0.898 1.00 98.38 438 LEU A N 1
ATOM 3382 C CA . LEU A 1 438 ? 4.415 25.042 1.007 1.00 98.38 438 LEU A CA 1
ATOM 3383 C C . LEU A 1 438 ? 4.407 23.593 0.508 1.00 98.38 438 LEU A C 1
ATOM 3385 O O . LEU A 1 438 ? 5.294 23.176 -0.233 1.00 98.38 438 LEU A O 1
ATOM 3389 N N . ALA A 1 439 ? 3.368 22.837 0.863 1.00 98.19 439 ALA A N 1
ATOM 3390 C CA . ALA A 1 439 ? 3.197 21.464 0.402 1.00 98.19 439 ALA A CA 1
ATOM 3391 C C . ALA A 1 439 ? 2.980 21.387 -1.119 1.00 98.19 439 ALA A C 1
ATOM 3393 O O . ALA A 1 439 ? 3.463 20.461 -1.769 1.00 98.19 439 ALA A O 1
ATOM 3394 N N . ARG A 1 440 ? 2.279 22.362 -1.711 1.00 97.62 440 ARG A N 1
ATOM 3395 C CA . ARG A 1 440 ? 2.142 22.477 -3.170 1.00 97.62 440 ARG A CA 1
ATOM 3396 C C . ARG A 1 440 ? 3.453 22.843 -3.836 1.00 97.62 440 ARG A C 1
ATOM 3398 O O . ARG A 1 440 ? 3.755 22.258 -4.861 1.00 97.62 440 ARG A O 1
ATOM 3405 N N . GLN A 1 441 ? 4.238 23.747 -3.255 1.00 97.88 441 GLN A N 1
ATOM 3406 C CA . GLN A 1 441 ? 5.558 24.081 -3.784 1.00 97.88 441 GLN A CA 1
ATOM 3407 C C . GLN A 1 441 ? 6.474 22.850 -3.827 1.00 97.88 441 GLN A C 1
ATOM 3409 O O . GLN A 1 441 ? 7.055 22.567 -4.874 1.00 97.88 441 GLN A O 1
ATOM 3414 N N . ALA A 1 442 ? 6.541 22.082 -2.733 1.00 97.75 442 ALA A N 1
ATOM 3415 C CA . ALA A 1 442 ? 7.302 20.834 -2.688 1.00 97.75 442 ALA A CA 1
ATOM 3416 C C . ALA A 1 442 ? 6.801 19.828 -3.741 1.00 97.75 442 ALA A C 1
ATOM 3418 O O . ALA A 1 442 ? 7.602 19.255 -4.481 1.00 97.75 442 ALA A O 1
ATOM 3419 N N . ARG A 1 443 ? 5.477 19.666 -3.873 1.00 96.88 443 ARG A N 1
ATOM 3420 C CA . ARG A 1 443 ? 4.875 18.802 -4.899 1.00 96.88 443 ARG A CA 1
ATOM 3421 C C . ARG A 1 443 ? 5.209 19.260 -6.319 1.00 96.88 443 ARG A C 1
ATOM 3423 O O . ARG A 1 443 ? 5.609 18.433 -7.124 1.00 96.88 443 ARG A O 1
ATOM 3430 N N . THR A 1 444 ? 5.070 20.547 -6.627 1.00 96.31 444 THR A N 1
ATOM 3431 C CA . THR A 1 444 ? 5.368 21.103 -7.955 1.00 96.31 444 THR A CA 1
ATOM 3432 C C . THR A 1 444 ? 6.833 20.904 -8.322 1.00 96.31 444 THR A C 1
ATOM 3434 O O . THR A 1 444 ? 7.107 20.502 -9.445 1.00 96.31 444 THR A O 1
ATOM 3437 N N . PHE A 1 445 ? 7.767 21.096 -7.382 1.00 97.62 445 PHE A N 1
ATOM 3438 C CA . PHE A 1 445 ? 9.174 20.763 -7.618 1.00 97.62 445 PHE A CA 1
ATOM 3439 C C . PHE A 1 445 ? 9.337 19.298 -8.034 1.00 97.62 445 PHE A C 1
ATOM 3441 O O . PHE A 1 445 ? 9.958 19.020 -9.054 1.00 97.62 445 PHE A O 1
ATOM 3448 N N . LYS A 1 446 ? 8.750 18.360 -7.280 1.00 97.50 446 LYS A N 1
ATOM 3449 C CA . LYS A 1 446 ? 8.845 16.934 -7.608 1.00 97.50 446 LYS A CA 1
ATOM 3450 C C . LYS A 1 446 ? 8.231 16.632 -8.975 1.00 97.50 446 LYS A C 1
ATOM 3452 O O . LYS A 1 446 ? 8.868 15.993 -9.803 1.00 97.50 446 LYS A O 1
ATOM 3457 N N . GLU A 1 447 ? 7.017 17.110 -9.221 1.00 95.81 447 GLU A N 1
ATOM 3458 C CA . GLU A 1 447 ? 6.296 16.828 -10.460 1.00 95.81 447 GLU A CA 1
ATOM 3459 C C . GLU A 1 447 ? 7.020 17.382 -11.698 1.00 95.81 447 GLU A C 1
ATOM 3461 O O . GLU A 1 447 ? 7.102 16.681 -12.708 1.00 95.81 447 GLU A O 1
ATOM 3466 N N . ASP A 1 448 ? 7.554 18.604 -11.617 1.00 95.00 448 ASP A N 1
ATOM 3467 C CA . ASP A 1 448 ? 8.138 19.312 -12.761 1.00 95.00 448 ASP A CA 1
ATOM 3468 C C . ASP A 1 448 ? 9.619 18.956 -12.979 1.00 95.00 448 ASP A C 1
ATOM 3470 O O . ASP A 1 448 ? 10.043 18.747 -14.115 1.00 95.00 448 ASP A O 1
ATOM 3474 N N . GLU A 1 449 ? 10.415 18.873 -11.908 1.00 95.88 449 GLU A N 1
ATOM 3475 C CA . GLU A 1 449 ? 11.878 18.718 -11.988 1.00 95.88 449 GLU A CA 1
ATOM 3476 C C . GLU A 1 449 ? 12.354 17.266 -11.862 1.00 95.88 449 GLU A C 1
ATOM 3478 O O . GLU A 1 449 ? 13.514 16.978 -12.177 1.00 95.88 449 GLU A O 1
ATOM 3483 N N . VAL A 1 450 ? 11.491 16.360 -11.385 1.00 97.56 450 VAL A N 1
ATOM 3484 C CA . VAL A 1 450 ? 11.832 14.951 -11.133 1.00 97.56 450 VAL A CA 1
ATOM 3485 C C . VAL A 1 450 ? 10.929 14.025 -11.938 1.00 97.56 450 VAL A C 1
ATOM 3487 O O . VAL A 1 450 ? 11.404 13.404 -12.8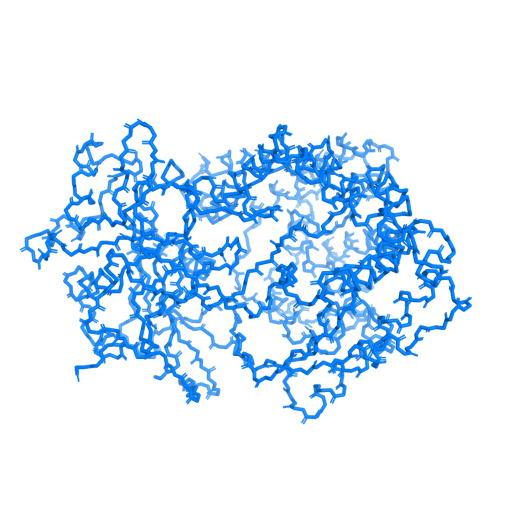87 1.00 97.56 450 VAL A O 1
ATOM 3490 N N . ASP A 1 451 ? 9.636 13.955 -11.619 1.00 96.44 451 ASP A N 1
ATOM 3491 C CA . ASP A 1 451 ? 8.729 12.950 -12.184 1.00 96.44 451 ASP A CA 1
ATOM 3492 C C . ASP A 1 451 ? 8.578 13.122 -13.704 1.00 96.44 451 ASP A C 1
ATOM 3494 O O . ASP A 1 451 ? 8.669 12.149 -14.453 1.00 96.44 451 ASP A O 1
ATOM 3498 N N . ALA A 1 452 ? 8.387 14.355 -14.189 1.00 95.62 452 ALA A N 1
ATOM 3499 C CA . ALA A 1 452 ? 8.266 14.633 -15.620 1.00 95.62 452 ALA A CA 1
ATOM 3500 C C . ALA A 1 452 ? 9.531 14.247 -16.412 1.00 95.62 452 ALA A C 1
ATOM 3502 O O . ALA A 1 452 ? 9.435 13.634 -17.481 1.00 95.62 452 ALA A O 1
ATOM 3503 N N . VAL A 1 453 ? 10.709 14.552 -15.857 1.00 96.75 453 VAL A N 1
ATOM 3504 C CA . VAL A 1 453 ? 12.020 14.238 -16.445 1.00 96.75 453 VAL A CA 1
ATOM 3505 C C . VAL A 1 453 ? 12.251 12.726 -16.464 1.00 96.75 453 VAL A C 1
ATOM 3507 O O . VAL A 1 453 ? 12.551 12.147 -17.513 1.00 96.75 453 VAL A O 1
ATOM 3510 N N . GLN A 1 454 ? 12.056 12.066 -15.319 1.00 97.19 454 GLN A N 1
ATOM 3511 C CA . GLN A 1 454 ? 12.238 10.623 -15.183 1.00 97.19 454 GLN A CA 1
ATOM 3512 C C . GLN A 1 454 ? 11.268 9.844 -16.069 1.00 97.19 454 GLN A C 1
ATOM 3514 O O . GLN A 1 454 ? 11.677 8.863 -16.680 1.00 97.19 454 GLN A O 1
ATOM 3519 N N . LYS A 1 455 ? 10.016 10.291 -16.215 1.00 95.19 455 LYS A N 1
ATOM 3520 C CA . LYS A 1 455 ? 9.023 9.610 -17.058 1.00 95.19 455 LYS A CA 1
ATOM 3521 C C . LYS A 1 455 ? 9.393 9.661 -18.539 1.00 95.19 455 LYS A C 1
ATOM 3523 O O . LYS A 1 455 ? 9.394 8.631 -19.207 1.00 95.19 455 LYS A O 1
ATOM 3528 N N . ARG A 1 456 ? 9.816 10.827 -19.046 1.00 93.38 456 ARG A N 1
ATOM 3529 C CA . ARG A 1 456 ? 10.268 10.958 -20.443 1.00 93.38 456 ARG A CA 1
ATOM 3530 C C . ARG A 1 456 ? 11.526 10.132 -20.726 1.00 93.38 456 ARG A C 1
ATOM 3532 O O . ARG A 1 456 ? 11.644 9.536 -21.795 1.00 93.38 456 ARG A O 1
ATOM 3539 N N . ALA A 1 457 ? 12.475 10.099 -19.794 1.00 95.75 457 ALA A N 1
ATOM 3540 C CA . ALA A 1 457 ? 13.666 9.266 -19.923 1.00 95.75 457 ALA A CA 1
ATOM 3541 C C . ALA A 1 457 ? 13.334 7.764 -19.809 1.00 95.75 457 ALA A C 1
ATOM 3543 O O . ALA A 1 457 ? 13.817 6.967 -20.614 1.00 95.75 457 ALA A O 1
ATOM 3544 N N . GLY A 1 458 ? 12.453 7.395 -18.878 1.00 95.75 458 GLY A N 1
ATOM 3545 C CA . GLY A 1 458 ? 11.956 6.036 -18.663 1.00 95.75 458 GLY A CA 1
ATOM 3546 C C . GLY A 1 458 ? 11.250 5.465 -19.889 1.00 95.75 458 GLY A C 1
ATOM 3547 O O . GLY A 1 458 ? 11.522 4.334 -20.277 1.00 95.75 458 GLY A O 1
ATOM 3548 N N . GLU A 1 459 ? 10.449 6.270 -20.589 1.00 93.94 459 GLU A N 1
ATOM 3549 C CA . GLU A 1 459 ? 9.854 5.902 -21.882 1.00 93.94 459 GLU A CA 1
ATOM 3550 C C . GLU A 1 459 ? 10.896 5.477 -22.918 1.00 93.94 459 GLU A C 1
ATOM 3552 O O . GLU A 1 459 ? 10.715 4.481 -23.621 1.00 93.94 459 GLU A O 1
ATOM 3557 N N . ARG A 1 460 ? 12.017 6.200 -23.000 1.00 94.81 460 ARG A N 1
ATOM 3558 C CA . ARG A 1 460 ? 13.105 5.873 -23.932 1.00 94.81 460 ARG A CA 1
ATOM 3559 C C . ARG A 1 460 ? 13.840 4.605 -23.510 1.00 94.81 460 ARG A C 1
ATOM 3561 O O . ARG A 1 460 ? 14.178 3.792 -24.368 1.00 94.81 460 ARG A O 1
ATOM 3568 N N . ILE A 1 461 ? 14.030 4.393 -22.206 1.00 96.19 461 ILE A N 1
ATOM 3569 C CA . ILE A 1 461 ? 14.582 3.139 -21.671 1.00 96.19 461 ILE A CA 1
ATOM 3570 C C . ILE A 1 461 ? 13.640 1.965 -21.970 1.00 96.19 461 ILE A C 1
ATOM 3572 O O . ILE A 1 461 ? 14.104 0.901 -22.376 1.00 96.19 461 ILE A O 1
ATOM 3576 N N . ALA A 1 462 ? 12.324 2.145 -21.840 1.00 95.19 462 ALA A N 1
ATOM 3577 C CA . ALA A 1 462 ? 11.336 1.124 -22.177 1.00 95.19 462 ALA A CA 1
ATOM 3578 C C . ALA A 1 462 ? 11.380 0.756 -23.668 1.00 95.19 462 ALA A C 1
ATOM 3580 O O . ALA A 1 462 ? 11.434 -0.427 -24.003 1.00 95.19 462 ALA A O 1
ATOM 3581 N N . GLN A 1 463 ? 11.455 1.750 -24.559 1.00 93.75 463 GLN A N 1
ATOM 3582 C CA . GLN A 1 463 ? 11.627 1.529 -26.000 1.00 93.75 463 GLN A CA 1
ATOM 3583 C C . GLN A 1 463 ? 12.929 0.783 -26.316 1.00 93.75 463 GLN A C 1
ATOM 3585 O O . GLN A 1 463 ? 12.911 -0.186 -27.079 1.00 93.75 463 GLN A O 1
ATOM 3590 N N . ALA A 1 464 ? 14.044 1.182 -25.695 1.00 94.88 464 ALA A N 1
ATOM 3591 C CA . ALA A 1 464 ? 15.326 0.496 -25.836 1.00 94.88 464 ALA A CA 1
ATOM 3592 C C . ALA A 1 464 ? 15.235 -0.965 -25.382 1.00 94.88 464 ALA A C 1
ATOM 3594 O O . ALA A 1 464 ? 15.686 -1.868 -26.086 1.00 94.88 464 ALA A O 1
ATOM 3595 N N . ARG A 1 465 ? 14.591 -1.209 -24.236 1.00 94.31 465 ARG A N 1
ATOM 3596 C CA . ARG A 1 465 ? 14.396 -2.544 -23.664 1.00 94.31 465 ARG A CA 1
ATOM 3597 C C . ARG A 1 465 ? 13.558 -3.427 -24.583 1.00 94.31 465 ARG A C 1
ATOM 3599 O O . ARG A 1 465 ? 13.956 -4.554 -24.860 1.00 94.31 465 ARG A O 1
ATOM 3606 N N . TRP A 1 466 ? 12.446 -2.916 -25.109 1.00 94.56 466 TRP A N 1
ATOM 3607 C CA . TRP A 1 466 ? 11.604 -3.664 -26.045 1.00 94.56 466 TRP A CA 1
ATOM 3608 C C . TRP A 1 466 ? 12.306 -3.964 -27.363 1.00 94.56 466 TRP A C 1
ATOM 3610 O O . TRP A 1 466 ? 12.143 -5.059 -27.896 1.00 94.56 466 TRP A O 1
ATOM 3620 N N . LYS A 1 467 ? 13.115 -3.032 -27.875 1.00 93.56 467 LYS A N 1
ATOM 3621 C CA . LYS A 1 467 ? 13.901 -3.266 -29.089 1.00 93.56 467 LYS A CA 1
ATOM 3622 C C . LYS A 1 467 ? 15.012 -4.295 -28.867 1.00 93.56 467 LYS A C 1
ATOM 3624 O O . LYS A 1 467 ? 15.273 -5.102 -29.752 1.00 93.56 467 LYS A O 1
ATOM 3629 N N . ALA A 1 468 ? 15.643 -4.281 -27.694 1.00 92.25 468 ALA A N 1
ATOM 3630 C CA . ALA A 1 468 ? 16.730 -5.189 -27.347 1.00 92.25 468 ALA A CA 1
ATOM 3631 C C . ALA A 1 468 ? 16.258 -6.614 -27.015 1.00 92.25 468 ALA A C 1
ATOM 3633 O O . ALA A 1 468 ? 16.909 -7.575 -27.421 1.00 92.25 468 ALA A O 1
ATOM 3634 N N . PHE A 1 469 ? 15.158 -6.749 -26.268 1.00 90.00 469 PHE A N 1
ATOM 3635 C CA . PHE A 1 469 ? 14.772 -8.010 -25.619 1.00 90.00 469 PHE A CA 1
ATOM 3636 C C . PHE A 1 469 ? 13.325 -8.440 -25.890 1.00 90.00 469 PHE A C 1
ATOM 3638 O O . PHE A 1 469 ? 12.897 -9.501 -25.438 1.00 90.00 469 PHE A O 1
ATOM 3645 N N . GLY A 1 470 ? 12.552 -7.636 -26.621 1.00 89.94 470 GLY A N 1
ATOM 3646 C CA . GLY A 1 470 ? 11.116 -7.844 -26.774 1.00 89.94 470 GLY A CA 1
ATOM 3647 C C . GLY A 1 470 ? 10.324 -7.463 -25.519 1.00 89.94 470 GLY A C 1
ATOM 3648 O O . GLY A 1 470 ? 10.814 -6.798 -24.605 1.00 89.94 470 GLY A O 1
ATOM 3649 N N . ARG A 1 471 ? 9.052 -7.868 -25.487 1.00 88.12 471 ARG A N 1
ATOM 3650 C CA . ARG A 1 471 ? 8.079 -7.522 -24.433 1.00 88.12 471 ARG A CA 1
ATOM 3651 C C . ARG A 1 471 ? 7.840 -8.677 -23.451 1.00 88.12 471 ARG A C 1
ATOM 3653 O O . ARG A 1 471 ? 6.716 -8.906 -23.027 1.00 88.12 471 ARG A O 1
ATOM 3660 N N . THR A 1 472 ? 8.885 -9.441 -23.144 1.00 83.88 472 THR A N 1
ATOM 3661 C CA . THR A 1 472 ? 8.805 -10.656 -22.311 1.00 83.88 472 THR A CA 1
ATOM 3662 C C . THR A 1 472 ? 8.958 -10.384 -20.816 1.00 83.88 472 THR A C 1
ATOM 3664 O O . THR A 1 472 ? 8.547 -11.208 -20.005 1.00 83.88 472 THR A O 1
ATOM 3667 N N . LEU A 1 473 ? 9.533 -9.239 -20.438 1.00 85.62 473 LEU A N 1
ATOM 3668 C CA . LEU A 1 473 ? 9.652 -8.826 -19.042 1.00 85.62 473 LEU A CA 1
ATOM 3669 C C . LEU A 1 473 ? 8.324 -8.237 -18.550 1.00 85.62 473 LEU A C 1
ATOM 3671 O O . LEU A 1 473 ? 7.735 -7.386 -19.221 1.00 85.62 473 LEU A O 1
ATOM 3675 N N . SER A 1 474 ? 7.877 -8.650 -17.367 1.00 91.31 474 SER A N 1
ATOM 3676 C CA . SER A 1 474 ? 6.723 -8.048 -16.692 1.00 91.31 474 SER A CA 1
ATOM 3677 C C . SER A 1 474 ? 7.015 -6.597 -16.283 1.00 91.31 474 SER A C 1
ATOM 3679 O O . SER A 1 474 ? 8.161 -6.276 -15.956 1.00 91.31 474 SER A O 1
ATOM 3681 N N . PRO A 1 475 ? 6.014 -5.699 -16.279 1.00 95.19 475 PRO A N 1
ATOM 3682 C CA . PRO A 1 475 ? 6.203 -4.367 -15.722 1.00 95.19 475 PRO A CA 1
ATOM 3683 C C . PRO A 1 475 ? 6.367 -4.454 -14.201 1.00 95.19 475 PRO A C 1
ATOM 3685 O O . PRO A 1 475 ? 5.874 -5.397 -13.573 1.00 95.19 475 PRO A O 1
ATOM 3688 N N . ASP A 1 476 ? 6.982 -3.434 -13.602 1.00 97.19 476 ASP A N 1
ATOM 3689 C CA . ASP A 1 476 ? 6.966 -3.274 -12.146 1.00 97.19 476 ASP A CA 1
ATOM 3690 C C . ASP A 1 476 ? 5.536 -3.297 -11.600 1.00 97.19 476 ASP A C 1
ATOM 3692 O O . ASP A 1 476 ? 4.581 -2.963 -12.308 1.00 97.19 476 ASP A O 1
ATOM 3696 N N . ALA A 1 477 ? 5.374 -3.749 -10.361 1.00 97.69 477 ALA A N 1
ATOM 3697 C CA . ALA A 1 477 ? 4.094 -3.740 -9.673 1.00 97.69 477 ALA A CA 1
ATOM 3698 C C . ALA A 1 477 ? 3.557 -2.307 -9.500 1.00 97.69 477 ALA A C 1
ATOM 3700 O O . ALA A 1 477 ? 4.322 -1.360 -9.331 1.00 97.69 477 ALA A O 1
ATOM 3701 N N . THR A 1 478 ? 2.235 -2.157 -9.589 1.00 96.69 478 THR A N 1
ATOM 3702 C CA . THR A 1 478 ? 1.538 -0.853 -9.594 1.00 96.69 478 THR A CA 1
ATOM 3703 C C . THR A 1 478 ? 0.196 -0.908 -8.859 1.00 96.69 478 THR A C 1
ATOM 3705 O O . THR A 1 478 ? -0.719 -0.159 -9.186 1.00 96.69 478 THR A O 1
ATOM 3708 N N . PHE A 1 479 ? 0.022 -1.869 -7.951 1.00 96.75 479 PHE A N 1
ATOM 3709 C CA . PHE A 1 479 ? -1.236 -2.179 -7.265 1.00 96.75 479 PHE A CA 1
ATOM 3710 C C . PHE A 1 479 ? -2.412 -2.506 -8.205 1.00 96.75 479 PHE A C 1
ATOM 3712 O O . PHE A 1 479 ? -3.580 -2.463 -7.822 1.00 96.75 479 PHE A O 1
ATOM 3719 N N . THR A 1 480 ? -2.112 -2.892 -9.447 1.00 96.75 480 THR A N 1
ATOM 3720 C CA . THR A 1 480 ? -3.077 -3.450 -10.402 1.00 96.75 480 THR A CA 1
ATOM 3721 C C . THR A 1 480 ? -3.028 -4.970 -10.390 1.00 96.75 480 THR A C 1
ATOM 3723 O O . THR A 1 480 ? -2.051 -5.555 -9.921 1.00 96.75 480 THR A O 1
ATOM 3726 N N . LEU A 1 481 ? -4.070 -5.610 -10.927 1.00 96.75 481 LEU A N 1
ATOM 3727 C CA . LEU A 1 481 ? -4.155 -7.066 -10.995 1.00 96.75 481 LEU A CA 1
ATOM 3728 C C . LEU A 1 481 ? -2.946 -7.655 -11.738 1.00 96.75 481 LEU A C 1
ATOM 3730 O O . LEU A 1 481 ? -2.683 -7.293 -12.887 1.00 96.75 481 LEU A O 1
ATOM 3734 N N . ARG A 1 482 ? -2.250 -8.597 -11.101 1.00 96.94 482 ARG A N 1
ATOM 3735 C CA . ARG A 1 482 ? -1.199 -9.435 -11.687 1.00 96.94 482 ARG A CA 1
ATOM 3736 C C . ARG A 1 482 ? -1.496 -10.903 -11.411 1.00 96.94 482 ARG A C 1
ATOM 3738 O O . ARG A 1 482 ? -2.146 -11.239 -10.425 1.00 96.94 482 ARG A O 1
ATOM 3745 N N . LEU A 1 483 ? -0.977 -11.761 -12.283 1.00 96.62 483 LEU A N 1
ATOM 3746 C CA . LEU A 1 483 ? -0.981 -13.206 -12.102 1.00 96.62 483 LEU A CA 1
ATOM 3747 C C . LEU A 1 483 ? 0.466 -13.681 -11.968 1.00 96.62 483 LEU A C 1
ATOM 3749 O O . LEU A 1 483 ? 1.224 -13.635 -12.937 1.00 96.62 483 LEU A O 1
ATOM 3753 N N . ALA A 1 484 ? 0.837 -14.119 -10.771 1.00 97.38 484 ALA A N 1
ATOM 3754 C CA . ALA A 1 484 ? 2.065 -14.859 -10.527 1.00 97.38 484 ALA A CA 1
ATOM 3755 C C . ALA A 1 484 ? 1.769 -16.364 -10.537 1.00 97.38 484 ALA A C 1
ATOM 3757 O O . ALA A 1 484 ? 0.636 -16.795 -10.320 1.00 97.38 484 ALA A O 1
ATOM 3758 N N . PHE A 1 485 ? 2.784 -17.180 -10.792 1.00 97.38 485 PHE A N 1
ATOM 3759 C CA . PHE A 1 485 ? 2.688 -18.632 -10.690 1.00 97.38 485 PHE A CA 1
ATOM 3760 C C . PHE A 1 485 ? 3.969 -19.188 -10.084 1.00 97.38 485 PHE A C 1
ATOM 3762 O O . PHE A 1 485 ? 5.024 -18.557 -10.152 1.00 97.38 485 PHE A O 1
ATOM 3769 N N . GLY A 1 486 ? 3.874 -20.365 -9.483 1.00 97.75 486 GLY A N 1
ATOM 3770 C CA . GLY A 1 486 ? 5.004 -21.008 -8.838 1.00 97.75 486 GLY A CA 1
ATOM 3771 C C . GLY A 1 486 ? 4.703 -22.446 -8.458 1.00 97.75 486 GLY A C 1
ATOM 3772 O O . GLY A 1 486 ? 3.631 -22.971 -8.746 1.00 97.75 486 GLY A O 1
ATOM 3773 N N . VAL A 1 487 ? 5.671 -23.084 -7.814 1.00 98.44 487 VAL A N 1
ATOM 3774 C CA . VAL A 1 487 ? 5.565 -24.471 -7.364 1.00 98.44 487 VAL A CA 1
ATOM 3775 C C . VAL A 1 487 ? 5.597 -24.511 -5.844 1.00 98.44 487 VAL A C 1
ATOM 3777 O O . VAL A 1 487 ? 6.408 -23.816 -5.226 1.00 98.44 487 VAL A O 1
ATOM 3780 N N . VAL A 1 488 ? 4.735 -25.320 -5.234 1.00 98.69 488 VAL A N 1
ATOM 3781 C CA . VAL A 1 488 ? 4.795 -25.629 -3.797 1.00 98.69 488 VAL A CA 1
ATOM 3782 C C . VAL A 1 488 ? 6.064 -26.437 -3.549 1.00 98.69 488 VAL A C 1
ATOM 3784 O O . VAL A 1 488 ? 6.201 -27.554 -4.050 1.00 98.69 488 VAL A O 1
ATOM 3787 N N . LYS A 1 489 ? 7.057 -25.851 -2.872 1.00 98.19 489 LYS A N 1
ATOM 3788 C CA . LYS A 1 489 ? 8.422 -26.398 -2.899 1.00 98.19 489 LYS A CA 1
ATOM 3789 C C . LYS A 1 489 ? 9.209 -26.096 -1.622 1.00 98.19 489 LYS A C 1
ATOM 3791 O O . LYS A 1 489 ? 9.284 -24.925 -1.232 1.00 98.19 489 LYS A O 1
ATOM 3796 N N . PRO A 1 490 ? 9.894 -27.099 -1.036 1.00 97.81 490 PRO A N 1
ATOM 3797 C CA . PRO A 1 490 ? 10.806 -26.873 0.079 1.00 97.81 490 PRO A CA 1
ATOM 3798 C C . PRO A 1 490 ? 11.991 -25.985 -0.333 1.00 97.81 490 PRO A C 1
ATOM 3800 O O . PRO A 1 490 ? 12.239 -25.742 -1.522 1.00 97.81 490 PRO A O 1
ATOM 3803 N N . PHE A 1 491 ? 12.746 -25.490 0.643 1.00 97.50 491 PHE A N 1
ATOM 3804 C CA . PHE A 1 491 ? 13.912 -24.641 0.389 1.00 97.50 491 PHE A CA 1
ATOM 3805 C C . PHE A 1 491 ? 15.041 -24.892 1.390 1.00 97.50 491 PHE A C 1
ATOM 3807 O O . PHE A 1 491 ? 14.780 -25.320 2.515 1.00 97.50 491 PHE A O 1
ATOM 3814 N N . PRO A 1 492 ? 16.306 -24.669 0.998 1.00 96.56 492 PRO A N 1
ATOM 3815 C CA . PRO A 1 492 ? 17.418 -24.771 1.927 1.00 96.56 492 PRO A CA 1
ATOM 3816 C C . PRO A 1 492 ? 17.457 -23.551 2.857 1.00 96.56 492 PRO A C 1
ATOM 3818 O O . PRO A 1 492 ? 17.433 -22.416 2.390 1.00 96.56 492 PRO A O 1
ATOM 3821 N N . ALA A 1 493 ? 17.586 -23.775 4.164 1.00 93.25 493 ALA A N 1
ATOM 3822 C CA . ALA A 1 493 ? 17.860 -22.718 5.139 1.00 93.25 493 ALA A CA 1
ATOM 3823 C C . ALA A 1 493 ? 18.630 -23.281 6.339 1.00 93.25 493 ALA A C 1
ATOM 3825 O O . ALA A 1 493 ? 18.396 -24.411 6.763 1.00 93.25 493 ALA A O 1
ATOM 3826 N N . GLY A 1 494 ? 19.578 -22.513 6.886 1.00 87.12 494 GLY A N 1
ATOM 3827 C CA . GLY A 1 494 ? 20.292 -22.892 8.116 1.00 87.12 494 GLY A CA 1
ATOM 3828 C C . GLY A 1 494 ? 21.030 -24.241 8.064 1.00 87.12 494 GLY A C 1
ATOM 3829 O O . GLY A 1 494 ? 21.199 -24.878 9.098 1.00 87.12 494 GLY A O 1
ATOM 3830 N N . GLY A 1 495 ? 21.443 -24.703 6.877 1.00 92.75 495 GLY A N 1
ATOM 3831 C CA . GLY A 1 495 ? 22.102 -26.005 6.694 1.00 92.75 495 GLY A CA 1
ATOM 3832 C C . GLY A 1 495 ? 21.159 -27.217 6.659 1.00 92.75 495 GLY A C 1
ATOM 3833 O O . GLY A 1 495 ? 21.640 -28.347 6.650 1.00 92.75 495 GLY A O 1
ATOM 3834 N N . THR A 1 496 ? 19.841 -27.003 6.615 1.00 95.62 496 THR A N 1
ATOM 3835 C CA . THR A 1 496 ? 18.818 -28.047 6.451 1.00 95.62 496 THR A CA 1
ATOM 3836 C C . THR A 1 496 ? 17.868 -27.719 5.292 1.00 95.62 496 THR A C 1
ATOM 3838 O O . THR A 1 496 ? 17.992 -26.674 4.649 1.00 95.62 496 THR A O 1
ATOM 3841 N N . ILE A 1 497 ? 16.924 -28.619 5.013 1.00 96.75 497 ILE A N 1
ATOM 3842 C CA . ILE A 1 497 ? 15.793 -28.380 4.115 1.00 96.75 497 ILE A CA 1
ATOM 3843 C C . ILE A 1 497 ? 14.565 -28.052 4.959 1.00 96.75 497 ILE A C 1
ATOM 3845 O O . ILE A 1 497 ? 14.134 -28.860 5.782 1.00 96.75 497 ILE A O 1
ATOM 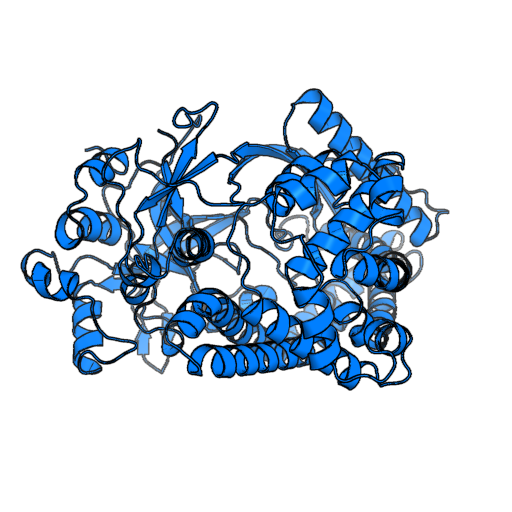3849 N N . VAL A 1 498 ? 14.002 -26.870 4.737 1.00 97.50 498 VAL A N 1
ATOM 3850 C CA . VAL A 1 498 ? 12.722 -26.461 5.308 1.00 97.50 498 VAL A CA 1
ATOM 3851 C C . VAL A 1 498 ? 11.605 -27.069 4.450 1.00 97.50 498 VAL A C 1
ATOM 3853 O O . VAL A 1 498 ? 11.604 -26.840 3.234 1.00 97.50 498 VAL A O 1
ATOM 3856 N N . PRO A 1 499 ? 10.684 -27.863 5.034 1.00 97.44 499 PRO A N 1
ATOM 3857 C CA . PRO A 1 499 ? 9.551 -28.441 4.311 1.00 97.44 499 PRO A CA 1
ATOM 3858 C C . PRO A 1 499 ? 8.674 -27.375 3.653 1.00 97.44 499 PRO A C 1
ATOM 3860 O O . PRO A 1 499 ? 8.678 -26.223 4.074 1.00 97.44 499 PRO A O 1
ATOM 3863 N N . ALA A 1 500 ? 7.883 -27.750 2.647 1.00 98.00 500 ALA A N 1
ATOM 3864 C CA . ALA A 1 500 ? 6.978 -26.805 1.993 1.00 98.00 500 ALA A CA 1
ATOM 3865 C C . ALA A 1 500 ? 5.733 -26.466 2.831 1.00 98.00 500 ALA A C 1
ATOM 3867 O O . ALA A 1 500 ? 4.983 -25.572 2.456 1.00 98.00 500 ALA A O 1
ATOM 3868 N N . ARG A 1 501 ? 5.481 -27.200 3.923 1.00 98.12 501 ARG A N 1
ATOM 3869 C CA . ARG A 1 501 ? 4.246 -27.140 4.709 1.00 98.12 501 ARG A CA 1
ATOM 3870 C C . ARG A 1 501 ? 4.522 -27.262 6.200 1.00 98.12 501 ARG A C 1
ATOM 3872 O O . ARG A 1 501 ? 5.417 -28.004 6.605 1.00 98.12 501 ARG A O 1
ATOM 3879 N N . THR A 1 502 ? 3.725 -26.566 6.995 1.00 98.50 502 THR A N 1
ATOM 3880 C CA . THR A 1 502 ? 3.561 -26.800 8.433 1.00 98.50 502 THR A CA 1
ATOM 3881 C C . THR A 1 502 ? 2.223 -27.481 8.690 1.00 98.50 502 THR A C 1
ATOM 3883 O O . THR A 1 502 ? 1.394 -27.592 7.790 1.00 98.50 502 THR A O 1
ATOM 3886 N N . THR A 1 503 ? 2.006 -27.973 9.905 1.00 98.56 503 THR A N 1
ATOM 3887 C CA . THR A 1 503 ? 0.769 -28.660 10.300 1.00 98.56 503 THR A CA 1
ATOM 3888 C C . THR A 1 503 ? 0.173 -28.024 11.547 1.00 98.56 503 THR A C 1
ATOM 3890 O O . THR A 1 503 ? 0.857 -27.293 12.271 1.00 98.56 503 THR A O 1
ATOM 3893 N N . ILE A 1 504 ? -1.091 -28.339 11.834 1.00 98.69 504 ILE A N 1
ATOM 3894 C CA . ILE A 1 504 ? -1.718 -27.992 13.113 1.00 98.69 504 ILE A CA 1
ATOM 3895 C C . ILE A 1 504 ? -0.908 -28.584 14.278 1.00 98.69 504 ILE A C 1
ATOM 3897 O O . ILE A 1 504 ? -0.678 -27.889 15.260 1.00 98.69 504 ILE A O 1
ATOM 3901 N N . HIS A 1 505 ? -0.370 -29.803 14.160 1.00 98.50 505 HIS A N 1
ATOM 3902 C CA . HIS A 1 505 ? 0.571 -30.352 15.146 1.00 98.50 505 HIS A CA 1
ATOM 3903 C C . HIS A 1 505 ? 1.760 -29.409 15.394 1.00 98.50 505 HIS A C 1
ATOM 3905 O O . HIS A 1 505 ? 2.102 -29.123 16.540 1.00 98.50 505 HIS A O 1
ATOM 3911 N N . GLY A 1 506 ? 2.351 -28.863 14.325 1.00 98.25 506 GLY A N 1
ATOM 3912 C CA . GLY A 1 506 ? 3.449 -27.897 14.403 1.00 98.25 506 GLY A CA 1
ATOM 3913 C C . GLY A 1 506 ? 3.111 -26.631 15.201 1.00 98.25 506 GLY A C 1
ATOM 3914 O O . GLY A 1 506 ? 3.978 -26.101 15.897 1.00 98.25 506 GLY A O 1
ATOM 3915 N N . LEU A 1 507 ? 1.852 -26.174 15.169 1.00 98.62 507 LEU A N 1
ATOM 3916 C CA . LEU A 1 507 ? 1.372 -25.054 15.989 1.00 98.62 507 LEU A CA 1
ATOM 3917 C C . LEU A 1 507 ? 1.450 -25.387 17.491 1.00 98.62 507 LEU A C 1
ATOM 3919 O O . LEU A 1 507 ? 2.013 -24.607 18.269 1.00 98.62 507 LEU A O 1
ATOM 3923 N N . TYR A 1 508 ? 0.942 -26.554 17.901 1.00 98.56 508 TYR A N 1
ATOM 3924 C CA . TYR A 1 508 ? 0.997 -27.005 19.298 1.00 98.56 508 TYR A CA 1
ATOM 3925 C C . TYR A 1 508 ? 2.436 -27.275 19.753 1.00 98.56 508 TYR A C 1
ATOM 3927 O O . TYR A 1 508 ? 2.831 -26.813 20.826 1.00 98.56 508 TYR A O 1
ATOM 3935 N N . ASP A 1 509 ? 3.250 -27.925 18.915 1.00 98.19 509 ASP A N 1
ATOM 3936 C CA . ASP A 1 509 ? 4.674 -28.161 19.177 1.00 98.19 509 ASP A CA 1
ATOM 3937 C C . ASP A 1 509 ? 5.440 -26.857 19.385 1.00 98.19 509 ASP A C 1
ATOM 3939 O O . ASP A 1 509 ? 6.203 -26.721 20.347 1.00 98.19 509 ASP A O 1
ATOM 3943 N N . ARG A 1 510 ? 5.225 -25.867 18.507 1.00 97.88 510 ARG A N 1
ATOM 3944 C CA . ARG A 1 510 ? 5.868 -24.556 18.617 1.00 97.88 510 ARG A CA 1
ATOM 3945 C C . ARG A 1 510 ? 5.441 -23.868 19.904 1.00 97.88 510 ARG A C 1
ATOM 3947 O O . ARG A 1 510 ? 6.297 -23.387 20.644 1.00 97.88 510 ARG A O 1
ATOM 3954 N N . SER A 1 511 ? 4.151 -23.881 20.233 1.00 98.44 511 SER A N 1
ATOM 3955 C CA . SER A 1 511 ? 3.686 -23.319 21.501 1.00 98.44 511 SER A CA 1
ATOM 3956 C C . SER A 1 511 ? 4.332 -24.005 22.709 1.00 98.44 511 SER A C 1
ATOM 3958 O O . SER A 1 511 ? 4.862 -23.331 23.599 1.00 98.44 511 SER A O 1
ATOM 3960 N N . ALA A 1 512 ? 4.374 -25.339 22.727 1.00 98.19 512 ALA A N 1
ATOM 3961 C CA . ALA A 1 512 ? 4.987 -26.118 23.797 1.00 98.19 512 ALA A CA 1
ATOM 3962 C C . ALA A 1 512 ? 6.494 -25.837 23.935 1.00 98.19 512 ALA A C 1
ATOM 3964 O O . ALA A 1 512 ? 6.977 -25.628 25.053 1.00 98.19 512 ALA A O 1
ATOM 3965 N N . ALA A 1 513 ? 7.226 -25.735 22.819 1.00 98.00 513 ALA A N 1
ATOM 3966 C CA . ALA A 1 513 ? 8.651 -25.398 22.794 1.00 98.00 513 ALA A CA 1
ATOM 3967 C C . ALA A 1 513 ? 8.944 -24.032 23.442 1.00 98.00 513 ALA A C 1
ATOM 3969 O O . ALA A 1 513 ? 9.958 -23.861 24.123 1.00 98.00 513 ALA A O 1
ATOM 3970 N N . PHE A 1 514 ? 8.015 -23.080 23.314 1.00 97.62 514 PHE A N 1
ATOM 3971 C CA . PHE A 1 514 ? 8.078 -21.768 23.963 1.00 97.62 514 PHE A CA 1
ATOM 3972 C C . PHE A 1 514 ? 7.286 -21.689 25.280 1.00 97.62 514 PHE A C 1
ATOM 3974 O O . PHE A 1 514 ? 7.118 -20.607 25.848 1.00 97.62 514 PHE A O 1
ATOM 3981 N N . ARG A 1 515 ? 6.867 -22.835 25.833 1.00 97.88 515 ARG A N 1
ATOM 3982 C CA . ARG A 1 515 ? 6.139 -22.963 27.110 1.00 97.88 515 ARG A CA 1
ATOM 3983 C C . ARG A 1 515 ? 4.835 -22.159 27.145 1.00 97.88 515 ARG A C 1
ATOM 3985 O O . ARG A 1 515 ? 4.484 -21.616 28.195 1.00 97.88 515 ARG A O 1
ATOM 3992 N N . ASN A 1 516 ? 4.151 -22.066 26.004 1.00 97.19 516 ASN A N 1
ATOM 3993 C CA . ASN A 1 516 ? 2.894 -21.343 25.824 1.00 97.19 516 ASN A CA 1
ATOM 3994 C C . ASN A 1 516 ? 2.980 -19.888 26.335 1.00 97.19 516 ASN A C 1
ATOM 3996 O O . ASN A 1 516 ? 2.096 -19.397 27.039 1.00 97.19 516 ASN A O 1
ATOM 4000 N N . ARG A 1 517 ? 4.106 -19.210 26.063 1.00 97.69 517 ARG A N 1
ATOM 4001 C CA . ARG A 1 517 ? 4.339 -17.807 26.436 1.00 97.69 517 ARG A CA 1
ATOM 4002 C C . ARG A 1 517 ? 4.230 -16.895 25.216 1.00 97.69 517 ARG A C 1
ATOM 4004 O O . ARG A 1 517 ? 4.666 -17.304 24.141 1.00 97.69 517 ARG A O 1
ATOM 4011 N N . PRO A 1 518 ? 3.735 -15.653 25.385 1.00 95.94 518 PRO A N 1
ATOM 4012 C CA . PRO A 1 518 ? 3.731 -14.679 24.304 1.00 95.94 518 PRO A CA 1
ATOM 4013 C C . PRO A 1 518 ? 5.119 -14.492 23.674 1.00 95.94 518 PRO A C 1
ATOM 4015 O O . PRO A 1 518 ? 6.109 -14.451 24.415 1.00 95.94 518 PRO A O 1
ATOM 4018 N N . PRO A 1 519 ? 5.206 -14.353 22.338 1.00 96.38 519 PRO A N 1
ATOM 4019 C CA . PRO A 1 519 ? 4.096 -14.323 21.372 1.00 96.38 519 PRO A CA 1
ATOM 4020 C C . PRO A 1 519 ? 3.636 -15.700 20.837 1.00 96.38 519 PRO A C 1
ATOM 4022 O O . PRO A 1 519 ? 2.800 -15.744 19.940 1.00 96.38 519 PRO A O 1
ATOM 4025 N N . TRP A 1 520 ? 4.137 -16.821 21.367 1.00 98.19 520 TRP A N 1
ATOM 4026 C CA . TRP A 1 520 ? 3.810 -18.193 20.929 1.00 98.19 520 TRP A CA 1
ATOM 4027 C C . TRP A 1 520 ? 2.784 -18.895 21.832 1.00 98.19 520 TRP A C 1
ATOM 4029 O O . TRP A 1 520 ? 2.802 -20.120 21.989 1.00 98.19 520 TRP A O 1
ATOM 4039 N N . ASN A 1 521 ? 1.905 -18.138 22.487 1.00 98.12 521 ASN A N 1
ATOM 4040 C CA . ASN A 1 521 ? 0.824 -18.726 23.268 1.00 98.12 521 ASN A CA 1
ATOM 4041 C C . ASN A 1 521 ? -0.407 -19.012 22.398 1.00 98.12 521 ASN A C 1
ATOM 4043 O O . ASN A 1 521 ? -0.754 -18.229 21.517 1.00 98.12 521 ASN A O 1
ATOM 4047 N N . LEU A 1 522 ? -1.083 -20.122 22.672 1.00 98.19 522 LEU A N 1
ATOM 4048 C CA . LEU A 1 522 ? -2.360 -20.468 22.056 1.00 98.19 522 LEU A CA 1
ATOM 4049 C C . LEU A 1 522 ? -3.502 -19.710 22.734 1.00 98.19 522 LEU A C 1
ATOM 4051 O O . LEU A 1 522 ? -3.452 -19.416 23.934 1.00 98.19 522 LEU A O 1
ATOM 4055 N N . MET A 1 523 ? -4.557 -19.435 21.971 1.00 97.75 523 MET A N 1
ATOM 4056 C CA . MET A 1 523 ? -5.819 -18.974 22.545 1.00 97.75 523 MET A CA 1
ATOM 4057 C C . MET A 1 523 ? -6.534 -20.122 23.274 1.00 97.75 523 MET A C 1
ATOM 4059 O O . MET A 1 523 ? -6.425 -21.268 22.831 1.00 97.75 523 MET A O 1
ATOM 4063 N N . PRO A 1 524 ? -7.302 -19.848 24.351 1.00 97.06 524 PRO A N 1
ATOM 4064 C CA . PRO A 1 524 ? -7.977 -20.888 25.133 1.00 97.06 524 PRO A CA 1
ATOM 4065 C C . PRO A 1 524 ? -8.796 -21.869 24.288 1.00 97.06 524 PRO A C 1
ATOM 4067 O O . PRO A 1 524 ? -8.672 -23.074 24.477 1.00 97.06 524 PRO A O 1
ATOM 4070 N N . ARG A 1 525 ? -9.525 -21.377 23.276 1.00 96.00 525 ARG A N 1
ATOM 4071 C CA . ARG A 1 525 ? -10.320 -22.225 22.373 1.00 96.00 525 ARG A CA 1
ATOM 4072 C C . ARG A 1 525 ? -9.493 -23.268 21.613 1.00 96.00 525 ARG A C 1
ATOM 4074 O O . ARG A 1 525 ? -9.966 -24.374 21.392 1.00 96.00 525 ARG A O 1
ATOM 4081 N N . TRP A 1 526 ? -8.250 -22.954 21.246 1.00 98.00 526 TRP A N 1
ATOM 4082 C CA . TRP A 1 526 ? -7.361 -23.923 20.595 1.00 98.00 526 TRP A CA 1
ATOM 4083 C C . TRP A 1 526 ? -6.889 -24.992 21.581 1.00 98.00 526 TRP A C 1
ATOM 4085 O O . TRP A 1 526 ? -6.764 -26.153 21.212 1.00 98.00 526 TRP A O 1
ATOM 4095 N N . VAL A 1 527 ? -6.676 -24.635 22.849 1.00 97.25 527 VAL A N 1
ATOM 4096 C CA . VAL A 1 527 ? -6.338 -25.612 23.898 1.00 97.25 527 VAL A CA 1
ATOM 4097 C C . VAL A 1 527 ? -7.529 -26.529 24.194 1.00 97.25 527 VAL A C 1
ATOM 4099 O O . VAL A 1 527 ? -7.362 -27.733 24.364 1.00 97.25 527 VAL A O 1
ATOM 4102 N N . GLU A 1 528 ? -8.739 -25.973 24.238 1.00 97.31 528 GLU A N 1
ATOM 4103 C CA . GLU A 1 528 ? -9.970 -26.721 24.517 1.00 97.31 528 GLU A CA 1
ATOM 4104 C C . GLU A 1 528 ? -10.315 -27.724 23.405 1.00 97.31 528 GLU A C 1
ATOM 4106 O O . GLU A 1 528 ? -10.732 -28.843 23.708 1.00 97.31 528 GLU A O 1
ATOM 4111 N N . HIS A 1 529 ? -10.086 -27.351 22.143 1.00 97.19 529 HIS A N 1
ATOM 4112 C CA . HIS A 1 529 ? -10.452 -28.146 20.967 1.00 97.19 529 HIS A CA 1
ATOM 4113 C C . HIS A 1 529 ? -9.316 -28.993 20.373 1.00 97.19 529 HIS A C 1
ATOM 4115 O O . HIS A 1 529 ? -9.516 -29.620 19.338 1.00 97.19 529 HIS A O 1
ATOM 4121 N N . GLU A 1 530 ? -8.143 -29.081 21.012 1.00 96.94 530 GLU A N 1
ATOM 4122 C CA . GLU A 1 530 ? -6.989 -29.842 20.488 1.00 96.94 530 GLU A CA 1
ATOM 4123 C C . GLU A 1 530 ? -7.347 -31.287 20.097 1.00 96.94 530 GLU A C 1
ATOM 4125 O O . GLU A 1 530 ? -6.916 -31.790 19.064 1.00 96.94 530 GLU A O 1
ATOM 4130 N N . LYS A 1 531 ? -8.191 -31.951 20.896 1.00 97.12 531 LYS A N 1
ATOM 4131 C CA . LYS A 1 531 ? -8.603 -33.348 20.666 1.00 97.12 531 LYS A CA 1
ATOM 4132 C C . LYS A 1 531 ? -9.642 -33.519 19.557 1.00 97.12 531 LYS A C 1
ATOM 4134 O O . LYS A 1 531 ? -9.893 -34.651 19.151 1.00 97.12 531 LYS A O 1
ATOM 4139 N N . ASP A 1 532 ? -10.262 -32.427 19.116 1.00 96.75 532 ASP A N 1
ATOM 4140 C CA . ASP A 1 532 ? -11.286 -32.425 18.068 1.00 96.75 532 ASP A CA 1
ATOM 4141 C C . ASP A 1 532 ? -10.691 -32.204 16.667 1.00 96.75 532 ASP A C 1
ATOM 4143 O O . ASP A 1 532 ? -11.429 -32.314 15.677 1.00 96.75 532 ASP A O 1
ATOM 4147 N N . LEU A 1 533 ? -9.394 -31.869 16.607 1.00 97.44 533 LEU A N 1
ATOM 4148 C CA . LEU A 1 533 ? -8.654 -31.480 15.412 1.00 97.44 533 LEU A CA 1
ATOM 4149 C C . LEU A 1 533 ? -7.903 -32.650 14.777 1.00 97.44 533 LEU A C 1
ATOM 4151 O O . LEU A 1 533 ? -7.247 -33.446 15.451 1.00 97.44 533 LEU A O 1
ATOM 4155 N N . GLU A 1 534 ? -7.896 -32.674 13.450 1.00 97.50 534 GLU A N 1
ATOM 4156 C CA . GLU A 1 534 ? -6.984 -33.505 12.669 1.00 97.50 534 GLU A CA 1
ATOM 4157 C C . GLU A 1 534 ? -5.588 -32.852 12.643 1.00 97.50 534 GLU A C 1
ATOM 4159 O O . GLU A 1 534 ? -5.295 -32.014 11.787 1.00 97.50 534 GLU A O 1
ATOM 4164 N N . LEU A 1 535 ? -4.714 -33.215 13.592 1.00 97.94 535 LEU A N 1
ATOM 4165 C CA . LEU A 1 535 ? -3.414 -32.552 13.817 1.00 97.94 535 LEU A CA 1
ATOM 4166 C C . LEU A 1 535 ? -2.446 -32.601 12.616 1.00 97.94 535 LEU A C 1
ATOM 4168 O O . LEU A 1 535 ? -1.595 -31.722 12.480 1.00 97.94 535 LEU A O 1
ATOM 4172 N N . GLU A 1 536 ? -2.593 -33.577 11.720 1.00 97.38 536 GLU A N 1
ATOM 4173 C CA . GLU A 1 536 ? -1.804 -33.681 10.480 1.00 97.38 536 GLU A CA 1
ATOM 4174 C C . GLU A 1 536 ? -2.280 -32.725 9.374 1.00 97.38 536 GLU A C 1
ATOM 4176 O O . GLU A 1 536 ? -1.647 -32.628 8.322 1.00 97.38 536 GLU A O 1
ATOM 4181 N N . THR A 1 537 ? -3.390 -32.009 9.585 1.00 97.69 537 THR A N 1
ATOM 4182 C CA . THR A 1 537 ? -3.884 -31.009 8.634 1.00 97.69 537 THR A CA 1
ATOM 4183 C C . THR A 1 537 ? -2.804 -29.955 8.398 1.00 97.69 537 THR A C 1
ATOM 4185 O O . THR A 1 537 ? -2.331 -29.349 9.368 1.00 97.69 537 THR A O 1
ATOM 4188 N N . PRO A 1 538 ? -2.408 -29.707 7.135 1.00 98.12 538 PRO A N 1
ATOM 4189 C CA . PRO A 1 538 ? -1.484 -28.630 6.820 1.00 98.12 538 PRO A CA 1
ATOM 4190 C C . PRO A 1 538 ? -2.060 -27.291 7.262 1.00 98.12 538 PRO A C 1
ATOM 4192 O O . PRO A 1 538 ? -3.228 -27.026 6.985 1.00 98.12 538 PRO A O 1
ATOM 4195 N N . LEU A 1 539 ? -1.257 -26.495 7.967 1.00 98.56 539 LEU A N 1
ATOM 4196 C CA . LEU A 1 539 ? -1.642 -25.178 8.469 1.00 98.56 539 LEU A CA 1
ATOM 4197 C C . LEU A 1 539 ? -1.243 -24.102 7.466 1.00 98.56 539 LEU A C 1
ATOM 4199 O O . LEU A 1 539 ? -2.115 -23.512 6.838 1.00 98.56 539 LEU A O 1
ATOM 4203 N N . ASP A 1 540 ? 0.063 -23.944 7.254 1.00 98.75 540 ASP A N 1
ATOM 4204 C CA . ASP A 1 540 ? 0.620 -23.011 6.281 1.00 98.75 540 ASP A CA 1
ATOM 4205 C C . ASP A 1 540 ? 1.469 -23.752 5.252 1.00 98.75 540 ASP A C 1
ATOM 4207 O O . ASP A 1 540 ? 2.010 -24.833 5.507 1.00 98.75 540 ASP A O 1
ATOM 4211 N N . PHE A 1 541 ? 1.635 -23.150 4.080 1.00 98.81 541 PHE A N 1
ATOM 4212 C CA . PHE A 1 541 ? 2.520 -23.661 3.044 1.00 98.81 541 PHE A CA 1
ATOM 4213 C C . PHE A 1 541 ? 3.278 -22.551 2.327 1.00 98.81 541 PHE A C 1
ATOM 4215 O O . PHE A 1 541 ? 2.910 -21.376 2.371 1.00 98.81 541 PHE A O 1
ATOM 4222 N N . VAL A 1 542 ? 4.346 -22.950 1.641 1.00 98.75 542 VAL A N 1
ATOM 4223 C CA . VAL A 1 542 ? 5.158 -22.072 0.808 1.00 98.75 542 VAL A CA 1
ATOM 4224 C C . VAL A 1 542 ? 5.178 -22.490 -0.651 1.00 98.75 542 VAL A C 1
ATOM 4226 O O . VAL A 1 542 ? 5.234 -23.674 -0.989 1.00 98.75 542 VAL A O 1
ATOM 4229 N N . CYS A 1 543 ? 5.221 -21.498 -1.536 1.00 98.69 543 CYS A N 1
ATOM 4230 C CA . CYS A 1 543 ? 5.455 -21.708 -2.960 1.00 98.69 543 CYS A CA 1
ATOM 4231 C C . CYS A 1 543 ? 6.437 -20.681 -3.532 1.00 98.69 543 CYS A C 1
ATOM 4233 O O . CYS A 1 543 ? 6.789 -19.693 -2.888 1.00 98.69 543 CYS A O 1
ATOM 4235 N N . THR A 1 544 ? 6.898 -20.920 -4.757 1.00 98.69 544 THR A N 1
ATOM 4236 C CA . THR A 1 544 ? 7.820 -20.018 -5.465 1.00 98.69 544 THR A CA 1
ATOM 4237 C C . THR A 1 544 ? 7.109 -18.879 -6.199 1.00 98.69 544 THR A C 1
ATOM 4239 O O . THR A 1 544 ? 7.716 -18.255 -7.059 1.00 98.69 544 THR A O 1
ATOM 4242 N N . ALA A 1 545 ? 5.818 -18.633 -5.954 1.00 98.25 545 ALA A N 1
ATOM 4243 C CA . ALA A 1 545 ? 5.113 -17.560 -6.647 1.00 98.25 545 ALA A CA 1
ATOM 4244 C C . ALA A 1 545 ? 5.737 -16.196 -6.313 1.00 98.25 545 ALA A C 1
ATOM 4246 O O . ALA A 1 545 ? 6.059 -15.904 -5.162 1.00 98.25 545 ALA A O 1
ATOM 4247 N N . ASP A 1 546 ? 5.895 -15.364 -7.336 1.00 97.62 546 ASP A N 1
ATOM 4248 C CA . ASP A 1 546 ? 6.492 -14.039 -7.218 1.00 97.62 546 ASP A CA 1
ATOM 4249 C C . ASP A 1 546 ? 5.505 -13.030 -6.616 1.00 97.62 546 ASP A C 1
ATOM 4251 O O . ASP A 1 546 ? 4.652 -12.477 -7.317 1.00 97.62 546 ASP A O 1
ATOM 4255 N N . ILE A 1 547 ? 5.611 -12.806 -5.307 1.00 97.56 547 ILE A N 1
ATOM 4256 C CA . ILE A 1 547 ? 4.789 -11.844 -4.574 1.00 97.56 547 ILE A CA 1
ATOM 4257 C C . ILE A 1 547 ? 5.633 -10.710 -3.985 1.00 97.56 547 ILE A C 1
ATOM 4259 O O . ILE A 1 547 ? 6.823 -10.846 -3.719 1.00 97.56 547 ILE A O 1
ATOM 4263 N N . ILE A 1 548 ? 4.966 -9.593 -3.718 1.00 96.44 548 ILE A N 1
ATOM 4264 C CA . ILE A 1 548 ? 5.469 -8.480 -2.906 1.00 96.44 548 ILE A CA 1
ATOM 4265 C C . ILE A 1 548 ? 4.335 -7.948 -2.015 1.00 96.44 548 ILE A C 1
ATOM 4267 O O . ILE A 1 548 ? 3.178 -8.364 -2.168 1.00 96.44 548 ILE A O 1
ATOM 4271 N N . GLY A 1 549 ? 4.641 -7.007 -1.117 1.00 95.25 549 GLY A N 1
ATOM 4272 C CA . GLY A 1 549 ? 3.632 -6.296 -0.326 1.00 95.25 549 GLY A CA 1
ATOM 4273 C C . GLY A 1 549 ? 2.480 -5.779 -1.198 1.00 95.25 549 GLY A C 1
ATOM 4274 O O . GLY A 1 549 ? 2.706 -5.253 -2.284 1.00 95.25 549 GLY A O 1
ATOM 4275 N N . GLY A 1 550 ? 1.241 -5.976 -0.746 1.00 95.62 550 GLY A N 1
ATOM 4276 C CA . GLY A 1 550 ? 0.020 -5.787 -1.544 1.00 95.62 550 GLY A CA 1
ATOM 4277 C C . GLY A 1 550 ? -0.613 -7.096 -2.034 1.00 95.62 550 GLY A C 1
ATOM 4278 O O . GLY A 1 550 ? -1.803 -7.110 -2.325 1.00 95.62 550 GLY A O 1
ATOM 4279 N N . ASN A 1 551 ? 0.126 -8.216 -2.049 1.00 98.25 551 ASN A N 1
ATOM 4280 C CA . ASN A 1 551 ? -0.472 -9.538 -2.298 1.00 98.25 551 ASN A CA 1
ATOM 4281 C C . ASN A 1 551 ? -1.122 -10.175 -1.066 1.00 98.25 551 ASN A C 1
ATOM 4283 O O . ASN A 1 551 ? -1.743 -11.224 -1.210 1.00 98.25 551 ASN A O 1
ATOM 4287 N N . SER A 1 552 ? -1.011 -9.587 0.121 1.00 98.00 552 SER A N 1
ATOM 4288 C CA . SER A 1 552 ? -1.746 -10.064 1.291 1.00 98.00 552 SER A CA 1
ATOM 4289 C C . SER A 1 552 ? -3.241 -10.189 0.985 1.00 98.00 552 SER A C 1
ATOM 4291 O O . SER A 1 552 ? -3.876 -9.245 0.516 1.00 98.00 552 SER A O 1
ATOM 4293 N N . GLY A 1 553 ? -3.795 -11.375 1.210 1.00 98.31 553 GLY A N 1
ATOM 4294 C CA . GLY A 1 553 ? -5.179 -11.728 0.938 1.00 98.31 553 GLY A CA 1
ATOM 4295 C C . GLY A 1 553 ? -5.402 -12.275 -0.471 1.00 98.31 553 GLY A C 1
ATOM 4296 O O . GLY A 1 553 ? -6.540 -12.576 -0.826 1.00 98.31 553 GLY A O 1
ATOM 4297 N N . SER A 1 554 ? -4.349 -12.407 -1.282 1.00 98.69 554 SER A N 1
ATOM 4298 C CA . SER A 1 554 ? -4.461 -12.954 -2.635 1.00 98.69 554 SER A CA 1
ATOM 4299 C C . SER A 1 554 ? -4.744 -14.454 -2.580 1.00 98.69 554 SER A C 1
ATOM 4301 O O . SER A 1 554 ? -4.040 -15.179 -1.869 1.00 98.69 554 SER A O 1
ATOM 4303 N N . PRO A 1 555 ? -5.736 -14.953 -3.334 1.00 98.38 555 PRO A N 1
ATOM 4304 C CA . PRO A 1 555 ? -5.988 -16.380 -3.421 1.00 98.38 555 PRO A CA 1
ATOM 4305 C C . PRO A 1 555 ? -4.833 -17.100 -4.121 1.00 98.38 555 PRO A C 1
ATOM 4307 O O . PRO A 1 555 ? -4.344 -16.660 -5.167 1.00 98.38 555 PRO A O 1
ATOM 4310 N N . VAL A 1 556 ? -4.461 -18.249 -3.567 1.00 98.69 556 VAL A N 1
ATOM 4311 C CA . VAL A 1 556 ? -3.668 -19.275 -4.238 1.00 98.69 556 VAL A CA 1
ATOM 4312 C C . VAL A 1 556 ? -4.632 -20.285 -4.840 1.00 98.69 556 VAL A C 1
ATOM 4314 O O . VAL A 1 556 ? -5.469 -20.851 -4.131 1.00 98.69 556 VAL A O 1
ATOM 4317 N N . VAL A 1 557 ? -4.519 -20.518 -6.146 1.00 98.31 557 VAL A N 1
ATOM 4318 C CA . VAL A 1 557 ? -5.365 -21.470 -6.870 1.00 98.31 557 VAL A CA 1
ATOM 4319 C C . VAL A 1 557 ? -4.545 -22.571 -7.527 1.00 98.31 557 VAL A C 1
ATOM 4321 O O . VAL A 1 557 ? -3.419 -22.342 -7.976 1.00 98.31 557 VAL A O 1
ATOM 4324 N N . ASN A 1 558 ? -5.113 -23.773 -7.586 1.00 97.56 558 ASN A N 1
ATOM 4325 C CA . ASN A 1 558 ? -4.526 -24.894 -8.316 1.00 97.56 558 ASN A CA 1
ATOM 4326 C C . ASN A 1 558 ? -4.758 -24.761 -9.837 1.00 97.56 558 ASN A C 1
ATOM 4328 O O . ASN A 1 558 ? -5.390 -23.820 -10.324 1.00 97.56 558 ASN A O 1
ATOM 4332 N N . LYS A 1 559 ? -4.257 -25.732 -10.608 1.00 96.31 559 LYS A N 1
ATOM 4333 C CA . LYS A 1 559 ? -4.428 -25.808 -12.073 1.00 96.31 559 LYS A CA 1
ATOM 4334 C C . LYS A 1 559 ? -5.888 -25.869 -12.548 1.00 96.31 559 LYS A C 1
ATOM 4336 O O . LYS A 1 559 ? -6.149 -25.555 -13.706 1.00 96.31 559 LYS A O 1
ATOM 4341 N N . ASP A 1 560 ? -6.803 -26.283 -11.674 1.00 95.69 560 ASP A N 1
ATOM 4342 C CA . ASP A 1 560 ? -8.234 -26.417 -11.952 1.00 95.69 560 ASP A CA 1
ATOM 4343 C C . ASP A 1 560 ? -9.007 -25.135 -11.569 1.00 95.69 560 ASP A C 1
ATOM 4345 O O . ASP A 1 560 ? -10.221 -25.052 -11.748 1.00 95.69 560 ASP A O 1
ATOM 4349 N N . GLY A 1 561 ? -8.301 -24.098 -11.094 1.00 95.50 561 GLY A N 1
ATOM 4350 C CA . GLY A 1 561 ? -8.882 -22.815 -10.697 1.00 95.50 561 GLY A CA 1
ATOM 4351 C C . GLY A 1 561 ? -9.561 -22.845 -9.327 1.00 95.50 561 GLY A C 1
ATOM 4352 O O . GLY A 1 561 ? -10.363 -21.960 -9.030 1.00 95.50 561 GLY A O 1
ATOM 4353 N N . GLU A 1 562 ? -9.259 -23.844 -8.499 1.00 97.38 562 GLU A N 1
ATOM 4354 C CA . GLU A 1 562 ? -9.829 -24.002 -7.163 1.00 97.38 562 GLU A CA 1
ATOM 4355 C C . GLU A 1 562 ? -8.924 -23.377 -6.095 1.00 97.38 562 GLU A C 1
ATOM 4357 O O . GLU A 1 562 ? -7.699 -23.490 -6.158 1.00 97.38 562 GLU A O 1
ATOM 4362 N N . PHE A 1 563 ? -9.528 -22.732 -5.097 1.00 98.12 563 PHE A N 1
ATOM 4363 C CA . PHE A 1 563 ? -8.848 -22.108 -3.965 1.00 98.12 563 PHE A CA 1
ATOM 4364 C C . PHE A 1 563 ? -8.195 -23.167 -3.068 1.00 98.12 563 PHE A C 1
ATOM 4366 O O . PHE A 1 563 ? -8.892 -23.974 -2.451 1.00 98.12 563 PHE A O 1
ATOM 4373 N N . VAL A 1 564 ? -6.863 -23.133 -2.980 1.00 98.44 564 VAL A N 1
ATOM 4374 C CA . VAL A 1 564 ? -6.048 -24.029 -2.133 1.00 98.44 564 VAL A CA 1
ATOM 4375 C C . VAL A 1 564 ? -5.390 -23.308 -0.957 1.00 98.44 564 VAL A C 1
ATOM 4377 O O . VAL A 1 564 ? -4.883 -23.960 -0.046 1.00 98.44 564 VAL A O 1
ATOM 4380 N N . GLY A 1 565 ? -5.430 -21.976 -0.936 1.00 98.25 565 GLY A N 1
ATOM 4381 C CA . GLY A 1 565 ? -4.926 -21.185 0.178 1.00 98.25 565 GLY A CA 1
ATOM 4382 C C . GLY A 1 565 ? -4.946 -19.691 -0.085 1.00 98.25 565 GLY A C 1
ATOM 4383 O O . GLY A 1 565 ? -5.413 -19.234 -1.129 1.00 98.25 565 GLY A O 1
ATOM 4384 N N . ILE A 1 566 ? -4.421 -18.923 0.863 1.00 98.75 566 ILE A N 1
ATOM 4385 C CA . ILE A 1 566 ? -4.398 -17.461 0.799 1.00 98.75 566 ILE A CA 1
ATOM 4386 C C . ILE A 1 566 ? -3.051 -16.912 1.243 1.00 98.75 566 ILE A C 1
ATOM 4388 O O . ILE A 1 566 ? -2.570 -17.236 2.326 1.00 98.75 566 ILE A O 1
ATOM 4392 N N . ILE A 1 567 ? -2.455 -16.071 0.400 1.00 98.75 567 ILE A N 1
ATOM 4393 C CA . ILE A 1 567 ? -1.179 -15.404 0.670 1.00 98.75 567 ILE A CA 1
ATOM 4394 C C . ILE A 1 567 ? -1.343 -14.483 1.868 1.00 98.75 567 ILE A C 1
ATOM 4396 O O . ILE A 1 567 ? -2.317 -13.732 1.914 1.00 98.75 567 ILE A O 1
ATOM 4400 N N . PHE A 1 568 ? -0.383 -14.499 2.788 1.00 98.31 568 PHE A N 1
ATOM 4401 C CA . PHE A 1 568 ? -0.340 -13.541 3.895 1.00 98.31 568 PHE A CA 1
ATOM 4402 C C . PHE A 1 568 ? 1.047 -12.968 4.175 1.00 98.31 568 PHE A C 1
ATOM 4404 O O . PHE A 1 568 ? 1.148 -11.894 4.764 1.00 98.31 568 PHE A O 1
ATOM 4411 N N . ASP A 1 569 ? 2.109 -13.632 3.719 1.00 97.88 569 ASP A N 1
ATOM 4412 C CA . ASP A 1 569 ? 3.479 -13.187 3.958 1.00 97.88 569 ASP A CA 1
ATOM 4413 C C . ASP A 1 569 ? 4.435 -13.743 2.888 1.00 97.88 569 ASP A C 1
ATOM 4415 O O . ASP A 1 569 ? 4.041 -14.518 2.013 1.00 97.88 569 ASP A O 1
ATOM 4419 N N . GLY A 1 570 ? 5.707 -13.368 2.965 1.00 97.69 570 GLY A N 1
ATOM 4420 C CA . GLY A 1 570 ? 6.826 -14.071 2.342 1.00 97.69 570 GLY A CA 1
ATOM 4421 C C . GLY A 1 570 ? 7.900 -14.372 3.390 1.00 97.69 570 GLY A C 1
ATOM 4422 O O . GLY A 1 570 ? 7.923 -13.764 4.453 1.00 97.69 570 GLY A O 1
ATOM 4423 N N . ASN A 1 571 ? 8.817 -15.306 3.140 1.00 96.75 571 ASN A N 1
ATOM 4424 C CA . ASN A 1 571 ? 9.964 -15.465 4.051 1.00 96.75 571 ASN A CA 1
ATOM 4425 C C . ASN A 1 571 ? 10.944 -14.283 3.936 1.00 96.75 571 ASN A C 1
ATOM 4427 O O . ASN A 1 571 ? 10.854 -13.481 3.009 1.00 96.75 571 ASN A O 1
ATOM 4431 N N . ILE A 1 572 ? 11.906 -14.167 4.853 1.00 94.69 572 ILE A N 1
ATOM 4432 C CA . ILE A 1 572 ? 12.762 -12.976 4.959 1.00 94.69 572 ILE A CA 1
ATOM 4433 C C . ILE A 1 572 ? 13.549 -12.713 3.671 1.00 94.69 572 ILE A C 1
ATOM 4435 O O . ILE A 1 572 ? 13.696 -11.567 3.250 1.00 94.69 572 ILE A O 1
ATOM 4439 N N . GLU A 1 573 ? 13.976 -13.774 2.986 1.00 94.81 573 GLU A N 1
ATOM 4440 C CA . GLU A 1 573 ? 14.688 -13.690 1.714 1.00 94.81 573 GLU A CA 1
ATOM 4441 C C . GLU A 1 573 ? 13.814 -13.136 0.575 1.00 94.81 573 GLU A C 1
ATOM 4443 O O . GLU A 1 573 ? 14.339 -12.582 -0.392 1.00 94.81 573 GLU A O 1
ATOM 4448 N N . SER A 1 574 ? 12.484 -13.219 0.692 1.00 96.81 574 SER A N 1
ATOM 4449 C CA . SER A 1 574 ? 11.549 -12.640 -0.281 1.00 96.81 574 SER A CA 1
ATOM 4450 C C . SER A 1 574 ? 11.548 -11.106 -0.293 1.00 96.81 574 SER A C 1
ATOM 4452 O O . SER A 1 574 ? 11.116 -10.497 -1.269 1.00 96.81 574 SER A O 1
ATOM 4454 N N . LEU A 1 575 ? 12.095 -10.445 0.732 1.00 95.69 575 LEU A N 1
ATOM 4455 C CA . LEU A 1 575 ? 12.169 -8.980 0.777 1.00 95.69 575 LEU A CA 1
ATOM 4456 C C . LEU A 1 575 ? 13.085 -8.388 -0.306 1.00 95.69 575 LEU A C 1
ATOM 4458 O O . LEU A 1 575 ? 12.952 -7.215 -0.656 1.00 95.69 575 LEU A O 1
ATOM 4462 N N . ALA A 1 576 ? 13.980 -9.200 -0.877 1.00 95.81 576 ALA A N 1
ATOM 4463 C CA . ALA A 1 576 ? 14.796 -8.818 -2.025 1.00 95.81 576 ALA A CA 1
ATOM 4464 C C . ALA A 1 576 ? 14.013 -8.791 -3.353 1.00 95.81 576 ALA A C 1
ATOM 4466 O O . ALA A 1 576 ? 14.462 -8.150 -4.312 1.00 95.81 576 ALA A O 1
ATOM 4467 N N . LEU A 1 577 ? 12.832 -9.430 -3.407 1.00 96.69 577 LEU A N 1
ATOM 4468 C CA . LEU A 1 577 ? 12.025 -9.572 -4.626 1.00 96.69 577 LEU A CA 1
ATOM 4469 C C . LEU A 1 577 ? 11.527 -8.240 -5.195 1.00 96.69 577 LEU A C 1
ATOM 4471 O O . LEU A 1 577 ? 11.168 -8.168 -6.374 1.00 96.69 577 LEU A O 1
ATOM 4475 N N . ASP A 1 578 ? 11.570 -7.171 -4.397 1.00 96.31 578 ASP A N 1
ATOM 4476 C CA . ASP A 1 578 ? 11.291 -5.807 -4.846 1.00 96.31 578 ASP A CA 1
ATOM 4477 C C . ASP A 1 578 ? 12.230 -5.376 -5.988 1.00 96.31 578 ASP A C 1
ATOM 4479 O O . ASP A 1 578 ? 11.799 -4.725 -6.939 1.00 96.31 578 ASP A O 1
ATOM 4483 N N . TYR A 1 579 ? 13.492 -5.822 -5.958 1.00 96.81 579 TYR A N 1
ATOM 4484 C CA . TYR A 1 579 ? 14.510 -5.429 -6.935 1.00 96.81 579 TYR A CA 1
ATOM 4485 C C . TYR A 1 579 ? 14.817 -6.517 -7.962 1.00 96.81 579 TYR A C 1
ATOM 4487 O O . TYR A 1 579 ? 15.145 -6.197 -9.107 1.00 96.81 579 TYR A O 1
ATOM 4495 N N . TYR A 1 580 ? 14.725 -7.799 -7.611 1.00 94.75 580 TYR A N 1
ATOM 4496 C CA . TYR A 1 580 ? 14.986 -8.911 -8.531 1.00 94.75 580 TYR A CA 1
ATOM 4497 C C . TYR A 1 580 ? 14.304 -10.194 -8.062 1.00 94.75 580 TYR A C 1
ATOM 4499 O O . TYR A 1 580 ? 14.214 -10.435 -6.871 1.00 94.75 580 TYR A O 1
ATOM 4507 N N . TYR A 1 581 ? 13.876 -11.053 -8.987 1.00 95.12 581 TYR A N 1
ATOM 4508 C CA . TYR A 1 581 ? 13.273 -12.335 -8.626 1.00 95.12 581 TYR A CA 1
ATOM 4509 C C . TYR A 1 581 ? 14.321 -13.447 -8.455 1.00 95.12 581 TYR A C 1
ATOM 4511 O O . TYR A 1 581 ? 15.256 -13.549 -9.251 1.00 95.12 581 TYR A O 1
ATOM 4519 N N . THR A 1 582 ? 14.131 -14.300 -7.448 1.00 94.06 582 THR A N 1
ATOM 4520 C CA . THR A 1 582 ? 14.838 -15.574 -7.248 1.00 94.06 582 THR A CA 1
ATOM 4521 C C . THR A 1 582 ? 13.907 -16.562 -6.550 1.00 94.06 582 THR A C 1
ATOM 4523 O O . THR A 1 582 ? 13.090 -16.157 -5.729 1.00 94.06 582 THR A O 1
ATOM 4526 N N . ASP A 1 583 ? 14.032 -17.853 -6.849 1.00 95.12 583 ASP A N 1
ATOM 4527 C CA . ASP A 1 583 ? 13.297 -18.938 -6.190 1.00 95.12 583 ASP A CA 1
ATOM 4528 C C . ASP A 1 583 ? 14.217 -19.929 -5.460 1.00 95.12 583 ASP A C 1
ATOM 4530 O O . ASP A 1 583 ? 13.770 -20.989 -5.008 1.00 95.12 583 ASP A O 1
ATOM 4534 N N . GLU A 1 584 ? 15.501 -19.596 -5.303 1.00 94.25 584 GLU A N 1
ATOM 4535 C CA . GLU A 1 584 ? 16.457 -20.458 -4.601 1.00 94.25 584 GLU A CA 1
ATOM 4536 C C . GLU A 1 584 ? 16.038 -20.646 -3.137 1.00 94.25 584 GLU A C 1
ATOM 4538 O O . GLU A 1 584 ? 15.922 -21.775 -2.654 1.00 94.25 584 GLU A O 1
ATOM 4543 N N . VAL A 1 585 ? 15.731 -19.531 -2.468 1.00 95.62 585 VAL A N 1
ATOM 4544 C CA . VAL A 1 585 ? 15.341 -19.475 -1.050 1.00 95.62 585 VAL A CA 1
ATOM 4545 C C . VAL A 1 585 ? 14.083 -18.650 -0.799 1.00 95.62 585 VAL A C 1
ATOM 4547 O O . VAL A 1 585 ? 13.359 -18.949 0.140 1.00 95.62 585 VAL A O 1
ATOM 4550 N N . ALA A 1 586 ? 13.772 -17.653 -1.632 1.00 97.19 586 ALA A N 1
ATOM 4551 C CA . ALA A 1 586 ? 12.588 -16.821 -1.441 1.00 97.19 586 ALA A CA 1
ATOM 4552 C C . ALA A 1 586 ? 11.292 -17.603 -1.714 1.00 97.19 586 ALA A C 1
ATOM 4554 O O . ALA A 1 586 ? 11.207 -18.404 -2.648 1.00 97.19 586 ALA A O 1
ATOM 4555 N N . ARG A 1 587 ? 10.282 -17.385 -0.878 1.00 98.25 587 ARG A N 1
ATOM 4556 C CA . ARG A 1 587 ? 9.011 -18.101 -0.867 1.00 98.25 587 ARG A CA 1
ATOM 4557 C C . ARG A 1 587 ? 7.868 -17.160 -0.510 1.00 98.25 587 ARG A C 1
ATOM 4559 O O . ARG A 1 587 ? 7.987 -16.357 0.412 1.00 98.25 587 ARG A O 1
ATOM 4566 N N . ALA A 1 588 ? 6.749 -17.335 -1.200 1.00 98.56 588 ALA A N 1
ATOM 4567 C CA . ALA A 1 588 ? 5.449 -16.830 -0.787 1.00 98.56 588 ALA A CA 1
ATOM 4568 C C . ALA A 1 588 ? 4.857 -17.759 0.279 1.00 98.56 588 ALA A C 1
ATOM 4570 O O . ALA A 1 588 ? 4.891 -18.974 0.084 1.00 98.56 588 ALA A O 1
ATOM 4571 N N . VAL A 1 589 ? 4.313 -17.208 1.365 1.00 98.62 589 VAL A N 1
ATOM 4572 C CA . VAL A 1 589 ? 3.701 -17.952 2.477 1.00 98.62 589 VAL A CA 1
ATOM 4573 C C . VAL A 1 589 ? 2.184 -17.787 2.444 1.00 98.62 589 VAL A C 1
ATOM 4575 O O . VAL A 1 589 ? 1.661 -16.696 2.200 1.00 98.62 589 VAL A O 1
ATOM 4578 N N . SER A 1 590 ? 1.466 -18.890 2.636 1.00 98.75 590 SER A N 1
ATOM 4579 C CA . SER A 1 590 ? 0.008 -18.946 2.564 1.00 98.75 590 SER A CA 1
ATOM 4580 C C . SER A 1 590 ? -0.590 -19.800 3.665 1.00 98.75 590 SER A C 1
ATOM 4582 O O . SER A 1 590 ? -0.010 -20.823 4.015 1.00 98.75 590 SER A O 1
ATOM 4584 N N . VAL A 1 591 ? -1.779 -19.424 4.134 1.00 98.81 591 VAL A N 1
ATOM 4585 C CA . VAL A 1 591 ? -2.618 -20.304 4.956 1.00 98.81 591 VAL A CA 1
ATOM 4586 C C . VAL A 1 591 ? -3.246 -21.347 4.032 1.00 98.81 591 VAL A C 1
ATOM 4588 O O . VAL A 1 591 ? -3.779 -20.996 2.973 1.00 98.81 591 VAL A O 1
ATOM 4591 N N . ASP A 1 592 ? -3.193 -22.621 4.411 1.00 98.62 592 ASP A N 1
ATOM 4592 C CA . ASP A 1 592 ? -3.792 -23.730 3.664 1.00 98.62 592 ASP A CA 1
ATOM 4593 C C . ASP A 1 592 ? -5.322 -23.726 3.805 1.00 98.62 592 ASP A C 1
ATOM 4595 O O . ASP A 1 592 ? -5.884 -23.582 4.895 1.00 98.62 592 ASP A O 1
ATOM 4599 N N . ALA A 1 593 ? -6.027 -23.930 2.691 1.00 97.81 593 ALA A N 1
ATOM 4600 C CA . ALA A 1 593 ? -7.487 -23.969 2.670 1.00 97.81 593 ALA A CA 1
ATOM 4601 C C . ALA A 1 593 ? -8.078 -25.044 3.607 1.00 97.81 593 ALA A C 1
ATOM 4603 O O . ALA A 1 593 ? -9.162 -24.861 4.168 1.00 97.81 593 ALA A O 1
ATOM 4604 N N . ARG A 1 594 ? -7.380 -26.162 3.828 1.00 97.31 594 ARG A N 1
ATOM 4605 C CA . ARG A 1 594 ? -7.834 -27.209 4.756 1.00 97.31 594 ARG A CA 1
ATOM 4606 C C . ARG A 1 594 ? -7.827 -26.713 6.200 1.00 97.31 594 ARG A C 1
ATOM 4608 O O . ARG A 1 594 ? -8.806 -26.941 6.907 1.00 97.31 594 ARG A O 1
ATOM 4615 N N . ALA A 1 595 ? -6.791 -25.975 6.604 1.00 97.88 595 ALA A N 1
ATOM 4616 C CA . ALA A 1 595 ? -6.691 -25.383 7.938 1.00 97.88 595 ALA A CA 1
ATOM 4617 C C . ALA A 1 595 ? -7.840 -24.416 8.224 1.00 97.88 595 ALA A C 1
ATOM 4619 O O . ALA A 1 595 ? -8.410 -24.427 9.312 1.00 97.88 595 ALA A O 1
ATOM 4620 N N . ILE A 1 596 ? -8.215 -23.611 7.224 1.00 98.06 596 ILE A N 1
ATOM 4621 C CA . ILE A 1 596 ? -9.328 -22.662 7.328 1.00 98.06 596 ILE A CA 1
ATOM 4622 C C . ILE A 1 596 ? -10.634 -23.405 7.615 1.00 98.06 596 ILE A C 1
ATOM 4624 O O . ILE A 1 596 ? -11.353 -23.062 8.552 1.00 98.06 596 ILE A O 1
ATOM 4628 N N . VAL A 1 597 ? -10.936 -24.449 6.839 1.00 97.00 597 VAL A N 1
ATOM 4629 C CA . VAL A 1 597 ? -12.143 -25.266 7.028 1.00 97.00 597 VAL A CA 1
ATOM 4630 C C . VAL A 1 597 ? -12.141 -25.961 8.388 1.00 97.00 597 VAL A C 1
ATOM 4632 O O . VAL A 1 597 ? -13.161 -25.940 9.082 1.00 97.00 597 VAL A O 1
ATOM 4635 N N . GLU A 1 598 ? -11.012 -26.556 8.770 1.00 97.00 598 GLU A N 1
ATOM 4636 C CA . GLU A 1 598 ? -10.858 -27.279 10.030 1.00 97.00 598 GLU A CA 1
ATOM 4637 C C . GLU A 1 598 ? -11.047 -26.340 11.228 1.00 97.00 598 GLU A C 1
ATOM 4639 O O . GLU A 1 598 ? -11.902 -26.587 12.079 1.00 97.00 598 GLU A O 1
ATOM 4644 N N . ALA A 1 599 ? -10.354 -25.199 11.245 1.00 98.06 599 ALA A N 1
ATOM 4645 C CA . ALA A 1 599 ? -10.479 -24.208 12.306 1.00 98.06 599 ALA A CA 1
ATOM 4646 C C . ALA A 1 599 ? -11.912 -23.668 12.410 1.00 98.06 599 ALA A C 1
ATOM 4648 O O . ALA A 1 599 ? -12.495 -23.660 13.497 1.00 98.06 599 ALA A O 1
ATOM 4649 N N . LEU A 1 600 ? -12.522 -23.265 11.290 1.00 97.94 600 LEU A N 1
ATOM 4650 C CA . LEU A 1 600 ? -13.890 -22.741 11.287 1.00 97.94 600 LEU A CA 1
ATOM 4651 C C . LEU A 1 600 ? -14.901 -23.771 11.817 1.00 97.94 600 LEU A C 1
ATOM 4653 O O . LEU A 1 600 ? -15.764 -23.419 12.621 1.00 97.94 600 LEU A O 1
ATOM 4657 N N . ARG A 1 601 ? -14.788 -25.051 11.431 1.00 96.31 601 ARG A N 1
ATOM 4658 C CA . ARG A 1 601 ? -15.701 -26.111 11.899 1.00 96.31 601 ARG A CA 1
ATOM 4659 C C . ARG A 1 601 ? -15.453 -26.506 13.355 1.00 96.31 601 ARG A C 1
ATOM 4661 O O . ARG A 1 601 ? -16.423 -26.672 14.092 1.00 96.31 601 ARG A O 1
ATOM 4668 N N . LYS A 1 602 ? -14.192 -26.705 13.745 1.00 97.56 602 LYS A N 1
ATOM 4669 C CA . LYS A 1 602 ? -13.811 -27.387 14.994 1.00 97.56 602 LYS A CA 1
ATOM 4670 C C . LYS A 1 602 ? -13.456 -26.443 16.131 1.00 97.56 602 LYS A C 1
ATOM 4672 O O . LYS A 1 602 ? -13.828 -26.718 17.260 1.00 97.56 602 LYS A O 1
ATOM 4677 N N . VAL A 1 603 ? -12.789 -25.329 15.831 1.00 98.06 603 VAL A N 1
ATOM 4678 C CA . VAL A 1 603 ? -12.338 -24.354 16.840 1.00 98.06 603 VAL A CA 1
ATOM 4679 C C . VAL A 1 603 ? -13.353 -23.228 17.025 1.00 98.06 603 VAL A C 1
ATOM 4681 O O . VAL A 1 603 ? -13.579 -22.766 18.140 1.00 98.06 603 VAL A O 1
ATOM 4684 N N . TYR A 1 604 ? -13.969 -22.763 15.934 1.00 97.81 604 TYR A N 1
ATOM 4685 C CA . TYR A 1 604 ? -14.876 -21.607 15.953 1.00 97.81 604 TYR A CA 1
ATOM 4686 C C . TYR A 1 604 ? -16.365 -21.979 15.844 1.00 97.81 604 TYR A C 1
ATOM 4688 O O . TYR A 1 604 ? -17.221 -21.123 16.060 1.00 97.81 604 TYR A O 1
ATOM 4696 N N . GLY A 1 605 ? -16.696 -23.233 15.518 1.00 96.06 605 GLY A N 1
ATOM 4697 C CA . GLY A 1 605 ? -18.078 -23.725 15.451 1.00 96.06 605 GLY A CA 1
ATOM 4698 C C . GLY A 1 605 ? -18.943 -23.105 14.341 1.00 96.06 605 GLY A C 1
ATOM 4699 O O . GLY A 1 605 ? -20.170 -23.195 14.390 1.00 96.06 605 GLY A O 1
ATOM 4700 N N . THR A 1 606 ? -18.351 -22.491 13.314 1.00 95.44 606 THR A N 1
ATOM 4701 C CA . THR A 1 606 ? -19.047 -21.728 12.262 1.00 95.44 606 THR A CA 1
ATOM 4702 C C . THR A 1 606 ? -19.425 -22.585 11.048 1.00 95.44 606 THR A C 1
ATOM 4704 O O . THR A 1 606 ? -19.206 -22.213 9.897 1.00 95.44 606 THR A O 1
ATOM 4707 N N . THR A 1 607 ? -20.060 -23.742 11.277 1.00 92.38 607 THR A N 1
ATOM 4708 C CA . THR A 1 607 ? -20.381 -24.711 10.201 1.00 92.38 607 THR A CA 1
ATOM 4709 C C . THR A 1 607 ? -21.172 -24.090 9.041 1.00 92.38 607 THR A C 1
ATOM 4711 O O . THR A 1 607 ? -20.854 -24.349 7.885 1.00 92.38 607 THR A O 1
ATOM 4714 N N . ALA A 1 608 ? -22.140 -23.210 9.323 1.00 92.81 608 ALA A N 1
ATOM 4715 C CA . ALA A 1 608 ? -22.925 -22.536 8.284 1.00 92.81 608 ALA A CA 1
ATOM 4716 C C . ALA A 1 608 ? -22.080 -21.622 7.376 1.00 92.81 608 ALA A C 1
ATOM 4718 O O . ALA A 1 608 ? -22.364 -21.509 6.187 1.00 92.81 608 ALA A O 1
ATOM 4719 N N . LEU A 1 609 ? -21.033 -20.991 7.922 1.00 95.06 609 LEU A N 1
ATOM 4720 C CA . LEU A 1 609 ? -20.097 -20.182 7.138 1.00 95.06 609 LEU A CA 1
ATOM 4721 C C . LEU A 1 609 ? -19.256 -21.072 6.222 1.00 95.06 609 LEU A C 1
ATOM 4723 O O . LEU A 1 609 ? -19.045 -20.742 5.058 1.00 95.06 609 LEU A O 1
ATOM 4727 N N . VAL A 1 610 ? -18.823 -22.226 6.728 1.00 94.75 610 VAL A N 1
ATOM 4728 C CA . VAL A 1 610 ? -18.064 -23.193 5.932 1.00 94.75 610 VAL A CA 1
ATOM 4729 C C . VAL A 1 610 ? -18.910 -23.793 4.818 1.00 94.75 610 VAL A C 1
ATOM 4731 O O . VAL A 1 610 ? -18.410 -23.955 3.713 1.00 94.75 610 VAL A O 1
ATOM 4734 N N . ASP A 1 611 ? -20.185 -24.077 5.067 1.00 93.94 611 ASP A N 1
ATOM 4735 C CA . ASP A 1 611 ? -21.087 -24.578 4.029 1.00 93.94 611 ASP A CA 1
ATOM 4736 C C . ASP A 1 611 ? -21.386 -23.508 2.950 1.00 93.94 611 ASP A C 1
ATOM 4738 O O . ASP A 1 611 ? -21.686 -23.867 1.812 1.00 93.94 611 ASP A O 1
ATOM 4742 N N . GLU A 1 612 ? -21.261 -22.207 3.264 1.00 93.69 612 GLU A N 1
ATOM 4743 C CA . GLU A 1 612 ? -21.300 -21.123 2.264 1.00 93.69 612 GLU A CA 1
ATOM 4744 C C . GLU A 1 612 ? -19.985 -21.015 1.460 1.00 93.69 612 GLU A C 1
ATOM 4746 O O . GLU A 1 612 ? -20.036 -20.754 0.259 1.00 93.69 612 GLU A O 1
ATOM 4751 N N . LEU A 1 613 ? -18.822 -21.211 2.098 1.00 91.38 613 LEU A N 1
ATOM 4752 C CA . LEU A 1 613 ? -17.492 -21.118 1.467 1.00 91.38 613 LEU A CA 1
ATOM 4753 C C . LEU A 1 613 ? -17.141 -22.334 0.601 1.00 91.38 613 LEU A C 1
ATOM 4755 O O . LEU A 1 613 ? -16.637 -22.192 -0.510 1.00 91.38 613 LEU A O 1
ATOM 4759 N N . ALA A 1 614 ? -17.381 -23.523 1.143 1.00 86.50 614 ALA A N 1
ATOM 4760 C CA . ALA A 1 614 ? -16.973 -24.811 0.603 1.00 86.50 614 ALA A CA 1
ATOM 4761 C C . ALA A 1 614 ? -18.177 -25.776 0.590 1.00 86.50 614 ALA A C 1
ATOM 4763 O O . ALA A 1 614 ? -18.202 -26.750 1.354 1.00 86.50 614 ALA A O 1
ATOM 4764 N N . PRO A 1 615 ? -19.212 -25.496 -0.230 1.00 72.06 615 PRO A N 1
ATOM 4765 C CA . PRO A 1 615 ? -20.368 -26.377 -0.355 1.00 72.06 615 PRO A CA 1
ATOM 4766 C C . PRO A 1 615 ? -19.929 -27.762 -0.861 1.00 72.06 615 PRO A C 1
ATOM 4768 O O . PRO A 1 615 ? -19.071 -27.867 -1.736 1.00 72.06 615 PRO A O 1
ATOM 4771 N N . LYS A 1 616 ? -20.501 -28.820 -0.274 1.00 59.22 616 LYS A N 1
ATOM 4772 C CA . LYS A 1 616 ? -20.131 -30.228 -0.524 1.00 59.22 616 LYS A CA 1
ATOM 4773 C C . LYS A 1 616 ? -20.299 -30.674 -1.980 1.00 59.22 616 LYS A C 1
ATOM 4775 O O . LYS A 1 616 ? -21.380 -30.394 -2.542 1.00 59.22 616 LYS A O 1
#